Protein AF-A0A9N9KJT1-F1 (afdb_monomer_lite)

Secondary structure (DSSP, 8-state):
-PPPPPPHHHHHHHHHHHHHHHHHHHTT-----PPEEHHHHHHHHT-EEEETTEEEES-HHHHHHHHHH--TTS--S-TTT--HHHHHHHHHHHHHHHHHHHHSPPPSSS----TTHHHHHHHHHHHHHHHHHH--STT---TTHHHHHHHHHHHHHHTT-----TTHHHHHHHHHHHHHT--TTT-SSGGGTTGGGGTTTS-GGGGGGG-BTTBSTT-HHHHHHHHHH-SS--HHHHHHHHHHHHHSTTTTSS-EESS---HHHHHHHHHHHHHHTT--TTTT-HHHHHHHHHHHHHHHHHTTT---SSTTSPP-HHHHHHHHHHHHHTT-S----HHHHHHHB-SSSB-SSTT-SS--HHHHHHHHHHHHTSS--GGGHHHHHHHHHHHHHHHHHT---BTTB-PPP-SS---PPP----SS--TTTT-TTSGGGSS-TTSTT--

Structure (mmCIF, N/CA/C/O backbone):
data_AF-A0A9N9KJT1-F1
#
_entry.id   AF-A0A9N9KJT1-F1
#
loop_
_atom_site.group_PDB
_atom_site.id
_atom_site.type_symbol
_atom_site.label_atom_id
_atom_site.label_alt_id
_atom_site.label_comp_id
_atom_site.label_asym_id
_atom_site.label_entity_id
_atom_site.label_seq_id
_atom_site.pdbx_PDB_ins_code
_atom_site.Cartn_x
_atom_site.Cartn_y
_atom_site.Cartn_z
_atom_site.occupancy
_atom_site.B_iso_or_equiv
_atom_site.auth_seq_id
_atom_site.auth_comp_id
_atom_site.auth_asym_id
_atom_site.auth_atom_id
_atom_site.pdbx_PDB_model_num
ATOM 1 N N . MET A 1 1 ? 9.660 4.880 -34.810 1.00 43.84 1 MET A N 1
ATOM 2 C CA . MET A 1 1 ? 9.119 6.248 -34.962 1.00 43.84 1 MET A CA 1
ATOM 3 C C . MET A 1 1 ? 9.526 7.022 -33.722 1.00 43.84 1 MET A C 1
ATOM 5 O O . MET A 1 1 ? 9.233 6.546 -32.636 1.00 43.84 1 MET A O 1
ATOM 9 N N . THR A 1 2 ? 10.271 8.118 -33.857 1.00 59.47 2 THR A N 1
ATOM 10 C CA . THR A 1 2 ? 10.585 9.009 -32.728 1.00 59.47 2 THR A CA 1
ATOM 11 C C . THR A 1 2 ? 9.339 9.826 -32.402 1.00 59.47 2 THR A C 1
ATOM 13 O O . THR A 1 2 ? 8.756 10.416 -33.314 1.00 59.47 2 THR A O 1
ATOM 16 N N . LEU A 1 3 ? 8.900 9.817 -31.143 1.00 73.69 3 LEU A N 1
ATOM 17 C CA . LEU A 1 3 ? 7.808 10.682 -30.692 1.00 73.69 3 LEU A CA 1
ATOM 18 C C . LEU A 1 3 ? 8.214 12.158 -30.870 1.00 73.69 3 LEU A C 1
ATOM 20 O O . LEU A 1 3 ? 9.408 12.465 -30.815 1.00 73.69 3 LEU A O 1
ATOM 24 N N . PRO A 1 4 ? 7.261 13.070 -31.135 1.00 77.06 4 PRO A N 1
ATOM 25 C CA . PRO A 1 4 ? 7.557 14.498 -31.129 1.00 77.06 4 PRO A CA 1
ATOM 26 C C . PRO A 1 4 ? 8.065 14.923 -29.740 1.00 77.06 4 PRO A C 1
ATOM 28 O O . PRO A 1 4 ? 7.636 14.338 -28.744 1.00 77.06 4 PRO A O 1
ATOM 31 N N . PRO A 1 5 ? 8.958 15.928 -29.657 1.00 77.12 5 PRO A N 1
ATOM 32 C CA . PRO A 1 5 ? 9.447 16.409 -28.374 1.00 77.12 5 PRO A CA 1
ATOM 33 C C . PRO A 1 5 ? 8.291 16.974 -27.529 1.00 77.12 5 PRO A C 1
ATOM 35 O O . PRO A 1 5 ? 7.345 17.548 -28.088 1.00 77.12 5 PRO A O 1
ATOM 38 N N . PRO A 1 6 ? 8.355 16.827 -26.197 1.00 83.31 6 PRO A N 1
ATOM 39 C CA . PRO A 1 6 ? 7.329 17.337 -25.303 1.00 83.31 6 PRO A CA 1
ATOM 40 C C . PRO A 1 6 ? 7.253 18.879 -25.341 1.00 83.31 6 PRO A C 1
ATOM 42 O O . PRO A 1 6 ? 8.258 19.554 -25.579 1.00 83.31 6 PRO A O 1
ATOM 45 N N . PRO A 1 7 ? 6.062 19.469 -25.119 1.00 84.00 7 PRO A N 1
ATOM 46 C CA . PRO A 1 7 ? 5.899 20.912 -24.957 1.00 84.00 7 PRO A CA 1
ATOM 47 C C . PRO A 1 7 ? 6.788 21.478 -23.832 1.00 84.00 7 PRO A C 1
ATOM 49 O O . PRO A 1 7 ? 6.839 20.867 -22.766 1.00 84.00 7 PRO A O 1
ATOM 52 N N . PRO A 1 8 ? 7.382 22.681 -23.984 1.00 82.62 8 PRO A N 1
ATOM 53 C CA . PRO A 1 8 ? 8.309 23.244 -22.993 1.00 82.62 8 PRO A CA 1
ATOM 54 C C . PRO A 1 8 ? 7.762 23.335 -21.561 1.00 82.62 8 PRO A C 1
ATOM 56 O O . PRO A 1 8 ? 8.490 23.065 -20.614 1.00 82.62 8 PRO A O 1
ATOM 59 N N . ALA A 1 9 ? 6.477 23.669 -21.397 1.00 84.62 9 ALA A N 1
ATOM 60 C CA . ALA A 1 9 ? 5.842 23.734 -20.078 1.00 84.62 9 ALA A CA 1
ATOM 61 C C . ALA A 1 9 ? 5.799 22.361 -19.380 1.00 84.62 9 ALA A C 1
ATOM 63 O O . ALA A 1 9 ? 6.046 22.267 -18.184 1.00 84.62 9 ALA A O 1
ATOM 64 N N . LEU A 1 10 ? 5.554 21.286 -20.141 1.00 90.81 10 LEU A N 1
ATOM 65 C CA . LEU A 1 10 ? 5.580 19.924 -19.602 1.00 90.81 10 LEU A CA 1
ATOM 66 C C . LEU A 1 10 ? 7.012 19.462 -19.301 1.00 90.81 10 LEU A C 1
ATOM 68 O O . LEU A 1 10 ? 7.208 18.652 -18.401 1.00 90.81 10 LEU A O 1
ATOM 72 N N . THR A 1 11 ? 8.011 19.981 -20.021 1.00 91.94 11 THR A N 1
ATOM 73 C CA . THR A 1 11 ? 9.430 19.734 -19.725 1.00 91.94 11 THR A CA 1
ATOM 74 C C . THR A 1 11 ? 9.842 20.305 -18.376 1.00 91.94 11 THR A C 1
ATOM 76 O O . THR A 1 11 ? 10.465 19.591 -17.597 1.00 91.94 11 THR A O 1
ATOM 79 N N . GLU A 1 12 ? 9.462 21.544 -18.062 1.00 93.25 12 GLU A N 1
ATOM 80 C CA . GLU A 1 12 ? 9.781 22.158 -16.766 1.00 93.25 12 GLU A CA 1
ATOM 81 C C . GLU A 1 12 ? 9.139 21.390 -15.598 1.00 93.25 12 GLU A C 1
ATOM 83 O O . GLU A 1 12 ? 9.820 21.045 -14.631 1.00 93.25 12 GLU A O 1
ATOM 88 N N . GLU A 1 13 ? 7.855 21.037 -15.712 1.00 94.81 13 GLU A N 1
ATOM 89 C CA . GLU A 1 13 ? 7.152 20.241 -14.696 1.00 94.81 13 GLU A CA 1
ATOM 90 C C . GLU A 1 13 ? 7.781 18.850 -14.512 1.00 94.81 13 GLU A C 1
ATOM 92 O O . GLU A 1 13 ? 8.018 18.417 -13.380 1.00 94.81 13 GLU A O 1
ATOM 97 N N . ALA A 1 14 ? 8.104 18.159 -15.611 1.00 95.81 14 ALA A N 1
ATOM 98 C CA . ALA A 1 14 ? 8.751 16.850 -15.564 1.00 95.81 14 ALA A CA 1
ATOM 99 C C . ALA A 1 14 ? 10.150 16.924 -14.934 1.00 95.81 14 ALA A C 1
ATOM 101 O O . ALA A 1 14 ? 10.512 16.062 -14.130 1.00 95.81 14 ALA A O 1
ATOM 102 N N . GLN A 1 15 ? 10.922 17.966 -15.249 1.00 96.31 15 GLN A N 1
ATOM 103 C CA . GLN A 1 15 ? 12.243 18.186 -14.670 1.00 96.31 15 GLN A CA 1
ATOM 104 C C . GLN A 1 15 ? 12.164 18.424 -13.158 1.00 96.31 15 GLN A C 1
ATOM 106 O O . GLN A 1 15 ? 12.948 17.843 -12.407 1.00 96.31 15 GLN A O 1
ATOM 111 N N . LEU A 1 16 ? 11.209 19.236 -12.689 1.00 96.56 16 LEU A N 1
ATOM 112 C CA . LEU A 1 16 ? 10.996 19.476 -11.257 1.00 96.56 16 LEU A CA 1
ATOM 113 C C . LEU A 1 16 ? 10.598 18.198 -10.515 1.00 96.56 16 LEU A C 1
ATOM 115 O O . LEU A 1 16 ? 11.111 17.936 -9.425 1.00 96.56 16 LEU A O 1
ATOM 119 N N . LEU A 1 17 ? 9.728 17.383 -11.116 1.00 95.94 17 LEU A N 1
ATOM 120 C CA . LEU A 1 17 ? 9.306 16.105 -10.551 1.00 95.94 17 LEU A CA 1
ATOM 121 C C . LEU A 1 17 ? 10.496 15.143 -10.387 1.00 95.94 17 LEU A C 1
ATOM 123 O O . LEU A 1 17 ? 10.723 14.610 -9.298 1.00 95.94 17 LEU A O 1
ATOM 127 N N . VAL A 1 18 ? 11.301 14.983 -11.442 1.00 97.88 18 VAL A N 1
ATOM 128 C CA . VAL A 1 18 ? 12.500 14.129 -11.435 1.00 97.88 18 VAL A CA 1
ATOM 129 C C . VAL 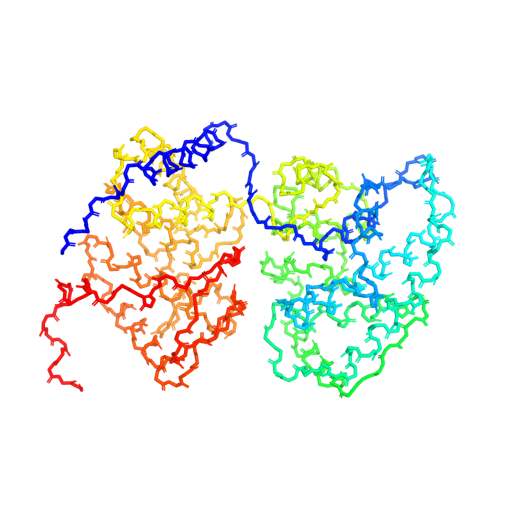A 1 18 ? 13.553 14.656 -10.456 1.00 97.88 18 VAL A C 1
ATOM 131 O O . VAL A 1 18 ? 14.144 13.874 -9.709 1.00 97.88 18 VAL A O 1
ATOM 134 N N . ALA A 1 19 ? 13.757 15.973 -10.387 1.00 97.81 19 ALA A N 1
ATOM 135 C CA . ALA A 1 19 ? 14.691 16.588 -9.449 1.00 97.81 19 ALA A CA 1
ATOM 136 C C . ALA A 1 19 ? 14.277 16.395 -7.984 1.00 97.81 19 ALA A C 1
ATOM 138 O O . ALA A 1 19 ? 15.128 16.087 -7.145 1.00 97.81 19 ALA A O 1
ATOM 139 N N . GLY A 1 20 ? 12.985 16.532 -7.674 1.00 96.38 20 GLY A N 1
ATOM 140 C CA . GLY A 1 20 ? 12.455 16.294 -6.332 1.00 96.38 20 GLY A CA 1
ATOM 141 C C . GLY A 1 20 ? 12.685 14.856 -5.870 1.00 96.38 20 GLY A C 1
ATOM 142 O O . GLY A 1 20 ? 13.166 14.634 -4.757 1.00 96.38 20 GLY A O 1
ATOM 143 N N . LEU A 1 21 ? 12.413 13.882 -6.741 1.00 95.94 21 LEU A N 1
ATOM 144 C CA . LEU A 1 21 ? 12.642 12.469 -6.446 1.00 95.94 21 LEU A CA 1
ATOM 145 C C . LEU A 1 21 ? 14.134 12.145 -6.289 1.00 95.94 21 LEU A C 1
ATOM 147 O O . LEU A 1 21 ? 14.538 11.562 -5.284 1.00 95.94 21 LEU A O 1
ATOM 151 N N . ALA A 1 22 ? 14.968 12.575 -7.240 1.00 97.81 22 ALA A N 1
ATOM 152 C CA . ALA A 1 22 ? 16.411 12.351 -7.193 1.00 97.81 22 ALA A CA 1
ATOM 153 C C . ALA A 1 22 ? 17.041 12.948 -5.924 1.00 97.81 22 ALA A C 1
ATOM 155 O O . ALA A 1 22 ? 17.903 12.324 -5.310 1.00 97.81 22 ALA A O 1
ATOM 156 N N . SER A 1 23 ? 16.578 14.125 -5.487 1.00 97.50 23 SER A N 1
ATOM 157 C CA . SER A 1 23 ? 17.031 14.747 -4.240 1.00 97.50 23 SER A CA 1
ATOM 158 C C . SER A 1 23 ? 16.689 13.899 -3.011 1.00 97.50 23 SER A C 1
ATOM 160 O O . SER A 1 23 ? 17.551 13.692 -2.154 1.00 97.50 23 SER A O 1
ATOM 162 N N . LYS A 1 24 ? 15.465 13.363 -2.921 1.00 95.81 24 LYS A N 1
ATOM 163 C CA . LYS A 1 24 ? 15.061 12.493 -1.804 1.00 95.81 24 LYS A CA 1
ATOM 164 C C . LYS A 1 24 ? 15.878 11.199 -1.769 1.00 95.81 24 LYS A C 1
ATOM 166 O O . LYS A 1 24 ? 16.350 10.820 -0.700 1.00 95.81 24 LYS A O 1
ATOM 171 N N . LEU A 1 25 ? 16.110 10.576 -2.929 1.00 96.12 25 LEU A N 1
ATOM 172 C CA . LEU A 1 25 ? 16.953 9.381 -3.053 1.00 96.12 25 LEU A CA 1
ATOM 173 C C . LEU A 1 25 ? 18.407 9.653 -2.653 1.00 96.12 25 LEU A C 1
ATOM 175 O O . LEU A 1 25 ? 18.979 8.895 -1.873 1.00 96.12 25 LEU A O 1
ATOM 179 N N . PHE A 1 26 ? 18.995 10.747 -3.143 1.00 95.12 26 PHE A N 1
ATOM 180 C CA . PHE A 1 26 ? 20.376 11.124 -2.834 1.00 95.12 26 PHE A CA 1
ATOM 181 C C . PHE A 1 26 ? 20.595 11.337 -1.331 1.00 95.12 26 PHE A C 1
ATOM 183 O O . PHE A 1 26 ? 21.614 10.923 -0.783 1.00 95.12 26 PHE A O 1
ATOM 190 N N . ASN A 1 27 ? 19.619 11.947 -0.655 1.00 95.25 27 ASN A N 1
ATOM 191 C CA . ASN A 1 27 ? 19.667 12.201 0.783 1.00 95.25 27 ASN A CA 1
ATOM 192 C C . ASN A 1 27 ? 19.163 11.021 1.636 1.00 95.25 27 ASN A C 1
ATOM 194 O O . ASN A 1 27 ? 19.080 11.162 2.853 1.00 95.25 27 ASN A O 1
ATOM 198 N N . ALA A 1 28 ? 18.816 9.884 1.018 1.00 92.31 28 ALA A N 1
ATOM 199 C CA . ALA A 1 28 ? 18.248 8.708 1.681 1.00 92.31 28 ALA A CA 1
ATOM 200 C C . ALA A 1 28 ? 17.031 9.029 2.575 1.00 92.31 28 ALA A C 1
ATOM 202 O O . ALA A 1 28 ? 16.854 8.438 3.638 1.00 92.31 28 ALA A O 1
ATOM 203 N N . ILE A 1 29 ? 16.193 9.978 2.147 1.00 91.50 29 ILE A N 1
ATOM 204 C CA . ILE A 1 29 ? 14.971 10.361 2.861 1.00 91.50 29 ILE A CA 1
ATOM 205 C C . ILE A 1 29 ? 13.872 9.362 2.473 1.00 91.50 29 ILE A C 1
ATOM 207 O O . ILE A 1 29 ? 13.537 9.305 1.285 1.00 91.50 29 ILE A O 1
ATOM 211 N N . PRO A 1 30 ? 13.282 8.598 3.416 1.00 91.12 30 PRO A N 1
ATOM 212 C CA . PRO A 1 30 ? 12.125 7.754 3.126 1.00 91.12 30 PRO A CA 1
ATOM 213 C C . PRO A 1 30 ? 10.987 8.594 2.551 1.00 91.12 30 PRO A C 1
ATOM 215 O O . PRO A 1 30 ? 10.672 9.662 3.080 1.00 91.12 30 PRO A O 1
ATOM 218 N N . HIS A 1 31 ? 10.380 8.145 1.458 1.00 93.25 31 HIS A N 1
ATOM 219 C CA . HIS A 1 31 ? 9.317 8.896 0.806 1.00 93.25 31 HIS A CA 1
ATOM 220 C C . HIS A 1 31 ? 8.346 8.000 0.052 1.00 93.25 31 HIS A C 1
ATOM 222 O O . HIS A 1 31 ? 8.672 6.891 -0.366 1.00 93.25 31 HIS A O 1
ATOM 228 N N . GLY A 1 32 ? 7.154 8.548 -0.137 1.00 91.44 32 GLY A N 1
ATOM 229 C CA . GLY A 1 32 ? 6.100 7.974 -0.943 1.00 91.44 32 GLY A CA 1
ATOM 230 C C . GLY A 1 32 ? 4.975 8.986 -1.137 1.00 91.44 32 GLY A C 1
ATOM 231 O O . GLY A 1 32 ? 4.816 9.910 -0.337 1.00 91.44 32 GLY A O 1
ATOM 232 N N . SER A 1 33 ? 4.216 8.827 -2.208 1.00 91.44 33 SER A N 1
ATOM 233 C CA . SER A 1 33 ? 3.060 9.637 -2.589 1.00 91.44 33 SER A CA 1
ATOM 234 C C . SER A 1 33 ? 1.782 8.805 -2.726 1.00 91.44 33 SER A C 1
ATOM 236 O O . SER A 1 33 ? 0.777 9.307 -3.229 1.00 91.44 33 SER A O 1
ATOM 238 N N . ILE A 1 34 ? 1.794 7.561 -2.223 1.00 90.56 34 ILE A N 1
ATOM 239 C CA . ILE A 1 34 ? 0.583 6.753 -2.029 1.00 90.56 34 ILE A CA 1
ATOM 240 C C . ILE A 1 34 ? -0.416 7.570 -1.207 1.00 90.56 34 ILE A C 1
ATOM 242 O O . ILE A 1 34 ? -0.063 8.141 -0.173 1.00 90.56 34 ILE A O 1
ATOM 246 N N . SER A 1 35 ? -1.653 7.670 -1.692 1.00 91.12 35 SER A N 1
ATOM 247 C CA . SER A 1 35 ? -2.703 8.461 -1.054 1.00 91.12 35 SER A CA 1
ATOM 248 C C . SER A 1 35 ? -3.012 7.964 0.354 1.00 91.12 35 SER A C 1
ATOM 250 O O . SER A 1 35 ? -2.780 6.801 0.685 1.00 91.12 35 SER A O 1
ATOM 252 N N . VAL A 1 36 ? -3.556 8.856 1.179 1.00 93.62 36 VAL A N 1
ATOM 253 C CA . VAL A 1 36 ? -4.027 8.495 2.517 1.00 93.62 36 VAL A CA 1
ATOM 254 C C . VAL A 1 36 ? -5.131 7.434 2.442 1.00 93.62 36 VAL A C 1
ATOM 256 O O . VAL A 1 36 ? -5.910 7.392 1.490 1.00 93.62 36 VAL A O 1
ATOM 259 N N . SER A 1 37 ? -5.172 6.581 3.457 1.00 93.56 37 SER A N 1
ATOM 260 C CA . SER A 1 37 ? -6.080 5.456 3.627 1.00 93.56 37 SER A CA 1
ATOM 261 C C . SER A 1 37 ? -6.828 5.640 4.942 1.00 93.56 37 SER A C 1
ATOM 263 O O . SER A 1 37 ? -6.221 5.706 6.017 1.00 93.56 37 SER A O 1
ATOM 265 N N . THR A 1 38 ? -8.157 5.741 4.875 1.00 96.06 38 THR A N 1
ATOM 266 C CA . THR A 1 38 ? -8.987 5.800 6.085 1.00 96.06 38 THR A CA 1
ATOM 267 C C . THR A 1 38 ? -8.833 4.528 6.908 1.00 96.06 38 THR A C 1
ATOM 269 O O . THR A 1 38 ? -8.735 4.610 8.130 1.00 96.06 38 THR A O 1
ATOM 272 N N . TYR A 1 39 ? -8.734 3.377 6.243 1.00 96.75 39 TYR A N 1
ATOM 273 C CA . TYR A 1 39 ? -8.499 2.092 6.877 1.00 96.75 39 TYR A CA 1
ATOM 274 C C . TYR A 1 39 ? -7.240 2.089 7.756 1.00 96.75 39 TYR A C 1
ATOM 276 O O . TYR A 1 39 ? -7.320 1.814 8.954 1.00 96.75 39 TYR A O 1
ATOM 284 N N . ASP A 1 40 ? -6.092 2.462 7.191 1.00 97.44 40 ASP A N 1
ATOM 285 C CA . ASP A 1 40 ? -4.818 2.497 7.915 1.00 97.44 40 ASP A CA 1
ATOM 286 C C . ASP A 1 40 ? -4.806 3.573 8.996 1.00 97.44 40 ASP A C 1
ATOM 288 O O . ASP A 1 40 ? -4.317 3.339 10.099 1.00 97.44 40 ASP A O 1
ATOM 292 N N . THR A 1 41 ? -5.402 4.733 8.709 1.00 98.38 41 THR A N 1
ATOM 293 C CA . THR A 1 41 ? -5.552 5.821 9.683 1.00 98.38 41 THR A CA 1
ATOM 294 C C . THR A 1 41 ? -6.382 5.379 10.892 1.00 98.38 41 THR A C 1
ATOM 296 O O . THR A 1 41 ? -6.072 5.745 12.026 1.00 98.38 41 THR A O 1
ATOM 299 N N . ALA A 1 42 ? -7.420 4.563 10.686 1.00 98.44 42 ALA A N 1
ATOM 300 C CA . ALA A 1 42 ? -8.214 4.016 11.777 1.00 98.44 42 ALA A CA 1
ATOM 301 C C . ALA A 1 42 ? -7.381 3.047 12.625 1.00 98.44 42 ALA A C 1
ATOM 303 O O . ALA A 1 42 ? -7.368 3.180 13.850 1.00 98.44 42 ALA A O 1
ATOM 304 N N . TRP A 1 43 ? -6.618 2.147 11.998 1.00 98.56 43 TRP A N 1
ATOM 305 C CA . TRP A 1 43 ? -5.708 1.236 12.699 1.00 98.56 43 TRP A CA 1
ATOM 306 C C . TRP A 1 43 ? -4.648 1.958 13.525 1.00 98.56 43 TRP A C 1
ATOM 308 O O . TRP A 1 43 ? -4.487 1.655 14.709 1.00 98.56 43 TRP A O 1
ATOM 318 N N . THR A 1 44 ? -3.973 2.957 12.958 1.00 98.25 44 THR A N 1
ATOM 319 C CA . THR A 1 44 ? -2.958 3.728 13.690 1.00 98.25 44 THR A CA 1
ATOM 320 C C . THR A 1 44 ? -3.564 4.581 14.802 1.00 98.25 44 THR A C 1
ATOM 322 O O . THR A 1 44 ? -2.938 4.747 15.850 1.00 98.25 44 THR A O 1
ATOM 325 N N . SER A 1 45 ? -4.808 5.050 14.645 1.00 97.00 45 SER A N 1
ATOM 326 C CA . SER A 1 45 ? -5.513 5.788 15.700 1.00 97.00 45 SER A CA 1
ATOM 327 C C . SER A 1 45 ? -5.794 4.950 16.949 1.00 97.00 45 SER A C 1
ATOM 329 O O . SER A 1 45 ? -5.952 5.515 18.026 1.00 97.00 45 SER A O 1
ATOM 331 N N . MET A 1 46 ? -5.864 3.620 16.828 1.00 96.81 46 MET A N 1
ATOM 332 C CA . MET A 1 46 ? -6.169 2.707 17.938 1.00 96.81 46 MET A CA 1
ATOM 333 C C . MET A 1 46 ? -4.947 2.365 18.801 1.00 96.81 46 MET A C 1
ATOM 335 O O . MET A 1 46 ? -5.084 1.668 19.809 1.00 96.81 46 MET A O 1
ATOM 339 N N . ILE A 1 47 ? -3.751 2.824 18.420 1.00 95.88 47 ILE A N 1
ATOM 340 C CA . ILE A 1 47 ? -2.520 2.512 19.141 1.00 95.88 47 ILE A CA 1
ATOM 341 C C . ILE A 1 47 ? -2.476 3.294 20.453 1.00 95.88 47 ILE A C 1
ATOM 343 O O . ILE A 1 47 ? -2.446 4.529 20.465 1.00 95.88 47 ILE A O 1
ATOM 347 N N . SER A 1 48 ? -2.377 2.562 21.563 1.00 91.81 48 SER A N 1
ATOM 348 C CA . SER A 1 48 ? -2.160 3.148 22.879 1.00 91.81 48 SER A CA 1
ATOM 349 C C . SER A 1 48 ? -0.897 2.605 23.543 1.00 91.81 48 SER A C 1
ATOM 351 O O . SER A 1 48 ? -0.801 1.413 23.834 1.00 91.81 48 SER A O 1
ATOM 353 N N . LYS A 1 49 ? 0.063 3.498 23.814 1.00 89.56 49 LYS A N 1
ATOM 354 C CA . LYS A 1 49 ? 1.326 3.166 24.479 1.00 89.56 49 LYS A CA 1
ATOM 355 C C . LYS A 1 49 ? 1.113 3.102 25.998 1.00 89.56 49 LYS A C 1
ATOM 357 O O . LYS A 1 49 ? 0.589 4.060 26.577 1.00 89.56 49 LYS A O 1
ATOM 362 N N . PRO A 1 50 ? 1.518 2.011 26.670 1.00 84.31 50 PRO A N 1
ATOM 363 C CA . PRO A 1 50 ? 1.488 1.941 28.124 1.00 84.31 50 PRO A CA 1
ATOM 364 C C . PRO A 1 50 ? 2.595 2.827 28.717 1.00 84.31 50 PRO A C 1
ATOM 366 O O . PRO A 1 50 ? 3.780 2.622 28.460 1.00 84.31 50 PRO A O 1
ATOM 369 N N . ILE A 1 51 ? 2.223 3.809 29.540 1.00 83.62 51 ILE A N 1
ATOM 370 C CA . ILE A 1 51 ? 3.148 4.738 30.203 1.00 83.62 51 ILE A CA 1
ATOM 371 C C . ILE A 1 51 ? 2.852 4.758 31.699 1.00 83.62 51 ILE A C 1
ATOM 373 O O . ILE A 1 51 ? 1.813 5.248 32.136 1.00 83.62 51 ILE A O 1
ATOM 377 N N . SER A 1 52 ? 3.793 4.259 32.507 1.00 77.81 52 SER A N 1
ATOM 378 C CA . SER A 1 52 ? 3.739 4.320 33.979 1.00 77.81 52 SER A CA 1
ATOM 379 C C . SER A 1 52 ? 2.421 3.807 34.591 1.00 77.81 52 SER A C 1
ATOM 381 O O . SER A 1 52 ? 1.932 4.365 35.570 1.00 77.81 52 SER A O 1
ATOM 383 N N . GLY A 1 53 ? 1.841 2.748 34.014 1.00 73.12 53 GLY A N 1
ATOM 384 C CA . GLY A 1 53 ? 0.570 2.158 34.460 1.00 73.12 53 GLY A CA 1
ATOM 385 C C . GLY A 1 53 ? -0.690 2.833 33.903 1.00 73.12 53 GLY A C 1
ATOM 386 O O . GLY A 1 53 ? -1.788 2.384 34.212 1.00 73.12 53 GLY A O 1
ATOM 387 N N . ASN A 1 54 ? -0.533 3.867 33.074 1.00 77.25 54 ASN A N 1
ATOM 388 C CA . ASN A 1 54 ? -1.595 4.485 32.289 1.00 77.25 54 ASN A CA 1
ATOM 389 C C . ASN A 1 54 ? -1.421 4.188 30.793 1.00 77.25 54 ASN A C 1
ATOM 391 O O . ASN A 1 54 ? -0.446 3.566 30.371 1.00 77.25 54 ASN A O 1
ATOM 395 N N . HIS A 1 55 ? -2.359 4.688 29.997 1.00 80.12 55 HIS A N 1
ATOM 396 C CA . HIS A 1 55 ? -2.391 4.582 28.547 1.00 80.12 55 HIS A CA 1
ATOM 397 C C . HIS A 1 55 ? -2.364 5.982 27.922 1.00 80.12 55 HIS A C 1
ATOM 399 O O . HIS A 1 55 ? -3.035 6.890 28.420 1.00 80.12 55 HIS A O 1
ATOM 405 N N . GLN A 1 56 ? -1.581 6.152 26.855 1.00 87.94 56 GLN A N 1
ATOM 406 C CA . GLN A 1 56 ? -1.537 7.363 26.028 1.00 87.94 56 GLN A CA 1
ATOM 407 C C . GLN A 1 56 ? -1.780 6.984 24.567 1.00 87.94 56 GLN A C 1
ATOM 409 O O . GLN A 1 56 ? -1.245 5.975 24.105 1.00 87.94 56 GLN A O 1
ATOM 414 N N . TRP A 1 57 ? -2.582 7.752 23.832 1.00 91.69 57 TRP A N 1
ATOM 415 C CA . TRP A 1 57 ? -2.723 7.549 22.389 1.00 91.69 57 TRP A CA 1
ATOM 416 C C . TRP A 1 57 ? -1.434 7.944 21.679 1.00 91.69 57 TRP A C 1
ATOM 418 O O . TRP A 1 57 ? -0.899 9.027 21.906 1.00 91.69 57 TRP A O 1
ATOM 428 N N . LEU A 1 58 ? -0.925 7.069 20.811 1.00 93.88 58 LEU A N 1
ATOM 429 C CA . LEU A 1 58 ? 0.316 7.354 20.090 1.00 93.88 58 LEU A CA 1
ATOM 430 C C . LEU A 1 58 ? 0.104 8.421 19.001 1.00 93.88 58 LEU A C 1
ATOM 432 O O . LEU A 1 58 ? 0.970 9.268 18.788 1.00 93.88 58 LEU A O 1
ATOM 436 N N . PHE A 1 59 ? -1.065 8.404 18.350 1.00 95.25 59 PHE A N 1
ATOM 437 C CA . PHE A 1 59 ? -1.438 9.337 17.282 1.00 95.25 59 PHE A CA 1
ATOM 438 C C . PHE A 1 59 ? -2.850 9.924 17.504 1.00 95.25 59 PHE A C 1
ATOM 440 O O . PHE A 1 59 ? -3.796 9.565 16.798 1.00 95.25 59 PHE A O 1
ATOM 447 N N . PRO A 1 60 ? -3.039 10.849 18.466 1.00 93.38 60 PRO A N 1
ATOM 448 C CA . PRO A 1 60 ? -4.353 11.447 18.753 1.00 93.38 60 PRO A CA 1
ATOM 449 C C . PRO A 1 60 ? -4.935 12.247 17.571 1.00 93.38 60 PRO A C 1
ATOM 451 O O . PRO A 1 60 ? -6.154 12.319 17.380 1.00 93.38 60 PRO A O 1
ATOM 454 N N . SER A 1 61 ? -4.072 12.814 16.720 1.00 95.00 61 SER A N 1
ATOM 455 C CA . SER A 1 61 ? -4.479 13.470 15.472 1.00 95.00 61 SER A CA 1
ATOM 456 C C . SER A 1 61 ? -5.117 12.492 14.483 1.00 95.00 61 SER A C 1
ATOM 458 O O . SER A 1 61 ? -6.074 12.869 13.815 1.00 95.00 61 SER A O 1
ATOM 460 N N . SER A 1 62 ? -4.686 11.226 14.442 1.00 97.12 62 SER A N 1
ATOM 461 C CA . SER A 1 62 ? -5.318 10.197 13.604 1.00 97.12 62 SER A CA 1
ATOM 462 C C . SER A 1 62 ? -6.759 9.937 14.018 1.00 97.12 62 SER A C 1
ATOM 464 O O . SER A 1 62 ? -7.642 9.898 13.166 1.00 97.12 62 SER A O 1
ATOM 466 N N . PHE A 1 63 ? -7.035 9.850 15.324 1.00 95.94 63 PHE A N 1
ATOM 467 C CA . PHE A 1 63 ? -8.411 9.712 15.807 1.00 95.94 63 PHE A CA 1
ATOM 468 C C . PHE A 1 63 ? -9.261 10.942 15.463 1.00 95.94 63 PHE A C 1
ATOM 470 O O . PHE A 1 63 ? -10.403 10.818 15.020 1.00 95.94 63 PHE A O 1
ATOM 477 N N . SER A 1 64 ? -8.676 12.137 15.585 1.00 95.06 64 SER A N 1
ATOM 478 C CA . SER A 1 64 ? -9.324 13.383 15.164 1.00 95.06 64 SER A CA 1
ATOM 479 C C . SER A 1 64 ? -9.674 13.375 13.670 1.00 95.06 64 SER A C 1
ATOM 481 O O . SER A 1 64 ? -10.778 13.784 13.309 1.00 95.06 64 SER A O 1
ATOM 483 N N . SER A 1 65 ? -8.789 12.864 12.809 1.00 95.69 65 SER A N 1
ATOM 484 C CA . SER A 1 65 ? -9.050 12.703 11.372 1.00 95.69 65 SER A CA 1
ATOM 485 C C . SER A 1 65 ? -10.180 11.711 11.091 1.00 95.69 65 SER A C 1
ATOM 487 O O . SER A 1 65 ? -11.033 11.988 10.247 1.00 95.69 65 SER A O 1
ATOM 489 N N . ILE A 1 66 ? -10.262 10.595 11.826 1.00 97.62 66 ILE A N 1
ATOM 490 C CA . ILE A 1 66 ? -11.386 9.648 11.710 1.00 97.62 66 ILE A CA 1
ATOM 491 C C . ILE A 1 66 ? -12.712 10.323 12.075 1.00 97.62 66 ILE A C 1
ATOM 493 O O . ILE A 1 66 ? -13.674 10.239 11.315 1.00 97.62 66 ILE A O 1
ATOM 497 N N . LEU A 1 67 ? -12.765 11.073 13.177 1.00 96.75 67 LEU A N 1
ATOM 498 C CA . LEU A 1 67 ? -13.970 11.812 13.570 1.00 96.75 67 LEU A CA 1
ATOM 499 C C . LEU A 1 67 ? -14.401 12.848 12.517 1.00 96.75 67 LEU A C 1
ATOM 501 O O . LEU A 1 67 ? -15.595 13.023 12.267 1.00 96.75 67 LEU A O 1
ATOM 505 N N . GLN A 1 68 ? -13.445 13.544 11.903 1.00 95.38 68 GLN A N 1
ATOM 506 C CA . GLN A 1 68 ? -13.716 14.597 10.918 1.00 95.38 68 GLN A CA 1
ATOM 507 C C . GLN A 1 68 ? -14.124 14.058 9.542 1.00 95.38 68 GLN A C 1
ATOM 509 O O . GLN A 1 68 ? -14.805 14.762 8.801 1.00 95.38 68 GLN A O 1
ATOM 514 N N . SER A 1 69 ? -13.725 12.831 9.205 1.00 94.88 69 SER A N 1
ATOM 515 C CA . SER A 1 69 ? -13.964 12.213 7.893 1.00 94.88 69 SER A CA 1
ATOM 516 C C . SER A 1 69 ? -15.251 11.389 7.807 1.00 94.88 69 SER A C 1
ATOM 518 O O . SER A 1 69 ? -15.563 10.878 6.733 1.00 94.88 69 SER A O 1
ATOM 520 N N . GLN A 1 70 ? -16.023 11.278 8.895 1.00 97.69 70 GLN A N 1
ATOM 521 C CA . GLN A 1 70 ? -17.323 10.610 8.844 1.00 97.69 70 GLN A CA 1
ATOM 522 C C . GLN A 1 70 ? -18.284 11.369 7.922 1.00 97.69 70 GLN A C 1
ATOM 524 O O . GLN A 1 70 ? -18.564 12.554 8.132 1.00 97.69 70 GLN A O 1
ATOM 529 N N . ASN A 1 71 ? -18.833 10.679 6.926 1.00 96.75 71 ASN A N 1
ATOM 530 C CA . ASN A 1 71 ? -19.828 11.249 6.028 1.00 96.75 71 ASN A CA 1
ATOM 531 C C . ASN A 1 71 ? -21.165 11.478 6.744 1.00 96.75 71 ASN A C 1
ATOM 533 O O . ASN A 1 71 ? -21.501 10.825 7.731 1.00 96.75 71 ASN A O 1
ATOM 537 N N . ALA A 1 72 ? -21.992 12.359 6.178 1.00 95.25 72 ALA A N 1
ATOM 538 C CA . ALA A 1 72 ? -23.327 12.653 6.703 1.00 95.25 72 ALA A CA 1
ATOM 539 C C . ALA A 1 72 ? -24.290 11.446 6.694 1.00 95.25 72 ALA A C 1
ATOM 541 O O . ALA A 1 72 ? -25.332 11.497 7.340 1.00 95.25 72 ALA A O 1
ATOM 542 N N . ASP A 1 73 ? -23.979 10.384 5.944 1.00 94.31 73 ASP A N 1
ATOM 543 C CA . ASP A 1 73 ? -24.747 9.137 5.930 1.00 94.31 73 ASP A CA 1
ATOM 544 C C . ASP A 1 73 ? -24.266 8.107 6.970 1.00 94.31 73 ASP A C 1
ATOM 546 O O . ASP A 1 73 ? -24.886 7.045 7.086 1.00 94.31 73 ASP A O 1
ATOM 550 N N . GLY A 1 74 ? -23.196 8.423 7.709 1.00 96.75 74 GLY A N 1
ATOM 551 C CA . GLY A 1 74 ? -22.623 7.631 8.796 1.00 96.75 74 GLY A CA 1
ATOM 552 C C . GLY A 1 74 ? -21.371 6.827 8.435 1.00 96.75 74 GLY A C 1
ATOM 553 O O . GLY A 1 74 ? -20.695 6.364 9.351 1.00 96.75 74 GLY A O 1
ATOM 554 N N . GLY A 1 75 ? -21.049 6.658 7.148 1.00 96.44 75 GLY A N 1
ATOM 555 C CA . GLY A 1 75 ? -19.924 5.829 6.693 1.00 96.44 75 GLY A CA 1
ATOM 556 C C . GLY A 1 75 ? -18.620 6.594 6.451 1.00 96.44 75 GLY A C 1
ATOM 557 O O . GLY A 1 75 ? -18.574 7.822 6.501 1.00 96.44 75 GLY A O 1
ATOM 558 N N . TRP A 1 76 ? -17.570 5.847 6.111 1.00 95.94 76 TRP A N 1
ATOM 559 C CA . TRP A 1 76 ? -16.261 6.341 5.670 1.00 95.94 76 TRP A CA 1
ATOM 560 C C . TRP A 1 76 ? -15.948 5.800 4.278 1.00 95.94 76 TRP A C 1
ATOM 562 O O . TRP A 1 76 ? -15.131 4.906 4.097 1.00 95.94 76 TRP A O 1
ATOM 572 N N . GLY A 1 77 ? -16.651 6.322 3.284 1.00 84.31 77 GLY A N 1
ATOM 573 C CA . GLY A 1 77 ? -16.495 5.903 1.898 1.00 84.31 77 GLY A CA 1
ATOM 574 C C . GLY A 1 77 ? -16.343 7.084 0.959 1.00 84.31 77 GLY A C 1
ATOM 575 O O . GLY A 1 77 ? -16.740 8.209 1.285 1.00 84.31 77 GLY A O 1
ATOM 576 N N . ASP A 1 78 ? -15.804 6.830 -0.228 1.00 77.62 78 ASP A N 1
ATOM 577 C CA . ASP A 1 78 ? -15.810 7.825 -1.296 1.00 77.62 78 ASP A CA 1
ATOM 578 C C . ASP A 1 78 ? -17.197 7.837 -1.954 1.00 77.62 78 ASP A C 1
ATOM 580 O O . ASP A 1 78 ? -17.560 6.966 -2.742 1.00 77.62 78 ASP A O 1
ATOM 584 N N . LEU A 1 79 ? -17.973 8.879 -1.648 1.00 66.81 79 LEU A N 1
ATOM 585 C CA . LEU A 1 79 ? -19.362 9.033 -2.091 1.00 66.81 79 LEU A CA 1
ATOM 586 C C . LEU A 1 79 ? -19.550 9.099 -3.619 1.00 66.81 79 LEU A C 1
ATOM 588 O O . LEU A 1 79 ? -20.687 9.030 -4.090 1.00 66.81 79 LEU A O 1
ATOM 592 N N . ILE A 1 80 ? -18.482 9.291 -4.399 1.00 58.19 80 ILE A N 1
ATOM 593 C CA . ILE A 1 80 ? -18.550 9.474 -5.857 1.00 58.19 80 ILE A CA 1
ATOM 594 C C . ILE A 1 80 ? -17.941 8.278 -6.586 1.00 58.19 80 ILE A C 1
ATOM 596 O O . ILE A 1 80 ? -18.441 7.867 -7.633 1.00 58.19 80 ILE A O 1
ATOM 600 N N . THR A 1 81 ? -16.844 7.746 -6.058 1.00 60.84 81 THR A N 1
ATOM 601 C CA . THR A 1 81 ? -16.002 6.771 -6.758 1.00 60.84 81 THR A CA 1
ATOM 602 C C . THR A 1 81 ? -15.484 5.655 -5.851 1.00 60.84 81 THR A C 1
ATOM 604 O O . THR A 1 81 ? -14.463 5.053 -6.178 1.00 60.84 81 THR A O 1
ATOM 607 N N . GLY A 1 82 ? -16.146 5.406 -4.718 1.00 63.00 82 GLY A N 1
ATOM 608 C CA . GLY A 1 82 ? -15.797 4.336 -3.787 1.00 63.00 82 GLY A CA 1
ATOM 609 C C . GLY A 1 82 ? -16.023 2.953 -4.385 1.00 63.00 82 GLY A C 1
ATOM 610 O O . GLY A 1 82 ? -17.057 2.685 -5.006 1.00 63.00 82 GLY A O 1
ATOM 611 N N . VAL A 1 83 ? -15.040 2.072 -4.207 1.00 81.44 83 VAL A N 1
ATOM 612 C CA . VAL A 1 83 ? -15.233 0.634 -4.388 1.00 81.44 83 VAL A CA 1
ATOM 613 C C . VAL A 1 83 ? -16.024 0.146 -3.175 1.00 81.44 83 VAL A C 1
ATOM 615 O O . VAL A 1 83 ? -15.682 0.466 -2.041 1.00 81.44 83 VAL A O 1
ATOM 618 N N . GLU A 1 84 ? -17.102 -0.610 -3.400 1.00 89.06 84 GLU A N 1
ATOM 619 C CA . GLU A 1 84 ? -18.056 -0.957 -2.333 1.00 89.06 84 GLU A CA 1
ATOM 620 C C . GLU A 1 84 ? -17.390 -1.624 -1.118 1.00 89.06 84 GLU A C 1
ATOM 622 O O . GLU A 1 84 ? -17.711 -1.292 0.023 1.00 89.06 84 GLU A O 1
ATOM 627 N N . VAL A 1 85 ? -16.439 -2.531 -1.355 1.00 90.38 85 VAL A N 1
ATOM 628 C CA . VAL A 1 85 ? -15.713 -3.231 -0.287 1.00 90.38 85 VAL A CA 1
ATOM 629 C C . VAL A 1 85 ? -14.751 -2.319 0.483 1.00 90.38 85 VAL A C 1
ATOM 631 O O . VAL A 1 85 ? -14.610 -2.496 1.692 1.00 90.38 85 VAL A O 1
ATOM 634 N N . ASP A 1 86 ? -14.169 -1.304 -0.160 1.00 90.50 86 ASP A N 1
ATOM 635 C CA . ASP A 1 86 ? -13.300 -0.323 0.504 1.00 90.50 86 ASP A CA 1
ATOM 636 C C . ASP A 1 86 ? -14.119 0.523 1.472 1.00 90.50 86 ASP A C 1
ATOM 638 O O . ASP A 1 86 ? -13.739 0.689 2.628 1.00 90.50 86 ASP A O 1
ATOM 642 N N . ASP A 1 87 ? -15.287 1.002 1.034 1.00 93.88 87 ASP A N 1
ATOM 643 C CA . ASP A 1 87 ? -16.194 1.771 1.887 1.00 93.88 87 ASP A CA 1
ATOM 644 C C . ASP A 1 87 ? -16.634 0.943 3.111 1.00 93.88 87 ASP A C 1
ATOM 646 O O . ASP A 1 87 ? -16.754 1.477 4.219 1.00 93.88 87 ASP A O 1
ATOM 650 N N . ILE A 1 88 ? -16.871 -0.366 2.931 1.00 96.12 88 ILE A N 1
ATOM 651 C CA . ILE A 1 88 ? -17.200 -1.296 4.022 1.00 96.12 88 ILE A CA 1
ATOM 652 C C . ILE A 1 88 ? -16.020 -1.426 4.990 1.00 96.12 88 ILE A C 1
ATOM 654 O O . ILE A 1 88 ? -16.210 -1.222 6.189 1.00 96.12 88 ILE A O 1
ATOM 658 N N . LEU A 1 89 ? -14.816 -1.729 4.497 1.00 96.44 89 LEU A N 1
ATOM 659 C CA . LEU A 1 89 ? -13.620 -1.919 5.326 1.00 96.44 89 LEU A CA 1
ATOM 660 C C . LEU A 1 89 ? -13.227 -0.641 6.074 1.00 96.44 89 LEU A C 1
ATOM 662 O O . LEU A 1 89 ? -12.992 -0.694 7.280 1.00 96.44 89 LEU A O 1
ATOM 666 N N . ASN A 1 90 ? -13.229 0.506 5.393 1.00 96.62 90 ASN A N 1
ATOM 667 C CA . ASN A 1 90 ? -12.985 1.816 5.994 1.00 96.62 90 ASN A CA 1
ATOM 668 C C . ASN A 1 90 ? -13.996 2.121 7.109 1.00 96.62 90 ASN A C 1
ATOM 670 O O . ASN A 1 90 ? -13.622 2.589 8.182 1.00 96.62 90 ASN A O 1
ATOM 674 N N . SER A 1 91 ? -15.283 1.836 6.884 1.00 98.31 91 SER A N 1
ATOM 675 C CA . SER A 1 91 ? -16.328 2.089 7.885 1.00 98.31 91 SER A CA 1
ATOM 676 C C . SER A 1 91 ? -16.250 1.119 9.065 1.00 98.31 91 SER A C 1
ATOM 678 O O . SER A 1 91 ? -16.502 1.517 10.201 1.00 98.31 91 SER A O 1
ATOM 680 N N . MET A 1 92 ? -15.882 -0.143 8.826 1.00 98.56 92 MET A N 1
ATOM 681 C CA . MET A 1 92 ? -15.667 -1.134 9.882 1.00 98.56 92 MET A CA 1
ATOM 682 C C . MET A 1 92 ? -14.482 -0.767 10.777 1.00 98.56 92 MET A C 1
ATOM 684 O O . MET A 1 92 ? -14.617 -0.805 12.001 1.00 98.56 92 MET A O 1
ATOM 688 N N . SER A 1 93 ? -13.340 -0.394 10.194 1.00 98.38 93 SER A N 1
ATOM 689 C CA . SER A 1 93 ? -12.148 -0.018 10.960 1.00 98.38 93 SER A CA 1
ATOM 690 C C . SER A 1 93 ? -12.348 1.304 11.704 1.00 98.38 93 SER A C 1
ATOM 692 O O . SER A 1 93 ? -11.993 1.401 12.880 1.00 98.38 93 SER A O 1
ATOM 694 N N . ALA A 1 94 ? -13.003 2.294 11.086 1.00 98.62 94 ALA A N 1
ATOM 695 C CA . ALA A 1 94 ? -13.362 3.548 11.744 1.00 98.62 94 ALA A CA 1
ATOM 696 C C . ALA A 1 94 ? -14.332 3.331 12.917 1.00 98.62 94 ALA A C 1
ATOM 698 O O . ALA A 1 94 ? -14.093 3.846 14.010 1.00 98.62 94 ALA A O 1
ATOM 699 N N . LEU A 1 95 ? -15.387 2.523 12.741 1.00 98.75 95 LEU A N 1
ATOM 700 C CA . LEU A 1 95 ? -16.297 2.159 13.833 1.00 98.75 95 LEU A CA 1
ATOM 701 C C . LEU A 1 95 ? -15.546 1.455 14.971 1.00 98.75 95 LEU A C 1
ATOM 703 O O . LEU A 1 95 ? -15.737 1.802 16.137 1.00 98.75 95 LEU A O 1
ATOM 707 N N . LEU A 1 96 ? -14.671 0.501 14.648 1.00 98.62 96 LEU A N 1
ATOM 708 C CA . LEU A 1 96 ? -13.849 -0.186 15.643 1.00 98.62 96 LEU A CA 1
ATOM 709 C C . LEU A 1 96 ? -12.969 0.802 16.423 1.00 98.62 96 LEU A C 1
ATOM 711 O O . LEU A 1 96 ? -12.886 0.701 17.649 1.00 98.62 96 LEU A O 1
ATOM 715 N N . ALA A 1 97 ? -12.376 1.789 15.746 1.00 98.00 97 ALA A N 1
ATOM 716 C CA . ALA A 1 97 ? -11.609 2.844 16.396 1.00 98.00 97 ALA A CA 1
ATOM 717 C C . ALA A 1 97 ? -12.474 3.650 17.376 1.00 98.00 97 ALA A C 1
ATOM 719 O O . ALA A 1 97 ? -12.103 3.776 18.545 1.00 98.00 97 ALA A O 1
ATOM 720 N N . LEU A 1 98 ? -13.659 4.120 16.960 1.00 97.69 98 LEU A N 1
ATOM 721 C CA . LEU A 1 98 ? -14.593 4.827 17.852 1.00 97.69 98 LEU A CA 1
ATOM 722 C C . LEU A 1 98 ? -14.935 3.996 19.099 1.00 97.69 98 LEU A C 1
ATOM 724 O O . LEU A 1 98 ? -14.962 4.529 20.209 1.00 97.69 98 LEU A O 1
ATOM 728 N N . LEU A 1 99 ? -15.163 2.691 18.933 1.00 97.19 99 LEU A N 1
ATOM 729 C CA . LEU A 1 99 ? -15.509 1.779 20.024 1.00 97.19 99 LEU A CA 1
ATOM 730 C C . LEU A 1 99 ? -14.347 1.541 20.994 1.00 97.19 99 LEU A C 1
ATOM 732 O O . LEU A 1 99 ? -14.552 1.605 22.210 1.00 97.19 99 LEU A O 1
ATOM 736 N N . LYS A 1 100 ? -13.124 1.328 20.490 1.00 94.69 100 LYS A N 1
ATOM 737 C CA . LYS A 1 100 ? -11.932 1.180 21.341 1.00 94.69 100 LYS A CA 1
ATOM 738 C C . LYS A 1 100 ? -11.662 2.450 22.144 1.00 94.69 100 LYS A C 1
ATOM 740 O O . LYS A 1 100 ? -11.488 2.366 23.358 1.00 94.69 100 LYS A O 1
ATOM 745 N N . HIS A 1 101 ? -11.728 3.615 21.503 1.00 93.00 101 HIS A N 1
ATOM 746 C CA . HIS A 1 101 ? -11.562 4.911 22.168 1.00 93.00 101 HIS A CA 1
ATOM 747 C C . HIS A 1 101 ? -12.636 5.163 23.228 1.00 93.00 101 HIS A C 1
ATOM 749 O O . HIS A 1 101 ? -12.331 5.598 24.339 1.00 93.00 101 HIS A O 1
ATOM 755 N N . ARG A 1 102 ? -13.890 4.798 22.938 1.00 91.88 102 ARG A N 1
ATOM 756 C CA . ARG A 1 102 ? -14.991 4.849 23.909 1.00 91.88 102 ARG A CA 1
ATOM 757 C C . ARG A 1 102 ? -14.749 3.963 25.133 1.00 91.88 102 ARG A C 1
ATOM 759 O O . ARG A 1 102 ? -15.147 4.336 26.233 1.00 91.88 102 ARG A O 1
ATOM 766 N N . HIS A 1 103 ? -14.103 2.811 24.959 1.00 87.56 103 HIS A N 1
ATOM 767 C CA . HIS A 1 103 ? -13.838 1.853 26.034 1.00 87.56 103 HIS A CA 1
ATOM 768 C C . HIS A 1 103 ? -12.571 2.168 26.859 1.00 87.56 103 HIS A C 1
ATOM 770 O O . HIS A 1 103 ? -12.514 1.829 28.037 1.00 87.56 103 HIS A O 1
ATOM 776 N N . GLN A 1 104 ? -11.553 2.816 26.283 1.00 77.62 104 GLN A N 1
ATOM 777 C CA . GLN A 1 104 ? -10.221 2.999 26.893 1.00 77.62 104 GLN A CA 1
ATOM 778 C C . GLN A 1 104 ? -10.075 4.200 27.863 1.00 77.62 104 GLN A C 1
ATOM 780 O O . GLN A 1 104 ? -8.968 4.681 28.087 1.00 77.62 104 GLN A O 1
ATOM 785 N N . THR A 1 105 ? -11.144 4.703 28.487 1.00 61.12 105 THR A N 1
ATOM 786 C CA . THR A 1 105 ? -11.068 5.909 29.344 1.00 61.12 105 THR A CA 1
ATOM 787 C C . THR A 1 105 ? -10.818 5.606 30.837 1.00 61.12 105 THR A C 1
ATOM 789 O O . THR A 1 105 ? -11.445 4.695 31.380 1.00 61.12 105 THR A O 1
ATOM 792 N N . PRO A 1 106 ? -9.960 6.385 31.546 1.00 56.03 106 PRO A N 1
ATOM 793 C CA . PRO A 1 106 ? -9.324 7.638 31.127 1.00 56.03 106 PRO A CA 1
ATOM 794 C C . PRO A 1 106 ? -7.880 7.478 30.615 1.00 56.03 106 PRO A C 1
ATOM 796 O O . PRO A 1 106 ? -7.028 6.875 31.266 1.00 56.03 106 PRO A O 1
ATOM 799 N N . VAL A 1 107 ? -7.616 8.109 29.472 1.00 62.22 107 VAL A N 1
ATOM 800 C CA . VAL A 1 107 ? -6.289 8.317 28.874 1.00 62.22 107 VAL A CA 1
ATOM 801 C C . VAL A 1 107 ? -5.634 9.520 29.561 1.00 62.22 107 VAL A C 1
ATOM 803 O O . VAL A 1 107 ? -6.324 10.438 30.015 1.00 62.22 107 VAL A O 1
ATOM 806 N N . VAL A 1 108 ? -4.309 9.510 29.696 1.00 58.78 108 VAL A N 1
ATOM 807 C CA . VAL A 1 108 ? -3.562 10.647 30.263 1.00 58.78 108 VAL A CA 1
ATOM 808 C C . VAL A 1 108 ? -3.505 11.790 29.244 1.00 58.78 108 VAL A C 1
ATOM 810 O O . VAL A 1 108 ? -3.214 11.545 28.083 1.00 58.78 108 VAL A O 1
ATOM 813 N N . ASP A 1 109 ? -3.730 13.021 29.719 1.00 56.50 109 ASP A N 1
ATOM 814 C CA . ASP A 1 109 ? -3.624 14.298 28.989 1.00 56.50 109 ASP A CA 1
ATOM 815 C C . ASP A 1 109 ? -4.622 14.544 27.837 1.00 56.50 109 ASP A C 1
ATOM 817 O O . ASP A 1 109 ? -4.371 14.206 26.692 1.00 56.50 109 ASP A O 1
ATOM 821 N N . GLY A 1 110 ? -5.708 15.285 28.116 1.00 56.19 110 GLY A N 1
ATOM 822 C CA . GLY A 1 110 ? -6.433 16.116 27.129 1.00 56.19 110 GLY A CA 1
ATOM 823 C C . GLY A 1 110 ? -7.255 15.410 26.038 1.00 56.19 110 GLY A C 1
ATOM 824 O O . GLY A 1 110 ? -8.155 16.033 25.469 1.00 56.19 110 GLY A O 1
ATOM 825 N N . ASP A 1 111 ? -7.001 14.130 25.797 1.00 66.88 111 ASP A N 1
ATOM 826 C CA . ASP A 1 111 ? -7.684 13.286 24.825 1.00 66.88 111 ASP A CA 1
ATOM 827 C C . ASP A 1 111 ? -9.096 12.954 25.323 1.00 66.88 111 ASP A C 1
ATOM 829 O O . ASP A 1 111 ? -9.340 12.030 26.101 1.00 66.88 111 ASP A O 1
ATOM 833 N N . THR A 1 112 ? -10.047 13.797 24.923 1.00 74.94 112 THR A N 1
ATOM 834 C CA . THR A 1 112 ? -11.451 13.698 25.322 1.00 74.94 112 THR A CA 1
ATOM 835 C C . THR A 1 112 ? -12.293 13.231 24.151 1.00 74.94 112 THR A C 1
ATOM 837 O O . THR A 1 112 ? -12.171 13.721 23.029 1.00 74.94 112 THR A O 1
ATOM 840 N N . LEU A 1 113 ? -13.178 12.275 24.423 1.00 86.88 113 LEU A N 1
ATOM 841 C CA . LEU A 1 113 ? -14.167 11.850 23.443 1.00 86.88 113 LEU A CA 1
ATOM 842 C C . LEU A 1 113 ? -15.107 13.018 23.130 1.00 86.88 113 LEU A C 1
ATOM 844 O O . LEU A 1 113 ? -15.530 13.725 24.055 1.00 86.88 113 LEU A O 1
ATOM 848 N N . PRO A 1 114 ? -15.473 13.221 21.855 1.00 90.19 114 PRO A N 1
ATOM 849 C CA . PRO A 1 114 ? -16.422 14.260 21.517 1.00 90.19 114 PRO A CA 1
ATOM 850 C C . PRO A 1 114 ? -17.806 13.912 22.101 1.00 90.19 114 PRO A C 1
ATOM 852 O O . PRO A 1 114 ? -18.170 12.734 22.170 1.00 90.19 114 PRO A O 1
ATOM 855 N N . PRO A 1 115 ? -18.617 14.910 22.502 1.00 91.00 115 PRO A N 1
ATOM 856 C CA . PRO A 1 115 ? -19.933 14.660 23.097 1.00 91.00 115 PRO A CA 1
ATOM 857 C C . PRO A 1 115 ? -20.909 13.898 22.190 1.00 91.00 115 PRO A C 1
ATOM 859 O O . PRO A 1 115 ? -21.894 13.350 22.678 1.00 91.00 115 PRO A O 1
ATOM 862 N N . ASP A 1 116 ? -20.663 13.887 20.879 1.00 95.25 116 ASP A N 1
ATOM 863 C CA . ASP A 1 116 ? -21.488 13.224 19.870 1.00 95.25 116 ASP A CA 1
ATOM 864 C C . ASP A 1 116 ? -21.017 11.798 19.522 1.00 95.25 116 ASP A C 1
ATOM 866 O O . ASP A 1 116 ? -21.576 11.187 18.613 1.00 95.25 116 ASP A O 1
ATOM 870 N N . ILE A 1 117 ? -20.039 11.233 20.246 1.00 95.44 117 ILE A N 1
ATOM 871 C CA . ILE A 1 117 ? -19.445 9.918 19.941 1.00 95.44 117 ILE A CA 1
ATOM 872 C C . ILE A 1 117 ? -20.484 8.792 19.815 1.00 95.44 117 ILE A C 1
ATOM 874 O O . ILE A 1 117 ? -20.404 7.979 18.897 1.00 95.44 117 ILE A O 1
ATOM 878 N N . ASP A 1 118 ? -21.500 8.769 20.682 1.00 96.25 118 ASP A N 1
ATOM 879 C CA . ASP A 1 118 ? -22.556 7.751 20.646 1.00 96.25 118 ASP A CA 1
ATOM 880 C C . ASP A 1 118 ? -23.450 7.890 19.397 1.00 96.25 118 ASP A C 1
ATOM 882 O O . ASP A 1 118 ? -23.882 6.883 18.828 1.00 96.25 118 ASP A O 1
ATOM 886 N N . PHE A 1 119 ? -23.696 9.121 18.930 1.00 97.75 119 PHE A N 1
ATOM 887 C CA . PHE A 1 119 ? -24.433 9.362 17.685 1.00 97.75 119 PHE A CA 1
ATOM 888 C C . PHE A 1 119 ? -23.623 8.894 16.477 1.00 97.75 119 PHE A C 1
ATOM 890 O O . PHE A 1 119 ? -24.147 8.163 15.642 1.00 97.75 119 PHE A O 1
ATOM 897 N N . ARG A 1 120 ? -22.325 9.214 16.438 1.00 98.25 120 ARG A N 1
ATOM 898 C CA . ARG A 1 120 ? -21.405 8.776 15.375 1.00 98.25 120 ARG A CA 1
ATOM 899 C C . ARG A 1 120 ? -21.342 7.260 15.251 1.00 98.25 120 ARG A C 1
ATOM 901 O O . ARG A 1 120 ? -21.407 6.737 14.142 1.00 98.25 120 ARG A O 1
ATOM 908 N N . ILE A 1 121 ? -21.252 6.562 16.385 1.00 98.56 121 ILE A N 1
ATOM 909 C CA . ILE A 1 121 ? -21.290 5.096 16.450 1.00 98.56 121 ILE A CA 1
ATOM 910 C C . ILE A 1 121 ? -22.629 4.572 15.918 1.00 98.56 121 ILE A C 1
ATOM 912 O O . ILE A 1 121 ? -22.647 3.659 15.097 1.00 98.56 121 ILE A O 1
ATOM 916 N N . THR A 1 122 ? -23.748 5.162 16.346 1.00 98.44 122 THR A N 1
ATOM 917 C CA . THR A 1 122 ? -25.093 4.745 15.913 1.00 98.44 122 THR A CA 1
ATOM 918 C C . THR A 1 122 ? -25.284 4.906 14.402 1.00 98.44 122 THR A C 1
ATOM 920 O O . THR A 1 122 ? -25.804 3.998 13.744 1.00 98.44 122 THR A O 1
ATOM 923 N N . ASP A 1 123 ? -24.828 6.023 13.836 1.00 98.38 123 ASP A N 1
ATOM 924 C CA . ASP A 1 123 ? -24.908 6.293 12.399 1.00 98.38 123 ASP A CA 1
ATOM 925 C C . ASP A 1 123 ? -24.009 5.342 11.598 1.00 98.38 123 ASP A C 1
ATOM 927 O O . ASP A 1 123 ? -24.447 4.789 10.588 1.00 98.38 123 ASP A O 1
ATOM 931 N N . ALA A 1 124 ? -22.793 5.072 12.082 1.00 98.62 124 ALA A N 1
ATOM 932 C CA . ALA A 1 124 ? -21.862 4.128 11.465 1.00 98.62 124 ALA A CA 1
ATOM 933 C C . ALA A 1 124 ? -22.416 2.696 11.424 1.00 98.62 124 ALA A C 1
ATOM 935 O O . ALA A 1 124 ? -22.378 2.037 10.383 1.00 98.62 124 ALA A O 1
ATOM 936 N N . VAL A 1 125 ? -22.995 2.225 12.533 1.00 98.69 125 VAL A N 1
ATOM 937 C CA . VAL A 1 125 ? -23.655 0.912 12.608 1.00 98.69 125 VAL A CA 1
ATOM 938 C C . VAL A 1 125 ? -24.830 0.854 11.634 1.00 98.69 125 VAL A C 1
ATOM 940 O O . VAL A 1 125 ? -24.923 -0.077 10.835 1.00 98.69 125 VAL A O 1
ATOM 943 N N . SER A 1 126 ? -25.684 1.881 11.631 1.00 98.25 126 SER A N 1
ATOM 944 C CA . SER A 1 126 ? -26.835 1.970 10.722 1.00 98.25 126 SER A CA 1
ATOM 945 C C . SER A 1 126 ? -26.414 2.003 9.250 1.00 98.25 126 SER A C 1
ATOM 947 O O . SER A 1 126 ? -27.114 1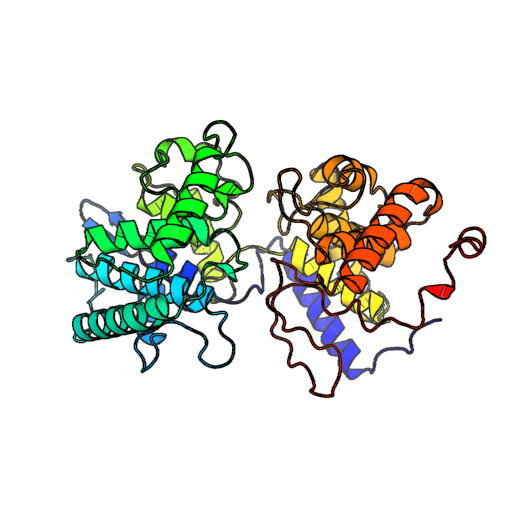.483 8.376 1.00 98.25 126 SER A O 1
ATOM 949 N N . TRP A 1 127 ? -25.277 2.626 8.939 1.00 97.81 127 TRP A N 1
ATOM 950 C CA . TRP A 1 127 ? -24.695 2.622 7.601 1.00 97.81 127 TRP A CA 1
ATOM 951 C C . TRP A 1 127 ? -24.203 1.228 7.204 1.00 97.81 127 TRP A C 1
ATOM 953 O O . TRP A 1 127 ? -24.600 0.732 6.145 1.00 97.81 127 TRP A O 1
ATOM 963 N N . LEU A 1 128 ? -23.425 0.568 8.069 1.00 98.25 128 LEU A N 1
ATOM 964 C CA . LEU A 1 128 ? -22.893 -0.778 7.829 1.00 98.25 128 LEU A CA 1
ATOM 965 C C . LEU A 1 128 ? -24.015 -1.798 7.633 1.00 98.25 128 LEU A C 1
ATOM 967 O O . LEU A 1 128 ? -23.974 -2.572 6.680 1.00 98.25 128 LEU A O 1
ATOM 971 N N . GLU A 1 129 ? -25.061 -1.757 8.460 1.00 97.94 129 GLU A N 1
ATOM 972 C CA . GLU A 1 129 ? -26.228 -2.629 8.303 1.00 97.94 129 GLU A CA 1
ATOM 973 C C . GLU A 1 129 ? -26.892 -2.473 6.932 1.00 97.94 129 GLU A C 1
ATOM 975 O O . GLU A 1 129 ? -27.284 -3.465 6.318 1.00 97.94 129 GLU A O 1
ATOM 980 N N . ARG A 1 130 ? -27.039 -1.239 6.433 1.00 96.75 130 ARG A N 1
ATOM 981 C CA . ARG A 1 130 ? -27.635 -0.990 5.112 1.00 96.75 130 ARG A CA 1
ATOM 982 C C . ARG A 1 130 ? -26.735 -1.481 3.988 1.00 96.75 130 ARG A C 1
ATOM 984 O O . ARG A 1 130 ? -27.242 -2.086 3.050 1.00 96.75 130 ARG A O 1
ATOM 991 N N . LYS A 1 131 ? -25.431 -1.221 4.081 1.00 95.56 131 LYS A N 1
ATOM 992 C CA . LYS A 1 131 ? -24.462 -1.564 3.035 1.00 95.56 131 LYS A CA 1
ATOM 993 C C . LYS A 1 131 ? -24.217 -3.060 2.934 1.00 95.56 131 LYS A C 1
ATOM 995 O O . LYS A 1 131 ? -24.340 -3.614 1.849 1.00 95.56 131 LYS A O 1
ATOM 1000 N N . LEU A 1 132 ? -24.003 -3.741 4.058 1.00 97.00 132 LEU A N 1
ATOM 1001 C CA . LEU A 1 132 ? -23.817 -5.194 4.078 1.00 97.00 132 LEU A CA 1
ATOM 1002 C C . LEU A 1 132 ? -25.039 -5.944 3.529 1.00 97.00 132 LEU A C 1
ATOM 1004 O O . LEU A 1 132 ? -24.887 -6.973 2.878 1.00 97.00 132 LEU A O 1
ATOM 1008 N N . ARG A 1 133 ? -26.261 -5.424 3.728 1.00 96.88 133 ARG A N 1
ATOM 1009 C CA . ARG A 1 133 ? -27.485 -6.020 3.157 1.00 96.88 133 ARG A CA 1
ATOM 1010 C C . ARG A 1 133 ? -27.504 -6.042 1.630 1.00 96.88 133 ARG A C 1
ATOM 1012 O O . ARG A 1 133 ? -28.178 -6.907 1.076 1.00 96.88 133 ARG A O 1
ATOM 1019 N N . THR A 1 134 ? -26.844 -5.090 0.974 1.00 94.69 134 THR A N 1
ATOM 1020 C CA . THR A 1 134 ? -26.816 -4.968 -0.492 1.00 94.69 134 THR A CA 1
ATOM 1021 C C . THR A 1 134 ? -25.503 -5.421 -1.114 1.00 94.69 134 THR A C 1
ATOM 1023 O O . THR A 1 134 ? -25.424 -5.453 -2.337 1.00 94.69 134 THR A O 1
ATOM 1026 N N . TRP A 1 135 ? -24.504 -5.755 -0.297 1.00 94.81 135 TRP A N 1
ATOM 1027 C CA . TRP A 1 135 ? -23.171 -6.113 -0.760 1.00 94.81 135 TRP A CA 1
ATOM 1028 C C . TRP A 1 135 ? -23.180 -7.422 -1.558 1.00 94.81 135 TRP A C 1
ATOM 1030 O O . TRP A 1 135 ? -23.606 -8.473 -1.064 1.00 94.81 135 TRP A O 1
ATOM 1040 N N . ASP A 1 136 ? -22.679 -7.349 -2.791 1.00 92.31 136 ASP A N 1
ATOM 1041 C CA . ASP A 1 136 ? -22.455 -8.501 -3.662 1.00 92.31 136 ASP A CA 1
ATOM 1042 C C . ASP A 1 136 ? -21.067 -9.110 -3.397 1.00 92.31 136 ASP A C 1
ATOM 1044 O O . ASP A 1 136 ? -20.071 -8.803 -4.061 1.00 92.31 136 ASP A O 1
ATOM 1048 N N . VAL A 1 137 ? -21.014 -9.989 -2.394 1.00 92.88 137 VAL A N 1
ATOM 1049 C CA . VAL A 1 137 ? -19.792 -10.702 -1.989 1.00 92.88 137 VAL A CA 1
ATOM 1050 C C . VAL A 1 137 ? -19.234 -11.559 -3.131 1.00 92.88 137 VAL A C 1
ATOM 1052 O O . VAL A 1 137 ? -18.021 -11.628 -3.299 1.00 92.88 137 VAL A O 1
ATOM 1055 N N . GLU A 1 138 ? -20.097 -12.189 -3.933 1.00 89.06 138 GLU A N 1
ATOM 1056 C CA . GLU A 1 138 ? -19.691 -13.119 -4.999 1.00 89.06 138 GLU A CA 1
ATOM 1057 C C . GLU A 1 138 ? -18.927 -12.409 -6.120 1.00 89.06 138 GLU A C 1
ATOM 1059 O O . GLU A 1 138 ? -17.962 -12.947 -6.662 1.00 89.06 138 GLU A O 1
ATOM 1064 N N . SER A 1 139 ? -19.317 -11.174 -6.440 1.00 85.31 139 SER A N 1
ATOM 1065 C CA . SER A 1 139 ? -18.649 -10.372 -7.468 1.00 85.31 139 SER A CA 1
ATOM 1066 C C . SER A 1 139 ? -17.426 -9.585 -6.975 1.00 85.31 139 SER A C 1
ATOM 1068 O O . SER A 1 139 ? -16.755 -8.938 -7.787 1.00 85.31 139 SER A O 1
ATOM 1070 N N . THR A 1 140 ? -17.140 -9.610 -5.669 1.00 85.31 140 THR A N 1
ATOM 1071 C CA . THR A 1 140 ? -16.094 -8.783 -5.058 1.00 85.31 140 THR A CA 1
ATOM 1072 C C . THR A 1 140 ? -14.698 -9.316 -5.396 1.00 85.31 140 THR A C 1
ATOM 1074 O O . THR A 1 140 ? -14.325 -10.428 -5.035 1.00 85.31 140 THR A O 1
ATOM 1077 N N . GLU A 1 141 ? -13.891 -8.479 -6.049 1.00 75.94 141 GLU A N 1
ATOM 1078 C CA . GLU A 1 141 ? -12.464 -8.710 -6.289 1.00 75.94 141 GLU A CA 1
ATOM 1079 C C . GLU A 1 141 ? -11.667 -7.631 -5.542 1.00 75.94 141 GLU A C 1
ATOM 1081 O O . GLU A 1 141 ? -11.549 -6.503 -6.013 1.00 75.94 141 GLU A O 1
ATOM 1086 N N . HIS A 1 142 ? -11.133 -7.963 -4.367 1.00 78.31 142 HIS A N 1
ATOM 1087 C CA . HIS A 1 142 ? -10.285 -7.061 -3.585 1.00 78.31 142 HIS A CA 1
ATOM 1088 C C . HIS A 1 142 ? -9.222 -7.851 -2.826 1.00 78.31 142 HIS A C 1
ATOM 1090 O O . HIS A 1 142 ? -9.396 -9.032 -2.527 1.00 78.31 142 HIS A O 1
ATOM 1096 N N . VAL A 1 143 ? -8.092 -7.218 -2.522 1.00 73.50 143 VAL A N 1
ATOM 1097 C CA . VAL A 1 143 ? -7.014 -7.871 -1.779 1.00 73.50 143 VAL A CA 1
ATOM 1098 C C . VAL A 1 143 ? -7.497 -8.198 -0.363 1.00 73.50 143 VAL A C 1
ATOM 1100 O O . VAL A 1 143 ? -7.840 -7.309 0.411 1.00 73.50 143 VAL A O 1
ATOM 1103 N N . CYS A 1 144 ? -7.522 -9.492 -0.035 1.00 83.88 144 CYS A N 1
ATOM 1104 C CA . CYS A 1 144 ? -7.711 -10.026 1.317 1.00 83.88 144 CYS A CA 1
ATOM 1105 C C . CYS A 1 144 ? -9.038 -9.677 2.011 1.00 83.88 144 CYS A C 1
ATOM 1107 O O . CYS A 1 144 ? -9.142 -9.865 3.227 1.00 83.88 144 CYS A O 1
ATOM 1109 N N . PHE A 1 145 ? -10.064 -9.220 1.286 1.00 89.12 145 PHE A N 1
ATOM 1110 C CA . PHE A 1 145 ? -11.358 -8.888 1.893 1.00 89.12 145 PHE A CA 1
ATOM 1111 C C . PHE A 1 145 ? -11.991 -10.100 2.596 1.00 89.12 145 PHE A C 1
ATOM 1113 O O . PHE A 1 145 ? -12.628 -9.949 3.638 1.00 89.12 145 PHE A O 1
ATOM 1120 N N . GLU A 1 146 ? -11.742 -11.303 2.071 1.00 90.50 146 GLU A N 1
ATOM 1121 C CA . GLU A 1 146 ? -12.197 -12.584 2.606 1.00 90.50 146 GLU A CA 1
ATOM 1122 C C . GLU A 1 146 ? -11.579 -12.931 3.972 1.00 90.50 146 GLU A C 1
ATOM 1124 O O . GLU A 1 146 ? -12.055 -13.824 4.664 1.00 90.50 146 GLU A O 1
ATOM 1129 N N . MET A 1 147 ? -10.532 -12.219 4.398 1.00 91.19 147 MET A N 1
ATOM 1130 C CA . MET A 1 147 ? -9.960 -12.333 5.746 1.00 91.19 147 MET A CA 1
ATOM 1131 C C . MET A 1 147 ? -10.235 -11.079 6.580 1.00 91.19 147 MET A C 1
ATOM 1133 O O . MET A 1 147 ? -10.596 -11.177 7.751 1.00 91.19 147 MET A O 1
ATOM 1137 N N . LEU A 1 148 ? -10.129 -9.897 5.967 1.00 94.31 148 LEU A N 1
ATOM 1138 C CA . LEU A 1 148 ? -10.284 -8.616 6.650 1.00 94.31 148 LEU A CA 1
ATOM 1139 C C . LEU A 1 148 ? -11.713 -8.368 7.138 1.00 94.31 148 LEU A C 1
ATOM 1141 O O . LEU A 1 148 ? -11.890 -7.943 8.280 1.00 94.31 148 LEU A O 1
ATOM 1145 N N . VAL A 1 149 ? -12.735 -8.642 6.319 1.00 96.69 149 VAL A N 1
ATOM 1146 C CA . VAL A 1 149 ? -14.132 -8.412 6.721 1.00 96.69 149 VAL A CA 1
ATOM 1147 C C . VAL A 1 149 ? -14.543 -9.352 7.865 1.00 96.69 149 VAL A C 1
ATOM 1149 O O . VAL A 1 149 ? -15.030 -8.843 8.877 1.00 96.69 149 VAL A O 1
ATOM 1152 N N . PRO A 1 150 ? -14.312 -10.683 7.800 1.00 96.31 150 PRO A N 1
ATOM 1153 C CA . PRO A 1 150 ? -14.594 -11.575 8.929 1.00 96.31 150 PRO A CA 1
ATOM 1154 C C . PRO A 1 150 ? -13.889 -11.174 10.227 1.00 96.31 150 PRO A C 1
ATOM 1156 O O . PRO A 1 150 ? -14.519 -11.184 11.286 1.00 96.31 150 PRO A O 1
ATOM 1159 N N . MET A 1 151 ? -12.624 -10.747 10.150 1.00 96.12 151 MET A N 1
ATOM 1160 C CA . MET A 1 151 ? -11.883 -10.270 11.318 1.00 96.12 151 MET A CA 1
ATOM 1161 C C . MET A 1 151 ? -12.536 -9.032 11.947 1.00 96.12 151 MET A C 1
ATOM 1163 O O . MET A 1 151 ? -12.762 -9.007 13.158 1.00 96.12 151 MET A O 1
ATOM 1167 N N . HIS A 1 152 ? -12.935 -8.035 11.152 1.00 98.19 152 HIS A N 1
ATOM 1168 C CA . HIS A 1 152 ? -13.639 -6.868 11.693 1.00 98.19 152 HIS A CA 1
ATOM 1169 C C . HIS A 1 152 ? -14.986 -7.248 12.308 1.00 98.19 152 HIS A C 1
ATOM 1171 O O . HIS A 1 152 ? -15.334 -6.740 13.371 1.00 98.19 152 HIS A O 1
ATOM 1177 N N . LEU A 1 153 ? -15.738 -8.162 11.686 1.00 98.06 153 LEU A N 1
ATOM 1178 C CA . LEU A 1 153 ? -16.999 -8.659 12.242 1.00 98.06 153 LEU A CA 1
ATOM 1179 C C . LEU A 1 153 ? -16.795 -9.336 13.605 1.00 98.06 153 LEU A C 1
ATOM 1181 O O . LEU A 1 153 ? -17.619 -9.154 14.502 1.00 98.06 153 LEU A O 1
ATOM 1185 N N . GLN A 1 154 ? -15.699 -10.079 13.781 1.00 96.94 154 GLN A N 1
ATOM 1186 C CA . GLN A 1 154 ? -15.326 -10.654 15.072 1.00 96.94 154 GLN A CA 1
ATOM 1187 C C . GLN A 1 154 ? -14.993 -9.566 16.100 1.00 96.94 154 GLN A C 1
ATOM 1189 O O . GLN A 1 154 ? -15.555 -9.588 17.194 1.00 96.94 154 GLN A O 1
ATOM 1194 N N . LEU A 1 155 ? -14.144 -8.594 15.757 1.00 97.88 155 LEU A N 1
ATOM 1195 C CA . LEU A 1 155 ? -13.758 -7.525 16.685 1.00 97.88 155 LEU A CA 1
ATOM 1196 C C . LEU A 1 155 ? -14.944 -6.633 17.075 1.00 97.88 155 LEU A C 1
ATOM 1198 O O . LEU A 1 155 ? -15.080 -6.256 18.233 1.00 97.88 155 LEU A O 1
ATOM 1202 N N . LEU A 1 156 ? -15.844 -6.319 16.141 1.00 98.50 156 LEU A N 1
ATOM 1203 C CA . LEU A 1 156 ? -17.057 -5.546 16.426 1.00 98.50 156 LEU A CA 1
ATOM 1204 C C . LEU A 1 156 ? -18.033 -6.318 17.332 1.00 98.50 156 LEU A C 1
ATOM 1206 O O . LEU A 1 156 ? -18.685 -5.710 18.189 1.00 98.50 156 LEU A O 1
ATOM 1210 N N . ARG A 1 157 ? -18.079 -7.655 17.221 1.00 97.94 157 ARG A N 1
ATOM 1211 C CA . ARG A 1 157 ? -18.869 -8.513 18.118 1.00 97.94 157 ARG A CA 1
ATOM 1212 C C . ARG A 1 157 ? -18.398 -8.419 19.568 1.00 97.94 157 ARG A C 1
ATOM 1214 O O . ARG A 1 157 ? -19.239 -8.461 20.463 1.00 97.94 157 ARG A O 1
ATOM 1221 N N . GLU A 1 158 ? -17.103 -8.230 19.822 1.00 96.69 158 GLU A N 1
ATOM 1222 C CA . GLU A 1 158 ? -16.573 -8.028 21.184 1.00 96.69 158 GLU A CA 1
ATOM 1223 C C . GLU A 1 158 ? -17.161 -6.779 21.865 1.00 96.69 158 GLU A C 1
ATOM 1225 O O . GLU A 1 158 ? -17.283 -6.736 23.088 1.00 96.69 158 GLU A O 1
ATOM 1230 N N . PHE A 1 159 ? -17.611 -5.797 21.077 1.00 97.31 159 PHE A N 1
ATOM 1231 C CA . PHE A 1 159 ? -18.315 -4.599 21.545 1.00 97.31 159 PHE A CA 1
ATOM 1232 C C . PHE A 1 159 ? -19.847 -4.720 21.488 1.00 97.31 159 PHE A C 1
ATOM 1234 O O . PHE A 1 159 ? -20.552 -3.741 21.735 1.00 97.31 159 PHE A O 1
ATOM 1241 N N . GLY A 1 160 ? -20.378 -5.908 21.184 1.00 97.50 160 GLY A N 1
ATOM 1242 C CA . GLY A 1 160 ? -21.814 -6.188 21.134 1.00 97.50 160 GLY A CA 1
ATOM 1243 C C . GLY A 1 160 ? -22.496 -5.863 19.803 1.00 97.50 160 GLY A C 1
ATOM 1244 O O . GLY A 1 160 ? -23.726 -5.848 19.758 1.00 97.50 160 GLY A O 1
ATOM 1245 N N . PHE A 1 161 ? -21.738 -5.615 18.729 1.00 97.75 161 PHE A N 1
ATOM 1246 C CA . PHE A 1 161 ? -22.289 -5.366 17.395 1.00 97.75 161 PHE A CA 1
ATOM 1247 C C . PHE A 1 161 ? -22.142 -6.599 16.504 1.00 97.75 161 PHE A C 1
ATOM 1249 O O . PHE A 1 161 ? -21.043 -6.964 16.094 1.00 97.75 161 PHE A O 1
ATOM 1256 N N . GLU A 1 162 ? -23.266 -7.233 16.179 1.00 96.88 162 GLU A N 1
ATOM 1257 C CA . GLU A 1 162 ? -23.319 -8.374 15.268 1.00 96.88 162 GLU A CA 1
ATOM 1258 C C . GLU A 1 162 ? -24.047 -8.003 13.979 1.00 96.88 162 GLU A C 1
ATOM 1260 O O . GLU A 1 162 ? -25.170 -7.503 14.008 1.00 96.88 162 GLU A O 1
ATOM 1265 N N . PHE A 1 163 ? -23.430 -8.308 12.837 1.00 96.75 163 PHE A N 1
ATOM 12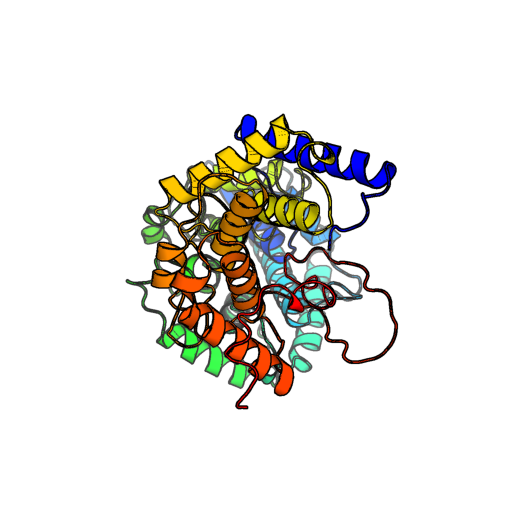66 C CA . PHE A 1 163 ? -24.012 -8.056 11.523 1.00 96.75 163 PHE A CA 1
ATOM 1267 C C . PHE A 1 163 ? -24.360 -9.377 10.840 1.00 96.75 163 PHE A C 1
ATOM 1269 O O . PHE A 1 163 ? -23.533 -10.282 10.749 1.00 96.75 163 PHE A O 1
ATOM 1276 N N . GLN A 1 164 ? -25.590 -9.472 10.340 1.00 93.25 164 GLN A N 1
ATOM 1277 C CA . GLN A 1 164 ? -26.084 -10.595 9.545 1.00 93.25 164 GLN A CA 1
ATOM 1278 C C . GLN A 1 164 ? -26.592 -10.059 8.210 1.00 93.25 164 GLN A C 1
ATOM 1280 O O . GLN A 1 164 ? -27.360 -9.094 8.175 1.00 93.25 164 GLN A O 1
ATOM 1285 N N . PHE A 1 165 ? -26.170 -10.671 7.108 1.00 96.88 165 PHE A N 1
ATOM 1286 C CA . PHE A 1 165 ? -26.499 -10.209 5.761 1.00 96.88 165 PHE A CA 1
ATOM 1287 C C . PHE A 1 165 ? -26.501 -11.367 4.753 1.00 96.88 165 PHE A C 1
ATOM 1289 O O . PHE A 1 165 ? -25.910 -12.411 5.032 1.00 96.88 165 PHE A O 1
ATOM 1296 N N . PRO A 1 166 ? -27.161 -11.215 3.586 1.00 97.31 166 PRO A N 1
ATOM 1297 C CA . PRO A 1 166 ? -27.344 -12.314 2.635 1.00 97.31 166 PRO A CA 1
ATOM 1298 C C . PRO A 1 166 ? -26.042 -12.989 2.185 1.00 97.31 166 PRO A C 1
ATOM 1300 O O . PRO A 1 166 ? -26.003 -14.210 2.085 1.00 97.31 166 PRO A O 1
ATOM 1303 N N . GLY A 1 167 ? -24.979 -12.209 1.963 1.00 96.00 167 GLY A N 1
ATOM 1304 C CA . GLY A 1 167 ? -23.671 -12.718 1.542 1.00 96.00 167 GLY A CA 1
ATOM 1305 C C . GLY A 1 167 ? -22.804 -13.316 2.658 1.00 96.00 167 GLY A C 1
ATOM 1306 O O . GLY A 1 167 ? -21.733 -13.839 2.364 1.00 96.00 167 GLY A O 1
ATOM 1307 N N . PHE A 1 168 ? -23.234 -13.266 3.926 1.00 96.44 168 PHE A N 1
ATOM 1308 C CA . PHE A 1 168 ? -22.421 -13.713 5.065 1.00 96.44 168 PHE A CA 1
ATOM 1309 C C . PHE A 1 168 ? -21.998 -15.194 4.975 1.00 96.44 168 PHE A C 1
ATOM 1311 O O . PHE A 1 168 ? -20.817 -15.461 5.185 1.00 96.44 168 PHE A O 1
ATOM 1318 N N . PRO A 1 169 ? -22.877 -16.164 4.631 1.00 96.75 169 PRO A N 1
ATOM 1319 C CA . PRO A 1 169 ? -22.464 -17.566 4.527 1.00 96.75 169 PRO A CA 1
ATOM 1320 C C . PRO A 1 169 ? -21.362 -17.783 3.486 1.00 96.75 169 PRO A C 1
ATOM 1322 O O . PRO A 1 169 ? -20.372 -18.442 3.778 1.00 96.75 169 PRO A O 1
ATOM 1325 N N . PHE A 1 170 ? -21.497 -17.160 2.312 1.00 96.25 170 PHE A N 1
ATOM 1326 C CA . PHE A 1 170 ? -20.505 -17.263 1.243 1.00 96.25 170 PHE A CA 1
ATOM 1327 C C . PHE A 1 170 ? -19.174 -16.602 1.627 1.00 96.25 170 PHE A C 1
ATOM 1329 O O . PHE A 1 170 ? -18.112 -17.168 1.388 1.00 96.25 170 PHE A O 1
ATOM 1336 N N . LEU A 1 171 ? -19.213 -15.444 2.299 1.00 96.44 171 LEU A N 1
ATOM 1337 C CA . LEU A 1 171 ? -18.006 -14.809 2.835 1.00 96.44 171 LEU A CA 1
ATOM 1338 C C . LEU A 1 171 ? -17.248 -15.743 3.792 1.00 96.44 171 LEU A C 1
ATOM 1340 O O . LEU A 1 171 ? -16.024 -15.814 3.729 1.00 96.44 171 LEU A O 1
ATOM 1344 N N . MET A 1 172 ? -17.963 -16.450 4.671 1.00 95.44 172 MET A N 1
ATOM 1345 C CA . MET A 1 172 ? -17.338 -17.380 5.613 1.00 95.44 172 MET A CA 1
ATOM 1346 C C . MET A 1 172 ? -16.781 -18.630 4.921 1.00 95.44 172 MET A C 1
ATOM 1348 O O . MET A 1 172 ? -15.732 -19.113 5.329 1.00 95.44 172 MET A O 1
ATOM 1352 N N . GLU A 1 173 ? -17.409 -19.116 3.845 1.00 94.62 173 GLU A N 1
ATOM 1353 C CA . GLU A 1 173 ? -16.836 -20.190 3.018 1.00 94.62 173 GLU A CA 1
ATOM 1354 C C . GLU A 1 173 ? -15.495 -19.766 2.396 1.00 94.62 173 GLU A C 1
ATOM 1356 O O . GLU A 1 173 ? -14.511 -20.500 2.503 1.00 94.62 173 GLU A O 1
ATOM 1361 N N . LEU A 1 174 ? -15.424 -18.555 1.824 1.00 91.50 174 LEU A N 1
ATOM 1362 C CA . LEU A 1 174 ? -14.172 -17.991 1.299 1.00 91.50 174 LEU A CA 1
ATOM 1363 C C . LEU A 1 174 ? -13.114 -17.830 2.398 1.00 91.50 174 LEU A C 1
ATOM 1365 O O . LEU A 1 174 ? -11.935 -18.119 2.180 1.00 91.50 174 LEU A O 1
ATOM 1369 N N . HIS A 1 175 ? -13.531 -17.372 3.580 1.00 91.50 175 HIS A N 1
ATOM 1370 C CA . HIS A 1 175 ? -12.658 -17.217 4.737 1.00 91.50 175 HIS A CA 1
ATOM 1371 C C . HIS A 1 175 ? -12.042 -18.552 5.162 1.00 91.50 175 HIS A C 1
ATOM 1373 O O . HIS A 1 175 ? -10.819 -18.664 5.265 1.00 91.50 175 HIS A O 1
ATOM 1379 N N . ASP A 1 176 ? -12.873 -19.576 5.353 1.00 90.06 176 ASP A N 1
ATOM 1380 C CA . ASP A 1 176 ? -12.447 -20.903 5.791 1.00 90.06 176 ASP A CA 1
ATOM 1381 C C . ASP A 1 176 ? -11.532 -21.565 4.750 1.00 90.06 176 ASP A C 1
ATOM 1383 O O . ASP A 1 176 ? -10.520 -22.180 5.103 1.00 90.06 176 ASP A O 1
ATOM 1387 N N . GLU A 1 177 ? -11.817 -21.397 3.455 1.00 87.56 177 GLU A N 1
ATOM 1388 C CA . GLU A 1 177 ? -10.929 -21.846 2.378 1.00 87.56 177 GLU A CA 1
ATOM 1389 C C . GLU A 1 177 ? -9.569 -21.135 2.439 1.00 87.56 177 GLU A C 1
ATOM 1391 O O . GLU A 1 177 ? -8.518 -21.768 2.294 1.00 87.56 177 GLU A O 1
ATOM 1396 N N . LYS A 1 178 ? -9.547 -19.824 2.696 1.00 82.62 178 LYS A N 1
ATOM 1397 C CA . LYS A 1 178 ? -8.297 -19.061 2.760 1.00 82.62 178 LYS A CA 1
ATOM 1398 C C . LYS A 1 178 ? -7.461 -19.414 3.987 1.00 82.62 178 LYS A C 1
ATOM 1400 O O . LYS A 1 178 ? -6.256 -19.635 3.857 1.00 82.62 178 LYS A O 1
ATOM 1405 N N . VAL A 1 179 ? -8.094 -19.498 5.156 1.00 80.19 179 VAL A N 1
ATOM 1406 C CA . VAL A 1 179 ? -7.439 -19.791 6.439 1.00 80.19 179 VAL A CA 1
ATOM 1407 C C . VAL A 1 179 ? -7.003 -21.253 6.523 1.00 80.19 179 VAL A C 1
ATOM 1409 O O . VAL A 1 179 ? -5.923 -21.531 7.030 1.00 80.19 179 VAL A O 1
ATOM 1412 N N . SER A 1 180 ? -7.760 -22.207 5.975 1.00 79.88 180 SER A N 1
ATOM 1413 C CA . SER A 1 180 ? -7.329 -23.618 5.946 1.00 79.88 180 SER A CA 1
ATOM 1414 C C . SER A 1 180 ? -6.070 -23.850 5.102 1.00 79.88 180 SER A C 1
ATOM 1416 O O . SER A 1 180 ? -5.301 -24.772 5.375 1.00 79.88 180 SER A O 1
ATOM 1418 N N . ASN A 1 181 ? -5.826 -22.988 4.113 1.00 72.19 181 ASN A N 1
ATOM 1419 C CA . ASN A 1 181 ? -4.607 -22.981 3.306 1.00 72.19 181 ASN A CA 1
ATOM 1420 C C . ASN A 1 181 ? -3.463 -22.159 3.930 1.00 72.19 181 ASN A C 1
ATOM 1422 O O . ASN A 1 181 ? -2.360 -22.123 3.376 1.00 72.19 181 ASN A O 1
ATOM 1426 N N . PHE A 1 182 ? -3.702 -21.496 5.065 1.00 72.81 182 PHE A N 1
ATOM 1427 C CA . PHE A 1 182 ? -2.690 -20.727 5.771 1.00 72.81 182 PHE A CA 1
ATOM 1428 C C . PHE A 1 182 ? -1.786 -21.651 6.596 1.00 72.81 182 PHE A C 1
ATOM 1430 O O . PHE A 1 182 ? -2.209 -22.317 7.538 1.00 72.81 182 PHE A O 1
ATOM 1437 N N . ASP A 1 183 ? -0.504 -21.668 6.241 1.00 69.25 183 ASP A N 1
ATOM 1438 C CA . ASP A 1 183 ? 0.541 -22.365 6.985 1.00 69.25 183 ASP A CA 1
ATOM 1439 C C . ASP A 1 183 ? 1.326 -21.328 7.795 1.00 69.25 183 ASP A C 1
ATOM 1441 O O . ASP A 1 183 ? 2.165 -20.605 7.249 1.00 69.25 183 ASP A O 1
ATOM 1445 N N . SER A 1 184 ? 1.056 -21.255 9.101 1.00 64.62 184 SER A N 1
ATOM 1446 C CA . SER A 1 184 ? 1.692 -20.302 10.020 1.00 64.62 184 SER A CA 1
ATOM 1447 C C . SER A 1 184 ? 3.220 -20.428 10.051 1.00 64.62 184 SER A C 1
ATOM 1449 O O . SER A 1 184 ? 3.919 -19.440 10.265 1.00 64.62 184 SER A O 1
ATOM 1451 N N . HIS A 1 185 ? 3.778 -21.605 9.744 1.00 59.38 185 HIS A N 1
ATOM 1452 C CA . HIS A 1 185 ? 5.227 -21.811 9.666 1.00 59.38 185 HIS A CA 1
ATOM 1453 C C . HIS A 1 185 ? 5.840 -21.313 8.346 1.00 59.38 185 HIS A C 1
ATOM 1455 O O . HIS A 1 185 ? 7.053 -21.079 8.273 1.00 59.38 185 HIS A O 1
ATOM 1461 N N . LYS A 1 186 ? 5.015 -21.128 7.306 1.00 57.25 186 LYS A N 1
ATOM 1462 C CA . LYS A 1 186 ? 5.385 -20.551 6.000 1.00 57.25 186 LYS A CA 1
ATOM 1463 C C . LYS A 1 186 ? 4.884 -19.124 5.796 1.00 57.25 186 LYS A C 1
ATOM 1465 O O . LYS A 1 186 ? 5.143 -18.564 4.732 1.00 57.25 186 LYS A O 1
ATOM 1470 N N . ALA A 1 187 ? 4.216 -18.530 6.783 1.00 55.53 187 ALA A N 1
ATOM 1471 C CA . ALA A 1 187 ? 3.745 -17.146 6.788 1.00 55.53 187 ALA A CA 1
ATOM 1472 C C . ALA A 1 187 ? 4.917 -16.147 6.844 1.00 55.53 187 ALA A C 1
ATOM 1474 O O . ALA A 1 187 ? 5.084 -15.410 7.808 1.00 55.53 187 ALA A O 1
ATOM 1475 N N . LYS A 1 188 ? 5.797 -16.184 5.842 1.00 55.12 188 LYS A N 1
ATOM 1476 C CA . LYS A 1 188 ? 7.004 -15.357 5.772 1.00 55.12 188 LYS A CA 1
ATOM 1477 C C . LYS A 1 188 ? 6.916 -14.233 4.758 1.00 55.12 188 LYS A C 1
ATOM 1479 O O . LYS A 1 188 ? 7.740 -13.331 4.838 1.00 55.12 188 LYS A O 1
ATOM 1484 N N . ASP A 1 189 ? 5.923 -14.262 3.873 1.00 65.00 189 ASP A N 1
ATOM 1485 C CA . ASP A 1 189 ? 5.889 -13.331 2.756 1.00 65.00 189 ASP A CA 1
ATOM 1486 C C . ASP A 1 189 ? 4.564 -12.545 2.721 1.00 65.00 189 ASP A C 1
ATOM 1488 O O . ASP A 1 189 ? 4.360 -11.654 3.535 1.00 65.00 189 ASP A O 1
ATOM 1492 N N . THR A 1 190 ? 3.638 -12.849 1.813 1.00 61.25 190 THR A N 1
ATOM 1493 C CA . THR A 1 190 ? 2.507 -11.957 1.472 1.00 61.25 190 THR A CA 1
ATOM 1494 C C . THR A 1 190 ? 1.407 -11.825 2.529 1.00 61.25 190 THR A C 1
ATOM 1496 O O . THR A 1 190 ? 0.660 -10.850 2.514 1.00 61.25 190 THR A O 1
ATOM 1499 N N . PHE A 1 191 ? 1.305 -12.768 3.468 1.00 71.12 191 PHE A N 1
ATOM 1500 C CA . PHE A 1 191 ? 0.317 -12.718 4.556 1.00 71.12 191 PHE A CA 1
ATOM 1501 C C . PHE A 1 191 ? 0.668 -11.721 5.668 1.00 71.12 191 PHE A C 1
ATOM 1503 O O . PHE A 1 191 ? -0.149 -11.494 6.553 1.00 71.12 191 PHE A O 1
ATOM 1510 N N . LEU A 1 192 ? 1.851 -11.103 5.606 1.00 72.38 192 LEU A N 1
ATOM 1511 C CA . LEU A 1 192 ? 2.253 -10.051 6.538 1.00 72.38 192 LEU A CA 1
ATOM 1512 C C . LEU A 1 192 ? 1.667 -8.677 6.183 1.00 72.38 192 LEU A C 1
ATOM 1514 O O . LEU A 1 192 ? 1.739 -7.777 7.011 1.00 72.38 192 LEU A O 1
ATOM 1518 N N . TYR A 1 193 ? 1.105 -8.503 4.979 1.00 77.75 193 TYR A N 1
ATOM 1519 C CA . TYR A 1 193 ? 0.512 -7.231 4.550 1.00 77.75 193 TYR A CA 1
ATOM 1520 C C . TYR A 1 193 ? -0.856 -6.928 5.179 1.00 77.75 193 TYR A C 1
ATOM 1522 O O . TYR A 1 193 ? -1.098 -5.758 5.465 1.00 77.75 193 TYR A O 1
ATOM 1530 N N . PRO A 1 194 ? -1.743 -7.924 5.387 1.00 86.69 194 PRO A N 1
ATOM 1531 C CA . PRO A 1 194 ? -2.944 -7.773 6.202 1.00 86.69 194 PRO A CA 1
ATOM 1532 C C . PRO A 1 194 ? -2.783 -8.528 7.532 1.00 86.69 194 PRO A C 1
ATOM 1534 O O . PRO A 1 194 ? -3.599 -9.391 7.861 1.00 86.69 194 PRO A O 1
ATOM 1537 N N . LEU A 1 195 ? -1.700 -8.290 8.278 1.00 90.31 195 LEU A N 1
ATOM 1538 C CA . LEU A 1 195 ? -1.410 -9.009 9.523 1.00 90.31 195 LEU A CA 1
ATOM 1539 C C . LEU A 1 195 ? -2.564 -8.916 10.532 1.00 90.31 195 LEU A C 1
ATOM 1541 O O . LEU A 1 195 ? -2.852 -9.873 11.251 1.00 90.31 195 LEU A O 1
ATOM 1545 N N . GLU A 1 196 ? -3.266 -7.787 10.551 1.00 94.44 196 GLU A N 1
ATOM 1546 C CA . GLU A 1 196 ? -4.452 -7.576 11.368 1.00 94.44 196 GLU A CA 1
ATOM 1547 C C . GLU A 1 196 ? -5.570 -8.588 11.079 1.00 94.44 196 GLU A C 1
ATOM 1549 O O . GLU A 1 196 ? -6.355 -8.887 11.970 1.00 94.44 196 GLU A O 1
ATOM 1554 N N . ALA A 1 197 ? -5.622 -9.195 9.889 1.00 91.75 197 ALA A N 1
ATOM 1555 C CA . ALA A 1 197 ? -6.590 -10.243 9.562 1.00 91.75 197 ALA A CA 1
ATOM 1556 C C . ALA A 1 197 ? -6.428 -11.511 10.420 1.00 91.75 197 ALA A C 1
ATOM 1558 O O . ALA A 1 197 ? -7.339 -12.332 10.481 1.00 91.75 197 ALA A O 1
ATOM 1559 N N . PHE A 1 198 ? -5.274 -11.673 11.072 1.00 90.12 198 PHE A N 1
ATOM 1560 C CA . PHE A 1 198 ? -4.913 -12.846 11.866 1.00 90.12 198 PHE A CA 1
ATOM 1561 C C . PHE A 1 198 ? -5.008 -12.615 13.381 1.00 90.12 198 PHE A C 1
ATOM 1563 O O . PHE A 1 198 ? -4.495 -13.417 14.168 1.00 90.12 198 PHE A O 1
ATOM 1570 N N . ILE A 1 199 ? -5.669 -11.539 13.816 1.00 91.69 199 ILE A N 1
ATOM 1571 C CA . ILE A 1 199 ? -5.957 -11.305 15.236 1.00 91.69 199 ILE A CA 1
ATOM 1572 C C . ILE A 1 199 ? -6.782 -12.472 15.793 1.00 91.69 199 ILE A C 1
ATOM 1574 O O . ILE A 1 199 ? -7.809 -12.854 15.238 1.00 91.69 199 ILE A O 1
ATOM 1578 N N . GLY A 1 200 ? -6.312 -13.057 16.897 1.00 86.56 200 GLY A N 1
ATOM 1579 C CA . GLY A 1 200 ? -6.916 -14.247 17.506 1.00 86.56 200 GLY A CA 1
ATOM 1580 C C . GLY A 1 200 ? -6.529 -15.575 16.842 1.00 86.56 200 GLY A C 1
ATOM 1581 O O . GLY A 1 200 ? -6.943 -16.626 17.329 1.00 86.56 200 GLY A O 1
ATOM 1582 N N . VAL A 1 201 ? -5.723 -15.543 15.774 1.00 86.50 201 VAL A N 1
ATOM 1583 C CA . VAL A 1 201 ? -5.200 -16.728 15.072 1.00 86.50 201 VAL A CA 1
ATOM 1584 C C . VAL A 1 201 ? -3.692 -16.877 15.277 1.00 86.50 201 VAL A C 1
ATOM 1586 O O . VAL A 1 201 ? -3.217 -17.979 15.548 1.00 86.50 201 VAL A O 1
ATOM 1589 N N . LEU A 1 202 ? -2.939 -15.781 15.153 1.00 87.62 202 LEU A N 1
ATOM 1590 C CA . LEU A 1 202 ? -1.491 -15.749 15.366 1.00 87.62 202 LEU A CA 1
ATOM 1591 C C . LEU A 1 202 ? -1.130 -15.227 16.757 1.00 87.62 202 LEU A C 1
ATOM 1593 O O . LEU A 1 202 ? -1.814 -14.362 17.304 1.00 87.62 202 LEU A O 1
ATOM 1597 N N . ASP A 1 203 ? -0.011 -15.722 17.288 1.00 90.19 203 ASP A N 1
ATOM 1598 C CA . ASP A 1 203 ? 0.665 -15.103 18.426 1.00 90.19 203 ASP A CA 1
ATOM 1599 C C . ASP A 1 203 ? 1.556 -13.964 17.919 1.00 90.19 203 ASP A C 1
ATOM 1601 O O . ASP A 1 203 ? 2.562 -14.188 17.241 1.00 90.19 203 ASP A O 1
ATOM 1605 N N . PHE A 1 204 ? 1.162 -12.731 18.231 1.00 92.69 204 PHE A N 1
ATOM 1606 C CA . PHE A 1 204 ? 1.869 -11.540 17.778 1.00 92.69 204 PHE A CA 1
ATOM 1607 C C . PHE A 1 204 ? 3.249 -11.388 18.436 1.00 92.69 204 PHE A C 1
ATOM 1609 O O . PHE A 1 204 ? 4.124 -10.764 17.838 1.00 92.69 204 PHE A O 1
ATOM 1616 N N . ASP A 1 205 ? 3.504 -12.021 19.588 1.00 92.25 205 ASP A N 1
ATOM 1617 C CA . ASP A 1 205 ? 4.817 -11.983 20.246 1.00 92.25 205 ASP A CA 1
ATOM 1618 C C . ASP A 1 205 ? 5.897 -12.747 19.461 1.00 92.25 205 ASP A C 1
ATOM 1620 O O . ASP A 1 205 ? 7.085 -12.417 19.529 1.00 92.25 205 ASP A O 1
ATOM 1624 N N . GLU A 1 206 ? 5.504 -13.733 18.650 1.00 90.06 206 GLU A N 1
ATOM 1625 C CA . GLU A 1 206 ? 6.430 -14.514 17.822 1.00 90.06 206 GLU A CA 1
ATOM 1626 C C . GLU A 1 206 ? 6.830 -13.793 16.519 1.00 90.06 206 GLU A C 1
ATOM 1628 O O . GLU A 1 206 ? 7.762 -14.210 15.821 1.00 90.06 206 GLU A O 1
ATOM 1633 N N . LEU A 1 207 ? 6.163 -12.684 16.187 1.00 89.88 207 LEU A N 1
ATOM 1634 C CA . LEU A 1 207 ? 6.307 -12.006 14.896 1.00 89.88 207 LEU A CA 1
ATOM 1635 C C . LEU A 1 207 ? 7.458 -11.005 14.841 1.00 89.88 207 LEU A C 1
ATOM 1637 O O . LEU A 1 207 ? 7.847 -10.590 13.749 1.00 89.88 207 LEU A O 1
ATOM 1641 N N . LYS A 1 208 ? 8.070 -10.659 15.978 1.00 90.38 208 LYS A N 1
ATOM 1642 C CA . LYS A 1 208 ? 9.166 -9.678 16.047 1.00 90.38 208 LYS A CA 1
ATOM 1643 C C . LYS A 1 208 ? 10.286 -9.938 15.035 1.00 90.38 208 LYS A C 1
ATOM 1645 O O . LYS A 1 208 ? 10.798 -9.022 14.402 1.00 90.38 208 LYS A O 1
ATOM 1650 N N . MET A 1 209 ? 10.649 -11.206 14.833 1.00 87.38 209 MET A N 1
ATOM 1651 C CA . MET A 1 209 ? 11.727 -11.604 13.912 1.00 87.38 209 MET A CA 1
ATOM 1652 C C . MET A 1 209 ? 11.372 -11.420 12.424 1.00 87.38 209 MET A C 1
ATOM 1654 O O . MET A 1 209 ? 12.230 -11.562 11.541 1.00 87.38 209 MET A O 1
ATOM 1658 N N . GLN A 1 210 ? 10.107 -11.137 12.121 1.00 87.19 210 GLN A N 1
ATOM 1659 C CA . GLN A 1 210 ? 9.607 -10.907 10.772 1.00 87.19 210 GLN A CA 1
ATOM 1660 C C . GLN A 1 210 ? 9.566 -9.421 10.393 1.00 87.19 210 GLN A C 1
ATOM 1662 O O . GLN A 1 210 ? 9.435 -9.133 9.205 1.00 87.19 210 GLN A O 1
ATOM 1667 N N . LEU A 1 211 ? 9.782 -8.497 11.343 1.00 88.25 211 LEU A N 1
ATOM 1668 C CA . LEU A 1 211 ? 9.934 -7.071 11.050 1.00 88.25 211 LEU A CA 1
ATOM 1669 C C . LEU A 1 211 ? 11.034 -6.837 10.009 1.00 88.25 211 LEU A C 1
ATOM 1671 O O . LEU A 1 211 ? 12.104 -7.463 10.024 1.00 88.25 211 LEU A O 1
ATOM 1675 N N . ARG A 1 212 ? 10.758 -5.929 9.076 1.00 87.81 212 ARG A N 1
ATOM 1676 C CA . ARG A 1 212 ? 11.711 -5.441 8.078 1.00 87.81 212 ARG A CA 1
ATOM 1677 C C . ARG A 1 212 ? 11.643 -3.924 8.076 1.00 87.81 212 ARG A C 1
ATOM 1679 O O . ARG A 1 212 ? 10.591 -3.356 7.788 1.00 87.81 212 ARG A O 1
ATOM 1686 N N . ASN A 1 213 ? 12.764 -3.281 8.402 1.00 89.38 213 ASN A N 1
ATOM 1687 C CA . ASN A 1 213 ? 12.859 -1.823 8.514 1.00 89.38 213 ASN A CA 1
ATOM 1688 C C . ASN A 1 213 ? 11.752 -1.248 9.426 1.00 89.38 213 ASN A C 1
ATOM 1690 O O . ASN A 1 213 ? 11.036 -0.329 9.030 1.00 89.38 213 ASN A O 1
ATOM 1694 N N . GLY A 1 214 ? 11.546 -1.866 10.591 1.00 92.69 214 GLY A N 1
ATOM 1695 C CA . GLY A 1 214 ? 10.507 -1.488 11.549 1.00 92.69 214 GLY A CA 1
ATOM 1696 C C . GLY A 1 214 ? 9.065 -1.749 11.122 1.00 92.69 214 GLY A C 1
ATOM 1697 O O . GLY A 1 214 ? 8.157 -1.307 11.803 1.00 92.69 214 GLY A O 1
ATOM 1698 N N . SER A 1 215 ? 8.795 -2.464 10.030 1.00 93.69 215 SER A N 1
ATOM 1699 C CA . SER A 1 215 ? 7.415 -2.670 9.567 1.00 93.69 215 SER A CA 1
ATOM 1700 C C . SER A 1 215 ? 7.111 -4.104 9.162 1.00 93.69 215 SER A C 1
ATOM 1702 O O . SER A 1 215 ? 8.013 -4.893 8.859 1.00 93.69 215 SER A O 1
ATOM 1704 N N . PHE A 1 216 ? 5.818 -4.416 9.099 1.00 90.81 216 PHE A N 1
ATOM 1705 C CA . PHE A 1 216 ? 5.299 -5.590 8.404 1.00 90.81 216 PHE A CA 1
ATOM 1706 C C . PHE A 1 216 ? 4.870 -5.180 6.999 1.00 90.81 216 PHE A C 1
ATOM 1708 O O . PHE A 1 216 ? 3.907 -4.438 6.830 1.00 90.81 216 PHE A O 1
ATOM 1715 N N . MET A 1 217 ? 5.638 -5.613 5.992 1.00 86.94 217 MET A N 1
ATOM 1716 C CA . MET A 1 217 ? 5.401 -5.306 4.572 1.00 86.94 217 MET A CA 1
ATOM 1717 C C . MET A 1 217 ? 5.134 -3.824 4.269 1.00 86.94 217 MET A C 1
ATOM 1719 O O . MET A 1 217 ? 4.361 -3.509 3.366 1.00 86.94 217 MET A O 1
ATOM 1723 N N . SER A 1 218 ? 5.766 -2.911 5.014 1.00 92.19 218 SER A N 1
ATOM 1724 C CA . SER A 1 218 ? 5.577 -1.469 4.835 1.00 92.19 218 SER A CA 1
ATOM 1725 C C . SER A 1 218 ? 4.106 -1.027 4.928 1.00 92.19 218 SER A C 1
ATOM 1727 O O . SER A 1 218 ? 3.746 -0.017 4.329 1.00 92.19 218 SER A O 1
ATOM 1729 N N . SER A 1 219 ? 3.276 -1.775 5.671 1.00 94.69 219 SER A N 1
ATOM 1730 C CA . SER A 1 219 ? 1.860 -1.502 5.949 1.00 94.69 219 SER A CA 1
ATOM 1731 C C . SER A 1 219 ? 1.703 -0.833 7.322 1.00 94.69 219 SER A C 1
ATOM 1733 O O . SER A 1 219 ? 2.062 -1.437 8.349 1.00 94.69 219 SER A O 1
ATOM 1735 N N . PRO A 1 220 ? 1.173 0.405 7.386 1.00 97.31 220 PRO A N 1
ATOM 1736 C CA . PRO A 1 220 ? 0.853 1.043 8.656 1.00 97.31 220 PRO A CA 1
ATOM 1737 C C . PRO A 1 220 ? -0.205 0.283 9.458 1.00 97.31 220 PRO A C 1
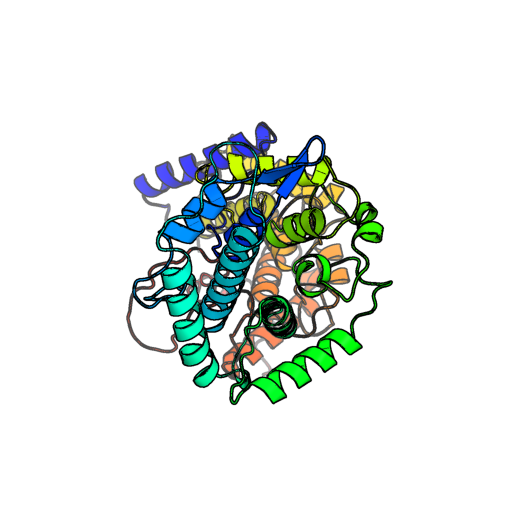ATOM 1739 O O . PRO A 1 220 ? 0.003 0.105 10.657 1.00 97.31 220 PRO A O 1
ATOM 1742 N N . ALA A 1 221 ? -1.277 -0.225 8.835 1.00 97.69 221 ALA A N 1
ATOM 1743 C CA . ALA A 1 221 ? -2.308 -1.001 9.531 1.00 97.69 221 ALA A CA 1
ATOM 1744 C C . ALA A 1 221 ? -1.751 -2.267 10.201 1.00 97.69 221 ALA A C 1
ATOM 1746 O O . ALA A 1 221 ? -1.972 -2.488 11.393 1.00 97.69 221 ALA A O 1
ATOM 1747 N N . SER A 1 222 ? -0.961 -3.062 9.478 1.00 96.06 222 SER A N 1
ATOM 1748 C CA . SER A 1 222 ? -0.366 -4.284 10.032 1.00 96.06 222 SER A CA 1
ATOM 1749 C C . SER A 1 222 ? 0.641 -3.997 11.137 1.00 96.06 222 SER A C 1
ATOM 1751 O O . SER A 1 222 ? 0.672 -4.690 12.155 1.00 96.06 222 SER A O 1
ATOM 1753 N N . THR A 1 223 ? 1.439 -2.939 10.979 1.00 97.88 223 THR A N 1
ATOM 1754 C CA . THR A 1 223 ? 2.403 -2.534 12.009 1.00 97.88 223 THR A CA 1
ATOM 1755 C C . THR A 1 223 ? 1.696 -1.965 13.247 1.00 97.88 223 THR A C 1
ATOM 1757 O O . THR A 1 223 ? 2.111 -2.234 14.374 1.00 97.88 223 THR A O 1
ATOM 1760 N N . ALA A 1 224 ? 0.579 -1.254 13.064 1.00 98.31 224 ALA A N 1
ATOM 1761 C CA . ALA A 1 224 ? -0.289 -0.807 14.149 1.00 98.31 224 ALA A CA 1
ATOM 1762 C C . ALA A 1 224 ? -0.913 -1.988 14.900 1.00 98.31 224 ALA A C 1
ATOM 1764 O O . ALA A 1 224 ? -0.862 -2.023 16.127 1.00 98.31 224 ALA A O 1
ATOM 1765 N N . ALA A 1 225 ? -1.451 -2.979 14.184 1.00 97.75 225 ALA A N 1
ATOM 1766 C CA . ALA A 1 225 ? -1.991 -4.187 14.797 1.00 97.75 225 ALA A CA 1
ATOM 1767 C C . ALA A 1 225 ? -0.927 -4.927 15.618 1.00 97.75 225 ALA A C 1
ATOM 1769 O O . ALA A 1 225 ? -1.211 -5.336 16.741 1.00 97.75 225 ALA A O 1
ATOM 1770 N N . TYR A 1 226 ? 0.314 -5.012 15.128 1.00 97.31 226 TYR A N 1
ATOM 1771 C CA . TYR A 1 226 ? 1.415 -5.565 15.915 1.00 97.31 226 TYR A CA 1
ATOM 1772 C C . TYR A 1 226 ? 1.650 -4.815 17.227 1.00 97.31 226 TYR A C 1
ATOM 1774 O O . TYR A 1 226 ? 1.673 -5.447 18.278 1.00 97.31 226 TYR A O 1
ATOM 1782 N N . LEU A 1 227 ? 1.719 -3.483 17.205 1.00 97.19 227 LEU A N 1
ATOM 1783 C CA . LEU A 1 227 ? 1.865 -2.698 18.438 1.00 97.19 227 LEU A CA 1
ATOM 1784 C C . LEU A 1 227 ? 0.662 -2.804 19.387 1.00 97.19 227 LEU A C 1
ATOM 1786 O O . LEU A 1 227 ? 0.826 -2.639 20.593 1.00 97.19 227 LEU A O 1
ATOM 1790 N N . ILE A 1 228 ? -0.543 -3.046 18.862 1.00 96.31 228 ILE A N 1
ATOM 1791 C CA . ILE A 1 228 ? -1.766 -3.180 19.666 1.00 96.31 228 ILE A CA 1
ATOM 1792 C C . ILE A 1 228 ? -1.842 -4.549 20.356 1.00 96.31 228 ILE A C 1
ATOM 1794 O O . ILE A 1 228 ? -2.325 -4.619 21.486 1.00 96.31 228 ILE A O 1
ATOM 1798 N N . TYR A 1 229 ? -1.420 -5.624 19.682 1.00 95.56 229 TYR A N 1
ATOM 1799 C CA . TYR A 1 229 ? -1.650 -7.002 20.136 1.00 95.56 229 TYR A CA 1
ATOM 1800 C C . TYR A 1 229 ? -0.399 -7.736 20.639 1.00 95.56 229 TYR A C 1
ATOM 1802 O O . TYR A 1 229 ? -0.554 -8.752 21.316 1.00 95.56 229 TYR A O 1
ATOM 1810 N N . ALA A 1 230 ? 0.816 -7.246 20.373 1.00 94.94 230 ALA A N 1
ATOM 1811 C CA . ALA A 1 230 ? 2.025 -7.765 21.014 1.00 94.94 230 ALA A CA 1
ATOM 1812 C C . ALA A 1 230 ? 2.068 -7.371 22.502 1.00 94.94 230 ALA A C 1
ATOM 1814 O O . ALA A 1 230 ? 1.693 -6.262 22.890 1.00 94.94 230 ALA A O 1
ATOM 1815 N N . SER A 1 231 ? 2.555 -8.269 23.357 1.00 93.19 231 SER A N 1
ATOM 1816 C CA . SER A 1 231 ? 2.668 -8.040 24.801 1.00 93.19 231 SER A CA 1
ATOM 1817 C C . SER A 1 231 ? 3.849 -7.142 25.174 1.00 93.19 231 SER A C 1
ATOM 1819 O O . SER A 1 231 ? 3.849 -6.520 26.242 1.00 93.19 231 SER A O 1
ATOM 1821 N N . VAL A 1 232 ? 4.852 -7.048 24.297 1.00 93.31 232 VAL A N 1
ATOM 1822 C CA . VAL A 1 232 ? 6.040 -6.211 24.475 1.00 93.31 232 VAL A CA 1
ATOM 1823 C C . VAL A 1 232 ? 6.054 -5.105 23.430 1.00 93.31 232 VAL A C 1
ATOM 1825 O O . VAL A 1 232 ? 6.044 -5.368 22.231 1.00 93.31 232 VAL A O 1
ATOM 1828 N N . TRP A 1 233 ? 6.147 -3.860 23.900 1.00 95.00 233 TRP A N 1
ATOM 1829 C CA . TRP A 1 233 ? 6.255 -2.697 23.027 1.00 95.00 233 TRP A CA 1
ATOM 1830 C C . TRP A 1 233 ? 7.524 -2.750 22.169 1.00 95.00 233 TRP A C 1
ATOM 1832 O O . TRP A 1 233 ? 8.618 -3.020 22.678 1.00 95.00 233 TRP A O 1
ATOM 1842 N N . ASP A 1 234 ? 7.384 -2.456 20.878 1.00 96.50 234 ASP A N 1
ATOM 1843 C CA . ASP A 1 234 ? 8.486 -2.487 19.924 1.00 96.50 234 ASP A CA 1
ATOM 1844 C C . ASP A 1 234 ? 8.815 -1.080 19.413 1.00 96.50 234 ASP A C 1
ATOM 1846 O O . ASP A 1 234 ? 8.066 -0.477 18.645 1.00 96.50 234 ASP A O 1
ATOM 1850 N N . GLU A 1 235 ? 9.955 -0.551 19.856 1.00 96.88 235 GLU A N 1
ATOM 1851 C CA . GLU A 1 235 ? 10.398 0.799 19.497 1.00 96.88 235 GLU A CA 1
ATOM 1852 C C . GLU A 1 235 ? 10.742 0.926 17.998 1.00 96.88 235 GLU A C 1
ATOM 1854 O O . GLU A 1 235 ? 10.605 2.014 17.446 1.00 96.88 235 GLU A O 1
ATOM 1859 N N . GLU A 1 236 ? 11.127 -0.161 17.310 1.00 97.31 236 GLU A N 1
ATOM 1860 C CA . GLU A 1 236 ? 11.408 -0.123 15.863 1.00 97.31 236 GLU A CA 1
ATOM 1861 C C . GLU A 1 236 ? 10.107 0.050 15.063 1.00 97.31 236 GLU A C 1
ATOM 1863 O O . GLU A 1 236 ? 10.053 0.818 14.100 1.00 97.31 236 GLU A O 1
ATOM 1868 N N . ALA A 1 237 ? 9.035 -0.616 15.504 1.00 98.00 237 ALA A N 1
ATOM 1869 C CA . ALA A 1 237 ? 7.705 -0.479 14.917 1.00 98.00 237 ALA A CA 1
ATOM 1870 C C . ALA A 1 237 ? 7.080 0.897 15.174 1.00 98.00 237 ALA A C 1
ATOM 1872 O O . ALA A 1 237 ? 6.468 1.486 14.277 1.00 98.00 237 ALA A O 1
ATOM 1873 N N . GLU A 1 238 ? 7.273 1.451 16.373 1.00 97.88 238 GLU A N 1
ATOM 1874 C CA . GLU A 1 238 ? 6.889 2.835 16.656 1.00 97.88 238 GLU A CA 1
ATOM 1875 C C . GLU A 1 238 ? 7.672 3.825 15.781 1.00 97.88 238 GLU A C 1
ATOM 1877 O O . GLU A 1 238 ? 7.067 4.715 15.178 1.00 97.88 238 GLU A O 1
ATOM 1882 N N . GLU A 1 239 ? 8.996 3.679 15.675 1.00 98.00 239 GLU A N 1
ATOM 1883 C CA . GLU A 1 239 ? 9.844 4.564 14.868 1.00 98.00 239 GLU A CA 1
ATOM 1884 C C . GLU A 1 239 ? 9.438 4.551 13.389 1.00 98.00 239 GLU A C 1
ATOM 1886 O O . GLU A 1 239 ? 9.376 5.610 12.747 1.00 98.00 239 GLU A O 1
ATOM 1891 N N . TYR A 1 240 ? 9.087 3.379 12.857 1.00 97.81 240 TYR A N 1
ATOM 1892 C CA . TYR A 1 240 ? 8.507 3.259 11.525 1.00 97.81 240 TYR A CA 1
ATOM 1893 C C . TYR A 1 240 ? 7.229 4.097 11.392 1.00 97.81 240 TYR A C 1
ATOM 1895 O O . TYR A 1 240 ? 7.171 4.979 10.534 1.00 97.81 240 TYR A O 1
ATOM 1903 N N . LEU A 1 241 ? 6.229 3.905 12.259 1.00 98.44 241 LEU A N 1
ATOM 1904 C CA . LEU A 1 241 ? 4.966 4.647 12.169 1.00 98.44 241 LEU A CA 1
ATOM 1905 C C . LEU A 1 241 ? 5.158 6.156 12.372 1.00 98.44 241 LEU A C 1
ATOM 1907 O O . LEU A 1 241 ? 4.519 6.949 11.685 1.00 98.44 241 LEU A O 1
ATOM 1911 N N . GLN A 1 242 ? 6.081 6.577 13.239 1.00 97.88 242 GLN A N 1
ATOM 1912 C CA . GLN A 1 242 ? 6.467 7.986 13.386 1.00 97.88 242 GLN A CA 1
ATOM 1913 C C . GLN A 1 242 ? 7.095 8.548 12.104 1.00 97.88 242 GLN A C 1
ATOM 1915 O O . GLN A 1 242 ? 6.904 9.720 11.766 1.00 97.88 242 GLN A O 1
ATOM 1920 N N . THR A 1 243 ? 7.841 7.724 11.369 1.00 96.88 243 THR A N 1
ATOM 1921 C CA . THR A 1 243 ? 8.403 8.087 10.065 1.00 96.88 243 THR A CA 1
ATOM 1922 C C . THR A 1 243 ? 7.305 8.229 9.017 1.00 96.88 243 THR A C 1
ATOM 1924 O O . THR A 1 243 ? 7.317 9.224 8.287 1.00 96.88 243 THR A O 1
ATOM 1927 N N . VAL A 1 244 ? 6.338 7.304 8.974 1.00 97.75 244 VAL A N 1
ATOM 1928 C CA . VAL A 1 244 ? 5.168 7.398 8.084 1.00 97.75 244 VAL A CA 1
ATOM 1929 C C . VAL A 1 244 ? 4.338 8.638 8.414 1.00 97.75 244 VAL A C 1
ATOM 1931 O O . VAL A 1 244 ? 4.005 9.398 7.512 1.00 97.75 244 VAL A O 1
ATOM 1934 N N . TYR A 1 245 ? 4.077 8.899 9.696 1.00 97.38 245 TYR A N 1
ATOM 1935 C CA . TYR A 1 245 ? 3.331 10.072 10.152 1.00 97.38 245 TYR A CA 1
ATOM 1936 C C . TYR A 1 245 ? 3.942 11.372 9.618 1.00 97.38 245 TYR A C 1
ATOM 1938 O O . TYR A 1 245 ? 3.232 12.238 9.119 1.00 97.38 245 TYR A O 1
ATOM 1946 N N . LYS A 1 246 ? 5.272 11.506 9.696 1.00 95.62 246 LYS A N 1
ATOM 1947 C CA . LYS A 1 246 ? 5.989 12.727 9.297 1.00 95.62 246 LYS A CA 1
ATOM 1948 C C . LYS A 1 246 ? 6.162 12.867 7.785 1.00 95.62 246 LYS A C 1
ATOM 1950 O O . LYS A 1 246 ? 6.107 13.988 7.289 1.00 95.62 246 LYS A O 1
ATOM 1955 N N . ASN A 1 247 ? 6.425 11.766 7.078 1.00 94.00 247 ASN A N 1
ATOM 1956 C CA . ASN A 1 247 ? 6.909 11.798 5.689 1.00 94.00 247 ASN A CA 1
ATOM 1957 C C . ASN A 1 247 ? 5.944 11.182 4.664 1.00 94.00 247 ASN A C 1
ATOM 1959 O O . ASN A 1 247 ? 6.179 11.310 3.462 1.00 94.00 247 ASN A O 1
ATOM 1963 N N . GLY A 1 248 ? 4.899 10.488 5.117 1.00 93.38 248 GLY A N 1
ATOM 1964 C CA . GLY A 1 248 ? 3.835 9.956 4.272 1.00 93.38 248 GLY A CA 1
ATOM 1965 C C . GLY A 1 248 ? 2.916 11.054 3.740 1.00 93.38 248 GLY A C 1
ATOM 1966 O O . GLY A 1 248 ? 3.033 12.225 4.101 1.00 93.38 248 GLY A O 1
ATOM 1967 N N . SER A 1 249 ? 1.956 10.675 2.900 1.00 91.69 249 SER A N 1
ATOM 1968 C CA . SER A 1 249 ? 1.032 11.615 2.248 1.00 91.69 249 SER A CA 1
ATOM 1969 C C . SER A 1 249 ? 0.167 12.439 3.211 1.00 91.69 249 SER A C 1
ATOM 1971 O O . SER A 1 249 ? -0.241 13.542 2.846 1.00 91.69 249 SER A O 1
ATOM 1973 N N . GLY A 1 250 ? -0.048 11.970 4.445 1.00 90.56 250 GLY A N 1
ATOM 1974 C CA . GLY A 1 250 ? -0.697 12.751 5.500 1.00 90.56 250 GLY A CA 1
ATOM 1975 C C . GLY A 1 250 ? 0.156 13.892 6.064 1.00 90.56 250 GLY A C 1
ATOM 1976 O O . GLY A 1 250 ? -0.386 14.797 6.680 1.00 90.56 250 GLY A O 1
ATOM 1977 N N . ASN A 1 251 ? 1.477 13.921 5.845 1.00 91.06 251 ASN A N 1
ATOM 1978 C CA . ASN A 1 251 ? 2.359 15.046 6.205 1.00 91.06 251 ASN A CA 1
ATOM 1979 C C . ASN A 1 251 ? 2.179 15.569 7.651 1.00 91.06 251 ASN A C 1
ATOM 1981 O O . ASN A 1 251 ? 2.193 16.776 7.903 1.00 91.06 251 ASN A O 1
ATOM 1985 N N . GLY A 1 252 ? 1.980 14.666 8.611 1.00 92.62 252 GLY A N 1
ATOM 1986 C CA . GLY A 1 252 ? 1.822 14.987 10.028 1.00 92.62 252 GLY A CA 1
ATOM 1987 C C . GLY A 1 252 ? 0.452 15.535 10.435 1.00 92.62 252 GLY A C 1
ATOM 1988 O O . GLY A 1 252 ? 0.339 16.069 11.540 1.00 92.62 252 GLY A O 1
ATOM 1989 N N . THR A 1 253 ? -0.580 15.423 9.590 1.00 92.19 253 THR A N 1
ATOM 1990 C CA . THR A 1 253 ? -1.955 15.856 9.915 1.00 92.19 253 THR A CA 1
ATOM 1991 C C . THR A 1 253 ? -2.739 14.841 10.744 1.00 92.19 253 THR A C 1
ATOM 1993 O O . THR A 1 253 ? -3.752 15.209 11.331 1.00 92.19 253 THR A O 1
ATOM 1996 N N . GLY A 1 254 ? -2.289 13.585 10.812 1.00 92.56 254 GLY A N 1
ATOM 1997 C CA . GLY A 1 254 ? -3.044 12.481 11.416 1.00 92.56 254 GLY A CA 1
ATOM 1998 C C . GLY A 1 254 ? -3.330 11.338 10.449 1.00 92.56 254 GLY A C 1
ATOM 1999 O O . GLY A 1 254 ? -3.579 10.224 10.892 1.00 92.56 254 GLY A O 1
ATOM 2000 N N . GLU A 1 255 ? -3.273 11.575 9.144 1.00 96.06 255 GLU A N 1
ATOM 2001 C CA . GLU A 1 255 ? -3.632 10.569 8.142 1.00 96.06 255 GLU A CA 1
ATOM 2002 C C . GLU A 1 255 ? -2.426 9.717 7.722 1.00 96.06 255 GLU A C 1
ATOM 2004 O O . GLU A 1 255 ? -1.293 10.198 7.657 1.00 96.06 255 GLU A O 1
ATOM 2009 N N . PHE A 1 256 ? -2.669 8.443 7.420 1.00 97.25 256 PHE A N 1
ATOM 2010 C CA . PHE A 1 256 ? -1.652 7.478 7.002 1.00 97.25 256 PHE A CA 1
ATOM 2011 C C . PHE A 1 256 ? -1.984 6.907 5.618 1.00 97.25 256 PHE A C 1
ATOM 2013 O O . PHE A 1 256 ? -3.159 6.690 5.333 1.00 97.25 256 PHE A O 1
ATOM 2020 N N . PRO A 1 257 ? -0.990 6.658 4.745 1.00 95.31 257 PRO A N 1
ATOM 2021 C CA . PRO A 1 257 ? -1.184 5.883 3.518 1.00 95.31 257 PRO A CA 1
ATOM 2022 C C . PRO A 1 257 ? -1.371 4.388 3.812 1.00 95.31 257 PRO A C 1
ATOM 2024 O O . PRO A 1 257 ? -1.111 3.941 4.924 1.00 95.31 257 PRO A O 1
ATOM 2027 N N . SER A 1 258 ? -1.750 3.609 2.796 1.00 91.81 258 SER A N 1
ATOM 2028 C CA . SER A 1 258 ? -1.842 2.138 2.888 1.00 91.81 258 SER A CA 1
ATOM 2029 C C . SER A 1 258 ? -0.510 1.400 2.750 1.00 91.81 258 SER A C 1
ATOM 2031 O O . SER A 1 258 ? -0.414 0.205 3.035 1.00 91.81 258 SER A O 1
ATOM 2033 N N . ALA A 1 259 ? 0.532 2.094 2.291 1.00 92.56 259 ALA A N 1
ATOM 2034 C CA . ALA A 1 259 ? 1.898 1.600 2.320 1.00 92.56 259 ALA A CA 1
ATOM 2035 C C . ALA A 1 259 ? 2.897 2.761 2.341 1.00 92.56 259 ALA A C 1
ATOM 2037 O O . ALA A 1 259 ? 2.657 3.819 1.751 1.00 92.56 259 ALA A O 1
ATOM 2038 N N . PHE A 1 260 ? 4.026 2.568 3.019 1.00 94.75 260 PHE A N 1
ATOM 2039 C CA . PHE A 1 260 ? 5.141 3.513 3.023 1.00 94.75 260 PHE A CA 1
ATOM 2040 C C . PHE A 1 260 ? 6.443 2.844 3.492 1.00 94.75 260 PHE A C 1
ATOM 2042 O O . PHE A 1 260 ? 6.400 2.098 4.472 1.00 94.75 260 PHE A O 1
ATOM 2049 N N . PRO A 1 261 ? 7.613 3.173 2.916 1.00 95.38 261 PRO A N 1
ATOM 2050 C CA . PRO A 1 261 ? 7.807 4.049 1.758 1.00 95.38 261 PRO A CA 1
ATOM 2051 C C . PRO A 1 261 ? 7.509 3.323 0.432 1.00 95.38 261 PRO A C 1
ATOM 2053 O O . PRO A 1 261 ? 7.14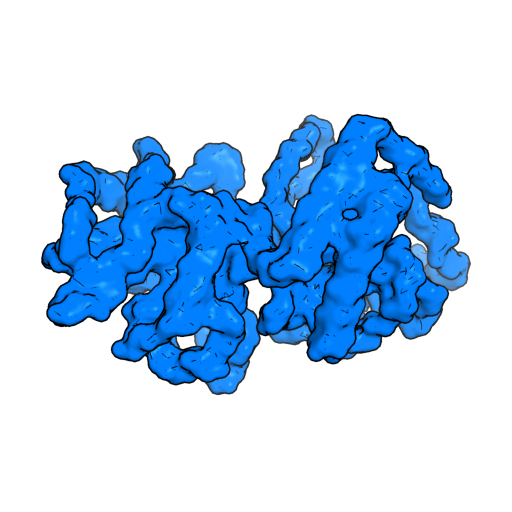4 2.149 0.425 1.00 95.38 261 PRO A O 1
ATOM 2056 N N . SER A 1 262 ? 7.601 4.038 -0.689 1.00 95.12 262 SER A N 1
ATOM 2057 C CA . SER A 1 262 ? 7.290 3.523 -2.037 1.00 95.12 262 SER A CA 1
ATOM 2058 C C . SER A 1 262 ? 8.268 4.034 -3.095 1.00 95.12 262 SER A C 1
ATOM 2060 O O . SER A 1 262 ? 7.921 4.238 -4.259 1.00 95.12 262 SER A O 1
ATOM 2062 N N . GLU A 1 263 ? 9.516 4.272 -2.694 1.00 94.81 263 GLU A N 1
ATOM 2063 C CA . GLU A 1 263 ? 10.507 4.972 -3.502 1.00 94.81 263 GLU A CA 1
ATOM 2064 C C . GLU A 1 263 ? 10.937 4.201 -4.756 1.00 94.81 263 GLU A C 1
ATOM 2066 O O . GLU A 1 263 ? 11.137 4.825 -5.797 1.00 94.81 263 GLU A O 1
ATOM 2071 N N . LEU A 1 264 ? 11.057 2.866 -4.710 1.00 95.75 264 LEU A N 1
ATOM 2072 C CA . LEU A 1 264 ? 11.424 2.069 -5.893 1.00 95.75 264 LEU A CA 1
ATOM 2073 C C . LEU A 1 264 ? 10.291 2.042 -6.915 1.00 95.75 264 LEU A C 1
ATOM 2075 O O . LEU A 1 264 ? 10.537 2.217 -8.117 1.00 95.75 264 LEU A O 1
ATOM 2079 N N . PHE A 1 265 ? 9.065 1.868 -6.423 1.00 95.31 265 PHE A N 1
ATOM 2080 C CA . PHE A 1 265 ? 7.855 1.951 -7.225 1.00 95.31 265 PHE A CA 1
ATOM 2081 C C . PHE A 1 265 ? 7.756 3.325 -7.902 1.00 95.31 265 PHE A C 1
ATOM 2083 O O . PHE A 1 265 ? 7.760 3.428 -9.126 1.00 95.31 265 PHE A O 1
ATOM 2090 N N . GLU A 1 266 ? 7.791 4.420 -7.146 1.00 95.38 266 GLU A N 1
ATOM 2091 C CA . GLU A 1 266 ? 7.648 5.755 -7.738 1.00 95.38 266 GLU A CA 1
ATOM 2092 C C . GLU A 1 266 ? 8.782 6.094 -8.697 1.00 95.38 266 GLU A C 1
ATOM 2094 O O . GLU A 1 266 ? 8.531 6.631 -9.776 1.00 95.38 266 GLU A O 1
ATOM 2099 N N . SER A 1 267 ? 10.015 5.721 -8.355 1.00 96.44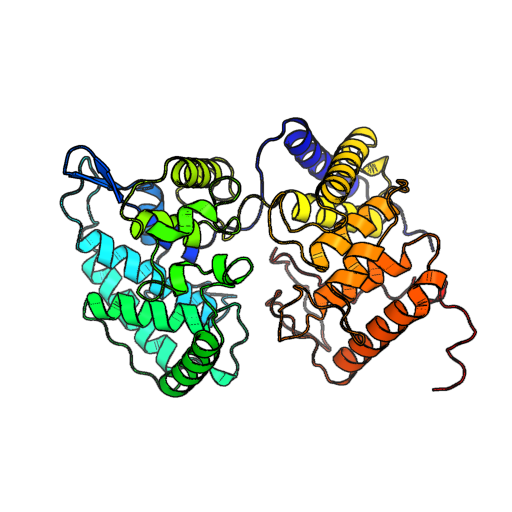 267 SER A N 1
ATOM 2100 C CA . SER A 1 267 ? 11.184 5.982 -9.194 1.00 96.44 267 SER A CA 1
ATOM 2101 C C . SER A 1 267 ? 11.104 5.302 -10.545 1.00 96.44 267 SER A C 1
ATOM 2103 O O . SER A 1 267 ? 11.323 5.938 -11.579 1.00 96.44 267 SER A O 1
ATOM 2105 N N . SER A 1 268 ? 10.786 4.010 -10.557 1.00 96.94 268 SER A N 1
ATOM 2106 C CA . SER A 1 268 ? 10.746 3.258 -11.803 1.00 96.94 268 SER A CA 1
ATOM 2107 C C . SER A 1 268 ? 9.486 3.558 -12.621 1.00 96.94 268 SER A C 1
ATOM 2109 O O . SER A 1 268 ? 9.577 3.682 -13.843 1.00 96.94 268 SER A O 1
ATOM 2111 N N . TRP A 1 269 ? 8.322 3.787 -12.004 1.00 96.31 269 TRP A N 1
ATOM 2112 C CA . TRP A 1 269 ? 7.098 4.120 -12.744 1.00 96.31 269 TRP A CA 1
ATOM 2113 C C . TRP A 1 269 ? 7.147 5.517 -13.340 1.00 96.31 269 TRP A C 1
ATOM 2115 O O . TRP A 1 269 ? 6.856 5.679 -14.526 1.00 96.31 269 TRP A O 1
ATOM 2125 N N . MET A 1 270 ? 7.528 6.519 -12.550 1.00 96.75 270 MET A N 1
ATOM 2126 C CA . MET A 1 270 ? 7.600 7.902 -13.010 1.00 96.75 270 MET A CA 1
ATOM 2127 C C . MET A 1 270 ? 8.587 8.034 -14.167 1.00 96.75 270 MET A C 1
ATOM 2129 O O . MET A 1 270 ? 8.230 8.531 -15.237 1.00 96.75 270 MET A O 1
ATOM 2133 N N . LEU A 1 271 ? 9.819 7.552 -13.974 1.00 97.56 271 LEU A N 1
ATOM 2134 C CA . LEU A 1 271 ? 10.878 7.758 -14.951 1.00 97.56 271 LEU A CA 1
ATOM 2135 C C . LEU A 1 271 ? 10.632 6.958 -16.234 1.00 97.56 271 LEU A C 1
ATOM 2137 O O . LEU A 1 271 ? 10.767 7.517 -17.322 1.00 97.56 271 LEU A O 1
ATOM 2141 N N . SER A 1 272 ? 10.204 5.691 -16.144 1.00 96.69 272 SER A N 1
ATOM 2142 C CA . SER A 1 272 ? 9.841 4.928 -17.348 1.00 96.69 272 SER A CA 1
ATOM 2143 C C . SER A 1 272 ? 8.674 5.566 -18.101 1.00 96.69 272 SER A C 1
ATOM 2145 O O . SER A 1 272 ? 8.738 5.668 -19.324 1.00 96.69 272 SER A O 1
ATOM 2147 N N . THR A 1 273 ? 7.655 6.075 -17.402 1.00 95.88 273 THR A N 1
ATOM 2148 C CA . THR A 1 273 ? 6.505 6.740 -18.035 1.00 95.88 273 THR A CA 1
ATOM 2149 C C . THR A 1 273 ? 6.926 7.993 -18.800 1.00 95.88 273 THR A C 1
ATOM 2151 O O . THR A 1 273 ? 6.526 8.169 -19.954 1.00 95.88 273 THR A O 1
ATOM 2154 N N . LEU A 1 274 ? 7.760 8.849 -18.202 1.00 96.25 274 LEU A N 1
ATOM 2155 C CA . LEU A 1 274 ? 8.268 10.058 -18.858 1.00 96.25 274 LEU A CA 1
ATOM 2156 C C . LEU A 1 274 ? 9.123 9.707 -20.084 1.00 96.25 274 LEU A C 1
ATOM 2158 O O . LEU A 1 274 ? 8.871 10.212 -21.177 1.00 96.25 274 LEU A O 1
ATOM 2162 N N . LEU A 1 275 ? 10.066 8.772 -19.950 1.00 95.38 275 LEU A N 1
ATOM 2163 C CA . LEU A 1 275 ? 10.922 8.342 -21.062 1.00 95.38 275 LEU A CA 1
ATOM 2164 C C . LEU A 1 275 ? 10.107 7.720 -22.210 1.00 95.38 275 LEU A C 1
ATOM 2166 O O . LEU A 1 275 ? 10.317 8.045 -23.379 1.00 95.38 275 LEU A O 1
ATOM 2170 N N . GLN A 1 276 ? 9.120 6.875 -21.898 1.00 93.31 276 GLN A N 1
ATOM 2171 C CA . GLN A 1 276 ? 8.221 6.288 -22.899 1.00 93.31 276 GLN A CA 1
ATOM 2172 C C . GLN A 1 276 ? 7.301 7.323 -23.560 1.00 93.31 276 GLN A C 1
ATOM 2174 O O . GLN A 1 276 ? 6.834 7.095 -24.676 1.00 93.31 276 GLN A O 1
ATOM 2179 N N . SER A 1 277 ? 7.069 8.462 -22.907 1.00 92.50 277 SER A N 1
ATOM 2180 C CA . SER A 1 277 ? 6.285 9.578 -23.447 1.00 92.50 277 SER A CA 1
ATOM 2181 C C . SER A 1 277 ? 7.097 10.504 -24.363 1.00 92.50 277 SER A C 1
ATOM 2183 O O . SER A 1 277 ? 6.545 11.463 -24.897 1.00 92.50 277 SER A O 1
ATOM 2185 N N . GLY A 1 278 ? 8.382 10.209 -24.592 1.00 91.69 278 GLY A N 1
ATOM 2186 C CA . GLY A 1 278 ? 9.240 10.931 -25.534 1.00 91.69 278 GLY A CA 1
ATOM 2187 C C . GLY A 1 278 ? 10.181 11.958 -24.900 1.00 91.69 278 GLY A C 1
ATOM 2188 O O . GLY A 1 278 ? 10.897 12.629 -25.640 1.00 91.69 278 GLY A O 1
ATOM 2189 N N . PHE A 1 279 ? 10.214 12.071 -23.569 1.00 95.06 279 PHE A N 1
ATOM 2190 C CA . PHE A 1 279 ? 11.208 12.893 -22.875 1.00 95.06 279 PHE A CA 1
ATOM 2191 C C . PHE A 1 279 ? 12.590 12.236 -22.959 1.00 95.06 279 PHE A C 1
ATOM 2193 O O . PHE A 1 279 ? 12.726 11.020 -22.813 1.00 95.06 279 PHE A O 1
ATOM 2200 N N . THR A 1 280 ? 13.630 13.037 -23.172 1.00 94.88 280 THR A N 1
ATOM 2201 C CA . THR A 1 280 ? 15.025 12.588 -23.115 1.00 94.88 280 THR A CA 1
ATOM 2202 C C . THR A 1 280 ? 15.601 12.758 -21.708 1.00 94.88 280 THR A C 1
ATOM 2204 O O . THR A 1 280 ? 15.080 13.514 -20.892 1.00 94.88 280 THR A O 1
ATOM 2207 N N . THR A 1 281 ? 16.729 12.110 -21.411 1.00 95.69 281 THR A N 1
ATOM 2208 C CA . THR A 1 281 ? 17.440 12.334 -20.138 1.00 95.69 281 THR A CA 1
ATOM 2209 C C . THR A 1 281 ? 17.897 13.785 -19.965 1.00 95.69 281 THR A C 1
ATOM 2211 O O . THR A 1 281 ? 17.979 14.266 -18.840 1.00 95.69 281 THR A O 1
ATOM 2214 N N . ALA A 1 282 ? 18.150 14.502 -21.066 1.00 94.38 282 ALA A N 1
ATOM 2215 C CA . ALA A 1 282 ? 18.472 15.925 -21.033 1.00 94.38 282 ALA A CA 1
ATOM 2216 C C . ALA A 1 282 ? 17.260 16.776 -20.617 1.00 94.38 282 ALA A C 1
ATOM 2218 O O . ALA A 1 282 ? 17.417 17.666 -19.785 1.00 94.38 282 ALA A O 1
ATOM 2219 N N . ASP A 1 283 ? 16.065 16.461 -21.131 1.00 95.00 283 ASP A N 1
ATOM 2220 C CA . ASP A 1 283 ? 14.813 17.142 -20.760 1.00 95.00 283 ASP A CA 1
ATOM 2221 C C . ASP A 1 283 ? 14.489 16.970 -19.268 1.00 95.00 283 ASP A C 1
ATOM 2223 O O . ASP A 1 283 ? 13.963 17.874 -18.629 1.00 95.00 283 ASP A O 1
ATOM 2227 N N . LEU A 1 284 ? 14.827 15.806 -18.707 1.00 96.69 284 LEU A N 1
ATOM 2228 C CA . LEU A 1 284 ? 14.505 15.420 -17.330 1.00 96.69 284 LEU A CA 1
ATOM 2229 C C . LEU A 1 284 ? 15.594 15.782 -16.303 1.00 96.69 284 LEU A C 1
ATOM 2231 O O . LEU A 1 284 ? 15.417 15.536 -15.113 1.00 96.69 284 LEU A O 1
ATOM 2235 N N . GLY A 1 285 ? 16.718 16.350 -16.746 1.00 96.19 285 GLY A N 1
ATOM 2236 C CA . GLY A 1 285 ? 17.912 16.544 -15.921 1.00 96.19 285 GLY A CA 1
ATOM 2237 C C . GLY A 1 285 ? 18.828 15.315 -15.929 1.00 96.19 285 GLY A C 1
ATOM 2238 O O . GLY A 1 285 ? 18.556 14.293 -15.294 1.00 96.19 285 GLY A O 1
ATOM 2239 N N . GLY A 1 286 ? 19.947 15.413 -16.654 1.00 95.69 286 GLY A N 1
ATOM 2240 C CA . GLY A 1 286 ? 20.871 14.291 -16.865 1.00 95.69 286 GLY A CA 1
ATOM 2241 C C . GLY A 1 286 ? 21.467 13.731 -15.568 1.00 95.69 286 GLY A C 1
ATOM 2242 O O . GLY A 1 286 ? 21.511 12.515 -15.379 1.00 95.69 286 GLY A O 1
ATOM 2243 N N . ASP A 1 287 ? 21.853 14.603 -14.638 1.00 97.06 287 ASP A N 1
ATOM 2244 C CA . ASP A 1 287 ? 22.404 14.186 -13.345 1.00 97.06 287 ASP A CA 1
ATOM 2245 C C . ASP A 1 287 ? 21.324 13.527 -12.472 1.00 97.06 287 ASP A C 1
ATOM 2247 O O . ASP A 1 287 ? 21.553 12.490 -11.855 1.00 97.06 287 ASP A O 1
ATOM 2251 N N . GLN A 1 288 ? 20.109 14.079 -12.469 1.00 98.12 288 GLN A N 1
ATOM 2252 C CA . GLN A 1 288 ? 18.984 13.579 -11.676 1.00 98.12 288 GLN A CA 1
ATOM 2253 C C . GLN A 1 288 ? 18.520 12.202 -12.169 1.00 98.12 288 GLN A C 1
ATOM 2255 O O . GLN A 1 288 ? 18.318 11.287 -11.370 1.00 98.12 288 GLN A O 1
ATOM 2260 N N . THR A 1 289 ? 18.414 12.020 -13.487 1.00 97.88 289 THR A N 1
ATOM 2261 C CA . THR A 1 289 ? 18.120 10.707 -14.085 1.00 97.88 289 THR A CA 1
ATOM 2262 C C . THR A 1 289 ? 19.236 9.692 -13.827 1.00 97.88 289 THR A C 1
ATOM 2264 O O . THR A 1 289 ? 18.948 8.511 -13.626 1.00 97.88 289 THR A O 1
ATOM 2267 N N . THR A 1 290 ? 20.494 10.140 -13.752 1.00 97.06 290 THR A N 1
ATOM 2268 C CA . THR A 1 290 ? 21.632 9.292 -13.365 1.00 97.06 290 THR A CA 1
ATOM 2269 C C . THR A 1 290 ? 21.507 8.814 -11.921 1.00 97.06 290 THR A C 1
ATOM 2271 O O . THR A 1 290 ? 21.621 7.611 -11.694 1.00 97.06 290 THR A O 1
ATOM 2274 N N . VAL A 1 291 ? 21.184 9.703 -10.974 1.00 97.88 291 VAL A N 1
ATOM 2275 C CA . VAL A 1 291 ? 20.957 9.349 -9.558 1.00 97.88 291 VAL A CA 1
ATOM 2276 C C . VAL A 1 291 ? 19.863 8.288 -9.416 1.00 97.88 291 VAL A C 1
ATOM 2278 O O . VAL A 1 291 ? 20.061 7.284 -8.733 1.00 97.88 291 VAL A O 1
ATOM 2281 N N . ILE A 1 292 ? 18.723 8.468 -10.093 1.00 97.94 292 ILE A N 1
ATOM 2282 C CA . ILE A 1 292 ? 17.626 7.487 -10.059 1.00 97.94 292 ILE A CA 1
ATOM 2283 C C . ILE A 1 292 ? 18.074 6.152 -10.674 1.00 97.94 292 ILE A C 1
ATOM 2285 O O . ILE A 1 292 ? 17.823 5.090 -10.105 1.00 97.94 292 ILE A O 1
ATOM 2289 N N . GLY A 1 293 ? 18.767 6.190 -11.816 1.00 97.44 293 GLY A N 1
ATOM 2290 C CA . GLY A 1 293 ? 19.282 4.991 -12.476 1.00 97.44 293 GLY A CA 1
ATOM 2291 C C . GLY A 1 293 ? 20.269 4.204 -11.608 1.00 97.44 293 GLY A C 1
ATOM 2292 O O . GLY A 1 293 ? 20.152 2.988 -11.501 1.00 97.44 293 GLY A O 1
ATOM 2293 N N . GLU A 1 294 ? 21.205 4.884 -10.946 1.00 97.00 294 GLU A N 1
ATOM 2294 C CA . GLU A 1 294 ? 22.152 4.262 -10.010 1.00 97.00 294 GLU A CA 1
ATOM 2295 C C . GLU A 1 294 ? 21.445 3.630 -8.813 1.00 97.00 294 GLU A C 1
ATOM 2297 O O . GLU A 1 294 ? 21.805 2.530 -8.390 1.00 97.00 294 GLU A O 1
ATOM 2302 N N . TYR A 1 295 ? 20.413 4.294 -8.290 1.00 97.12 295 TYR A N 1
ATOM 2303 C CA . TYR A 1 295 ? 19.615 3.764 -7.194 1.00 97.12 295 TYR A CA 1
ATOM 2304 C C . TYR A 1 295 ? 18.891 2.465 -7.585 1.00 97.12 295 TYR A C 1
ATOM 2306 O O . TYR A 1 295 ? 19.012 1.465 -6.877 1.00 97.12 295 TYR A O 1
ATOM 2314 N N . LEU A 1 296 ? 18.207 2.444 -8.736 1.00 97.19 296 LEU A N 1
ATOM 2315 C CA . LEU A 1 296 ? 17.504 1.255 -9.242 1.00 97.19 296 LEU A CA 1
ATOM 2316 C C . LEU A 1 296 ? 18.465 0.094 -9.540 1.00 97.19 296 LEU A C 1
ATOM 2318 O O . LEU A 1 296 ? 18.191 -1.053 -9.183 1.00 97.19 296 LEU A O 1
ATOM 2322 N N . GLU A 1 297 ? 19.609 0.384 -10.162 1.00 96.62 297 GLU A N 1
ATOM 2323 C CA . GLU A 1 297 ? 20.642 -0.610 -10.466 1.00 96.62 297 GLU A CA 1
ATOM 2324 C C . GLU A 1 297 ? 21.229 -1.222 -9.188 1.00 96.62 297 GLU A C 1
ATOM 2326 O O . GLU A 1 297 ? 21.366 -2.446 -9.078 1.00 96.62 297 GLU A O 1
ATOM 2331 N N . LYS A 1 298 ? 21.517 -0.382 -8.188 1.00 95.38 298 LYS A N 1
ATOM 2332 C CA . LYS A 1 298 ? 21.975 -0.830 -6.873 1.00 95.38 298 LYS A CA 1
ATOM 2333 C C . LYS A 1 298 ? 20.925 -1.704 -6.194 1.00 95.38 298 LYS A C 1
ATOM 2335 O O . LYS A 1 298 ? 21.288 -2.772 -5.710 1.00 95.38 298 LYS A O 1
ATOM 2340 N N . ALA A 1 299 ? 19.659 -1.286 -6.190 1.00 95.44 299 ALA A N 1
ATOM 2341 C CA . ALA A 1 299 ? 18.560 -2.018 -5.562 1.00 95.44 299 ALA A CA 1
ATOM 2342 C C . ALA A 1 299 ? 18.378 -3.418 -6.159 1.00 95.44 299 ALA A C 1
ATOM 2344 O O . ALA A 1 299 ? 18.296 -4.402 -5.422 1.00 95.44 299 ALA A O 1
ATOM 2345 N N . LEU A 1 300 ? 18.386 -3.526 -7.489 1.00 95.81 300 LEU A N 1
ATOM 2346 C CA . LEU A 1 300 ? 18.328 -4.806 -8.190 1.00 95.81 300 LEU A CA 1
ATOM 2347 C C . LEU A 1 300 ? 19.550 -5.678 -7.879 1.00 95.81 300 LEU A C 1
ATOM 2349 O O . LEU A 1 300 ? 19.407 -6.864 -7.589 1.00 95.81 300 LEU A O 1
ATOM 2353 N N . THR A 1 301 ? 20.751 -5.100 -7.899 1.00 93.94 301 THR A N 1
ATOM 2354 C CA . THR A 1 301 ? 21.995 -5.844 -7.647 1.00 93.94 301 THR A CA 1
ATOM 2355 C C . THR A 1 301 ? 22.069 -6.360 -6.208 1.00 93.94 301 THR A C 1
ATOM 2357 O O . THR A 1 301 ? 22.402 -7.525 -5.992 1.00 93.94 301 THR A O 1
ATOM 2360 N N . SER A 1 302 ? 21.710 -5.538 -5.216 1.00 93.44 302 SER A N 1
ATOM 2361 C CA . SER A 1 302 ? 21.704 -5.943 -3.804 1.00 93.44 302 SER A CA 1
ATOM 2362 C C . SER A 1 302 ? 20.594 -6.937 -3.468 1.00 93.44 302 SER A C 1
ATOM 2364 O O . SER A 1 302 ? 20.732 -7.692 -2.511 1.00 93.44 302 SER A O 1
ATOM 2366 N N . SER A 1 303 ? 19.520 -6.962 -4.261 1.00 92.62 303 SER A N 1
ATOM 2367 C CA . SER A 1 303 ? 18.342 -7.815 -4.048 1.00 92.62 303 SER A CA 1
ATOM 2368 C C . SER A 1 303 ? 18.317 -9.031 -4.982 1.00 92.62 303 SER A C 1
ATOM 2370 O O . SER A 1 303 ? 17.261 -9.585 -5.277 1.00 92.62 303 SER A O 1
ATOM 2372 N N . ASN A 1 304 ? 19.489 -9.463 -5.468 1.00 93.25 304 ASN A N 1
ATOM 2373 C CA . ASN A 1 304 ? 19.651 -10.656 -6.309 1.00 93.25 304 ASN A CA 1
ATOM 2374 C C . ASN A 1 304 ? 18.754 -10.648 -7.568 1.00 93.25 304 ASN A C 1
ATOM 2376 O O . ASN A 1 304 ? 18.239 -11.683 -7.985 1.00 93.25 304 ASN A O 1
ATOM 2380 N N . GLY A 1 305 ? 18.591 -9.478 -8.184 1.00 94.50 305 GLY A N 1
ATOM 2381 C CA . GLY A 1 305 ? 17.944 -9.284 -9.481 1.00 94.50 305 GLY A CA 1
ATOM 2382 C C . GLY A 1 305 ? 16.423 -9.133 -9.464 1.00 94.50 305 GLY A C 1
ATOM 2383 O O . GLY A 1 305 ? 15.820 -9.101 -10.534 1.00 94.50 305 GLY A O 1
ATOM 2384 N N . THR A 1 306 ? 15.799 -9.035 -8.291 1.00 95.19 306 THR A N 1
ATOM 2385 C CA . THR A 1 306 ? 14.355 -8.781 -8.144 1.00 95.19 306 THR A CA 1
ATOM 2386 C C . THR A 1 306 ? 14.109 -7.763 -7.040 1.00 95.19 306 THR A C 1
ATOM 2388 O O . THR A 1 306 ? 14.795 -7.801 -6.023 1.00 95.19 306 THR A O 1
ATOM 2391 N N . VAL A 1 307 ? 13.132 -6.877 -7.214 1.00 95.19 307 VAL A N 1
ATOM 2392 C CA . VAL A 1 307 ? 12.786 -5.823 -6.245 1.00 95.19 307 VAL A CA 1
ATOM 2393 C C . VAL A 1 307 ? 11.278 -5.760 -6.011 1.00 95.19 307 VAL A C 1
ATOM 2395 O O . VAL A 1 307 ? 10.502 -6.195 -6.860 1.00 95.19 307 VAL A O 1
ATOM 2398 N N . GLY A 1 308 ? 10.882 -5.239 -4.849 1.00 92.19 308 GLY A N 1
ATOM 2399 C CA . GLY A 1 308 ? 9.508 -4.822 -4.563 1.00 92.19 308 GLY A CA 1
ATOM 2400 C C . GLY A 1 308 ? 9.344 -3.306 -4.716 1.00 92.19 308 GLY A C 1
ATOM 2401 O O . GLY A 1 308 ? 10.226 -2.626 -5.247 1.00 92.19 308 GLY A O 1
ATOM 2402 N N . PHE A 1 309 ? 8.238 -2.764 -4.206 1.00 91.44 309 PHE A N 1
ATOM 2403 C CA . PHE A 1 309 ? 7.927 -1.326 -4.270 1.00 91.44 309 PHE A CA 1
ATOM 2404 C C . PHE A 1 309 ? 8.828 -0.429 -3.402 1.00 91.44 309 PHE A C 1
ATOM 2406 O O . PHE A 1 309 ? 8.906 0.779 -3.633 1.00 91.44 309 PHE A O 1
ATOM 2413 N N . THR A 1 310 ? 9.543 -1.019 -2.443 1.00 91.88 310 THR A N 1
ATOM 2414 C CA . THR A 1 310 ? 10.569 -0.383 -1.604 1.00 91.88 310 THR A CA 1
ATOM 2415 C C . THR A 1 310 ? 11.669 -1.392 -1.256 1.00 91.88 310 THR A C 1
ATOM 2417 O O . THR A 1 310 ? 11.489 -2.609 -1.400 1.00 91.88 310 THR A O 1
ATOM 2420 N N . LEU A 1 311 ? 12.844 -0.916 -0.841 1.00 88.19 311 LEU A N 1
ATOM 2421 C CA . LEU A 1 311 ? 13.947 -1.783 -0.425 1.00 88.19 311 LEU A CA 1
ATOM 2422 C C . LEU A 1 311 ? 13.562 -2.666 0.771 1.00 88.19 311 LEU A C 1
ATOM 2424 O O . LEU A 1 311 ? 13.149 -2.189 1.824 1.00 88.19 311 LEU A O 1
ATOM 2428 N N . GLY A 1 312 ? 13.777 -3.976 0.630 1.00 82.12 312 GLY A N 1
ATOM 2429 C CA . GLY A 1 312 ? 13.465 -4.960 1.672 1.00 82.12 312 GLY A CA 1
ATOM 2430 C C . GLY A 1 312 ? 12.013 -5.446 1.673 1.00 82.12 312 GLY A C 1
ATOM 2431 O O . GLY A 1 312 ? 11.718 -6.406 2.385 1.00 82.12 312 GLY A O 1
ATOM 2432 N N . ALA A 1 313 ? 11.135 -4.855 0.853 1.00 85.12 313 ALA A N 1
ATOM 2433 C CA . ALA A 1 313 ? 9.836 -5.444 0.556 1.00 85.12 313 ALA A CA 1
ATOM 2434 C C . ALA A 1 313 ? 9.998 -6.750 -0.235 1.00 85.12 313 ALA A C 1
ATOM 2436 O O . ALA A 1 313 ? 11.011 -6.983 -0.904 1.00 85.12 313 ALA A O 1
ATOM 2437 N N . ILE A 1 314 ? 8.974 -7.599 -0.168 1.00 86.56 314 ILE A N 1
ATOM 2438 C CA . ILE A 1 314 ? 8.934 -8.842 -0.937 1.00 86.56 314 ILE A CA 1
ATOM 2439 C C . ILE A 1 314 ? 8.964 -8.492 -2.426 1.00 86.56 314 ILE A C 1
ATOM 2441 O O . ILE A 1 314 ? 8.138 -7.690 -2.869 1.00 86.56 314 ILE A O 1
ATOM 2445 N N . PRO A 1 315 ? 9.891 -9.078 -3.202 1.00 91.38 315 PRO A N 1
ATOM 2446 C CA . PRO A 1 315 ? 9.967 -8.799 -4.621 1.00 91.38 315 PRO A CA 1
ATOM 2447 C C . PRO A 1 315 ? 8.737 -9.274 -5.385 1.00 91.38 315 PRO A C 1
ATOM 2449 O O . PRO A 1 315 ? 8.211 -10.359 -5.127 1.00 91.38 315 PRO A O 1
ATOM 2452 N N . ASP A 1 316 ? 8.360 -8.499 -6.394 1.00 92.44 316 ASP A N 1
ATOM 2453 C CA . ASP A 1 316 ? 7.285 -8.832 -7.319 1.00 92.44 316 ASP A CA 1
ATOM 2454 C C . ASP A 1 316 ? 7.704 -8.595 -8.772 1.00 92.44 316 ASP A C 1
ATOM 2456 O O . ASP A 1 316 ? 8.666 -7.875 -9.076 1.00 92.44 316 ASP A O 1
ATOM 2460 N N . ALA A 1 317 ? 6.987 -9.244 -9.687 1.00 94.81 317 ALA A N 1
ATOM 2461 C CA . ALA A 1 317 ? 7.267 -9.155 -11.112 1.00 94.81 317 ALA A CA 1
ATOM 2462 C C . ALA A 1 317 ? 7.072 -7.738 -11.664 1.00 94.81 317 ALA A C 1
ATOM 2464 O O . ALA A 1 317 ? 7.782 -7.358 -12.595 1.00 94.81 317 ALA A O 1
ATOM 2465 N N . ASP A 1 318 ? 6.147 -6.956 -11.105 1.00 93.06 318 ASP A N 1
ATOM 2466 C CA . ASP A 1 318 ? 5.761 -5.658 -11.649 1.00 93.06 318 ASP A CA 1
ATOM 2467 C C . ASP A 1 318 ? 6.846 -4.604 -11.386 1.00 93.06 318 ASP A C 1
ATOM 2469 O O . ASP A 1 318 ? 7.396 -4.002 -12.317 1.00 93.06 318 ASP A O 1
ATOM 2473 N N . ASN A 1 319 ? 7.260 -4.479 -10.123 1.00 94.94 319 ASN A N 1
ATOM 2474 C CA . ASN A 1 319 ? 8.348 -3.604 -9.687 1.00 94.94 319 ASN A CA 1
ATOM 2475 C C . ASN A 1 319 ? 9.677 -4.007 -10.307 1.00 94.94 319 ASN A C 1
ATOM 2477 O O . ASN A 1 319 ? 10.425 -3.154 -10.797 1.00 94.94 319 ASN A O 1
ATOM 2481 N N . THR A 1 320 ? 9.945 -5.310 -10.380 1.00 97.25 320 THR A N 1
ATOM 2482 C CA . THR A 1 320 ? 11.151 -5.805 -11.044 1.00 97.25 320 THR A CA 1
ATOM 2483 C C . THR A 1 320 ? 11.157 -5.444 -12.533 1.00 97.25 320 THR A C 1
ATOM 2485 O O . THR A 1 320 ? 12.158 -4.925 -13.036 1.00 97.25 320 THR A O 1
ATOM 2488 N N . ALA A 1 321 ? 10.045 -5.650 -13.245 1.00 97.06 321 ALA A N 1
ATOM 2489 C CA . ALA A 1 321 ? 9.944 -5.335 -14.667 1.00 97.06 321 ALA A CA 1
ATOM 2490 C C . ALA A 1 321 ? 10.113 -3.838 -14.938 1.00 97.06 321 ALA A C 1
ATOM 2492 O O . ALA A 1 321 ? 10.862 -3.456 -15.841 1.00 97.06 321 ALA A O 1
ATOM 2493 N N . LYS A 1 322 ? 9.467 -2.975 -14.149 1.00 97.19 322 LYS A N 1
ATOM 2494 C CA . LYS A 1 322 ? 9.582 -1.517 -14.287 1.00 97.19 322 LYS A CA 1
ATOM 2495 C C . LYS A 1 322 ? 10.980 -1.005 -13.978 1.00 97.19 322 LYS A C 1
ATOM 2497 O O . LYS A 1 322 ? 11.464 -0.129 -14.702 1.00 97.19 322 LYS A O 1
ATOM 2502 N N . ALA A 1 323 ? 11.662 -1.563 -12.981 1.00 97.38 323 ALA A N 1
ATOM 2503 C CA . ALA A 1 323 ? 13.053 -1.224 -12.705 1.00 97.38 323 ALA A CA 1
ATOM 2504 C C . ALA A 1 323 ? 13.963 -1.594 -13.894 1.00 97.38 323 ALA A C 1
ATOM 2506 O O . ALA A 1 323 ? 14.701 -0.740 -14.390 1.00 97.38 323 ALA A O 1
ATOM 2507 N N . ILE A 1 324 ? 13.840 -2.815 -14.433 1.00 97.19 324 ILE A N 1
ATOM 2508 C CA . ILE A 1 324 ? 14.607 -3.280 -15.608 1.00 97.19 324 ILE A CA 1
ATOM 2509 C C . ILE A 1 324 ? 14.316 -2.428 -16.850 1.00 97.19 324 ILE A C 1
ATOM 2511 O O . ILE A 1 324 ? 15.237 -2.029 -17.573 1.00 97.19 324 ILE A O 1
ATOM 2515 N N . LEU A 1 325 ? 13.039 -2.136 -17.105 1.00 96.94 325 LEU A N 1
ATOM 2516 C CA . LEU A 1 325 ? 12.608 -1.279 -18.206 1.00 96.94 325 LEU A CA 1
ATOM 2517 C C . LEU A 1 325 ? 13.239 0.110 -18.093 1.00 96.94 325 LEU A C 1
ATOM 2519 O O . LEU A 1 325 ? 13.793 0.607 -19.070 1.00 96.94 325 LEU A O 1
ATOM 2523 N N . THR A 1 326 ? 13.191 0.718 -16.906 1.00 97.56 326 THR A N 1
ATOM 2524 C CA . THR A 1 326 ? 13.759 2.050 -16.661 1.00 97.56 326 THR A CA 1
ATOM 2525 C C . THR A 1 326 ? 15.256 2.073 -16.956 1.00 97.56 326 THR A C 1
ATOM 2527 O O . THR A 1 326 ? 15.721 2.938 -17.696 1.00 97.56 326 THR A O 1
ATOM 2530 N N . LEU A 1 327 ? 16.012 1.086 -16.466 1.00 97.00 327 LEU A N 1
ATOM 2531 C CA . LEU A 1 327 ? 17.453 0.977 -16.728 1.00 97.00 327 LEU A CA 1
ATOM 2532 C C . LEU A 1 327 ? 17.759 0.782 -18.219 1.00 97.00 327 LEU A C 1
ATOM 2534 O O . LEU A 1 327 ? 18.694 1.393 -18.745 1.00 97.00 327 LEU A O 1
ATOM 2538 N N . SER A 1 328 ? 16.928 0.006 -18.919 1.00 95.00 328 SER A N 1
ATOM 2539 C CA . SER A 1 328 ? 17.041 -0.190 -20.368 1.00 95.00 328 SER A CA 1
ATOM 2540 C C . SER A 1 328 ? 16.774 1.103 -21.147 1.00 95.00 328 SER A C 1
ATOM 2542 O O . SER A 1 328 ? 17.523 1.422 -22.068 1.00 95.00 328 SER A O 1
ATOM 2544 N N . LEU A 1 329 ? 15.765 1.890 -20.754 1.00 95.19 329 LEU A N 1
ATOM 2545 C CA . LEU A 1 329 ? 15.453 3.193 -21.361 1.00 95.19 329 LEU A CA 1
ATOM 2546 C C . LEU A 1 329 ? 16.543 4.244 -21.097 1.00 95.19 329 LEU A C 1
ATOM 2548 O O . LEU A 1 329 ? 16.800 5.090 -21.952 1.00 95.19 329 LEU A O 1
ATOM 2552 N N . LEU A 1 330 ? 17.226 4.160 -19.952 1.00 95.06 330 LEU A N 1
ATOM 2553 C CA . LEU A 1 330 ? 18.395 4.983 -19.627 1.00 95.06 330 LEU A CA 1
ATOM 2554 C C . LEU A 1 330 ? 19.685 4.522 -20.332 1.00 95.06 330 LEU A C 1
ATOM 2556 O O . LEU A 1 330 ? 20.720 5.165 -20.178 1.00 95.06 330 LEU A O 1
ATOM 2560 N N . ASN A 1 331 ? 19.644 3.433 -21.110 1.00 91.00 331 ASN A N 1
ATOM 2561 C CA . ASN A 1 331 ? 20.808 2.802 -21.743 1.00 91.00 331 ASN A CA 1
ATOM 2562 C C . ASN A 1 331 ? 21.916 2.386 -20.752 1.00 91.00 331 ASN A C 1
ATOM 2564 O O . ASN A 1 331 ? 23.090 2.343 -21.125 1.00 91.00 331 ASN A O 1
ATOM 2568 N N . ARG A 1 332 ? 21.559 2.063 -19.502 1.00 87.75 332 ARG A N 1
ATOM 2569 C CA . ARG A 1 332 ? 22.500 1.531 -18.500 1.00 87.75 332 ARG A CA 1
ATOM 2570 C C . ARG A 1 332 ? 22.770 0.050 -18.751 1.00 87.75 332 ARG A C 1
ATOM 2572 O O . ARG A 1 332 ? 21.953 -0.614 -19.371 1.00 87.75 332 ARG A O 1
ATOM 2579 N N . GLU A 1 333 ? 23.898 -0.479 -18.275 1.00 75.62 333 GLU A N 1
ATOM 2580 C CA . GLU A 1 333 ? 24.338 -1.854 -18.585 1.00 75.62 333 GLU A CA 1
ATOM 2581 C C . GLU A 1 333 ? 23.516 -2.966 -17.906 1.00 75.62 333 GLU A C 1
ATOM 2583 O O . GLU A 1 333 ? 23.658 -4.141 -18.254 1.00 75.62 333 GLU A O 1
ATOM 2588 N N . TYR A 1 334 ? 22.621 -2.617 -16.982 1.00 76.62 334 TYR A N 1
ATOM 2589 C CA . TYR A 1 334 ? 21.756 -3.580 -16.312 1.00 76.62 334 TYR A CA 1
ATOM 2590 C C . TYR A 1 334 ? 20.646 -4.092 -17.247 1.00 76.62 334 TYR A C 1
ATOM 2592 O O . TYR A 1 334 ? 19.672 -3.393 -17.532 1.00 76.62 334 TYR A O 1
ATOM 2600 N N . HIS A 1 335 ? 20.781 -5.337 -17.709 1.00 68.94 335 HIS A N 1
ATOM 2601 C CA . HIS A 1 335 ? 19.862 -5.948 -18.678 1.00 68.94 335 HIS A CA 1
ATOM 2602 C C . HIS A 1 335 ? 19.562 -7.429 -18.405 1.00 68.94 335 HIS A C 1
ATOM 2604 O O . HIS A 1 335 ? 19.180 -8.143 -19.333 1.00 68.94 335 HIS A O 1
ATOM 2610 N N . ASP A 1 336 ? 19.778 -7.927 -17.185 1.00 87.44 336 ASP A N 1
ATOM 2611 C CA . ASP A 1 336 ? 19.559 -9.344 -16.881 1.00 87.44 336 ASP A CA 1
ATOM 2612 C C . ASP A 1 336 ? 18.174 -9.596 -16.252 1.00 87.44 336 ASP A C 1
ATOM 2614 O O . ASP A 1 336 ? 18.015 -9.435 -15.043 1.00 87.44 336 ASP A O 1
ATOM 2618 N N . PRO A 1 337 ? 17.160 -10.027 -17.030 1.00 94.12 337 PRO A N 1
ATOM 2619 C CA . PRO A 1 337 ? 15.858 -10.411 -16.494 1.00 94.12 337 PRO A CA 1
ATOM 2620 C C . PRO A 1 337 ? 15.843 -11.832 -15.913 1.00 94.12 337 PRO A C 1
ATOM 2622 O O . PRO A 1 337 ? 14.776 -12.292 -15.513 1.00 94.12 337 PRO A O 1
ATOM 2625 N N . SER A 1 338 ? 16.963 -12.573 -15.905 1.00 94.00 338 SER A N 1
ATOM 2626 C CA . SER A 1 338 ? 16.954 -14.016 -15.616 1.00 94.00 338 SER A CA 1
ATOM 2627 C C . SER A 1 338 ? 16.301 -14.330 -14.275 1.00 94.00 338 SER A C 1
ATOM 2629 O O . SER A 1 338 ? 15.505 -15.259 -14.193 1.00 94.00 338 SER A O 1
ATOM 2631 N N . ARG A 1 339 ? 16.580 -13.526 -13.243 1.00 95.62 339 ARG A N 1
ATOM 2632 C CA . ARG A 1 339 ? 16.004 -13.697 -11.904 1.00 95.62 339 ARG A CA 1
ATOM 2633 C C . ARG A 1 339 ? 14.499 -13.450 -11.882 1.00 95.62 339 ARG A C 1
ATOM 2635 O O . ARG A 1 339 ? 13.773 -14.295 -11.370 1.00 95.62 339 ARG A O 1
ATOM 2642 N N . MET A 1 340 ? 14.031 -12.378 -12.520 1.00 96.19 340 MET A N 1
ATOM 2643 C CA . MET A 1 340 ? 12.601 -12.115 -12.714 1.00 96.19 340 MET A CA 1
ATOM 2644 C C . MET A 1 340 ? 11.908 -13.289 -13.423 1.00 96.19 340 MET A C 1
ATOM 2646 O O . MET A 1 340 ? 10.876 -13.772 -12.969 1.00 96.19 340 MET A O 1
ATOM 2650 N N . ILE A 1 341 ? 12.504 -13.805 -14.502 1.00 95.88 341 ILE A N 1
ATOM 2651 C CA . ILE A 1 341 ? 11.948 -14.940 -15.248 1.00 95.88 341 ILE A CA 1
ATOM 2652 C C . ILE A 1 341 ? 11.880 -16.184 -14.367 1.00 95.88 341 ILE A C 1
ATOM 2654 O O . ILE A 1 341 ? 10.822 -16.795 -14.269 1.00 95.88 341 ILE A O 1
ATOM 2658 N N . THR A 1 342 ? 12.974 -16.556 -13.701 1.00 95.44 342 THR A N 1
ATOM 2659 C CA . THR A 1 342 ? 12.997 -17.770 -12.874 1.00 95.44 342 THR A CA 1
ATOM 2660 C C . THR A 1 342 ? 12.069 -17.699 -11.668 1.00 95.44 342 THR A C 1
ATOM 2662 O O . THR A 1 342 ? 11.605 -18.742 -11.221 1.00 95.44 342 THR A O 1
ATOM 2665 N N . SER A 1 343 ? 11.822 -16.502 -11.132 1.00 93.94 343 SER A N 1
ATOM 2666 C CA . SER A 1 343 ? 11.001 -16.321 -9.932 1.00 93.94 343 SER A CA 1
ATOM 2667 C C . SER A 1 343 ? 9.506 -16.248 -10.232 1.00 93.94 343 SER A C 1
ATOM 2669 O O . SER A 1 343 ? 8.712 -16.672 -9.399 1.00 93.94 343 SER A O 1
ATOM 2671 N N . PHE A 1 344 ? 9.120 -15.702 -11.389 1.00 95.12 344 PHE A N 1
ATOM 2672 C CA . PHE A 1 344 ? 7.732 -15.298 -11.636 1.00 95.12 344 PHE A CA 1
ATOM 2673 C C . PHE A 1 344 ? 7.088 -15.944 -12.868 1.00 95.12 344 PHE A C 1
ATOM 2675 O O . PHE A 1 344 ? 5.870 -15.871 -13.018 1.00 95.12 344 PHE A O 1
ATOM 2682 N N . PHE A 1 345 ? 7.856 -16.569 -13.768 1.00 95.31 345 PHE A N 1
ATOM 2683 C CA . PHE A 1 345 ? 7.295 -17.229 -14.948 1.00 95.31 345 PHE A CA 1
ATOM 2684 C C . PHE A 1 345 ? 6.839 -18.655 -14.626 1.00 95.31 345 PHE A C 1
ATOM 2686 O O . PHE A 1 345 ? 7.657 -19.514 -14.297 1.00 95.31 345 PHE A O 1
ATOM 2693 N N . ASN A 1 346 ? 5.551 -18.944 -14.812 1.00 92.50 346 ASN A N 1
ATOM 2694 C CA . ASN A 1 346 ? 4.989 -20.277 -14.555 1.00 92.50 346 ASN A CA 1
ATOM 2695 C C . ASN A 1 346 ? 4.923 -21.184 -15.803 1.00 92.50 346 ASN A C 1
ATOM 2697 O O . ASN A 1 346 ? 4.351 -22.272 -15.754 1.00 92.50 346 ASN A O 1
ATOM 2701 N N . GLY A 1 347 ? 5.469 -20.729 -16.936 1.00 92.56 347 GLY A N 1
ATOM 2702 C CA . GLY A 1 347 ? 5.400 -21.414 -18.232 1.00 92.56 347 GLY A CA 1
ATOM 2703 C C . GLY A 1 347 ? 4.349 -20.846 -19.192 1.00 92.56 347 GLY A C 1
ATOM 2704 O O . GLY A 1 347 ? 4.503 -20.986 -20.405 1.00 92.56 347 GLY A O 1
ATOM 2705 N N . SER A 1 348 ? 3.321 -20.167 -18.676 1.00 91.31 348 SER A N 1
ATOM 2706 C CA . SER A 1 348 ? 2.233 -19.579 -19.476 1.00 91.31 348 SER A CA 1
ATOM 2707 C C . SER A 1 348 ? 2.138 -18.062 -19.326 1.00 91.31 348 SER A C 1
ATOM 2709 O O . SER A 1 348 ? 1.941 -17.361 -20.309 1.00 91.31 348 SER A O 1
ATOM 2711 N N . TYR A 1 349 ? 2.302 -17.542 -18.114 1.00 91.75 349 TYR A N 1
ATOM 2712 C CA . TYR A 1 349 ? 2.262 -16.111 -17.814 1.00 91.75 349 TYR A CA 1
ATOM 2713 C C . TYR A 1 349 ? 3.199 -15.785 -16.645 1.00 91.75 349 TYR A C 1
ATOM 2715 O O . TYR A 1 349 ? 3.877 -16.670 -16.108 1.00 91.75 349 TYR A O 1
ATOM 2723 N N . PHE A 1 350 ? 3.262 -14.507 -16.274 1.00 93.00 350 PHE A N 1
ATOM 2724 C CA . PHE A 1 350 ? 4.038 -14.042 -15.130 1.00 93.00 350 PHE A CA 1
ATOM 2725 C C . PHE A 1 350 ? 3.116 -13.781 -13.939 1.00 93.00 350 PHE A C 1
ATOM 2727 O O . PHE A 1 350 ? 2.172 -12.999 -14.039 1.00 93.00 350 PHE A O 1
ATOM 2734 N N . GLN A 1 351 ? 3.378 -14.454 -12.824 1.00 91.19 351 GLN A N 1
ATOM 2735 C CA . GLN A 1 351 ? 2.706 -14.194 -11.551 1.00 91.19 351 GLN A CA 1
ATOM 2736 C C . GLN A 1 351 ? 3.291 -12.922 -10.925 1.00 91.19 351 GLN A C 1
ATOM 2738 O O . GLN A 1 351 ? 4.499 -12.708 -11.019 1.00 91.19 351 GLN A O 1
ATOM 2743 N N . THR A 1 352 ? 2.481 -12.087 -10.268 1.00 89.19 352 THR A N 1
ATOM 2744 C CA . THR A 1 352 ? 3.000 -10.913 -9.544 1.00 89.19 352 THR A CA 1
ATOM 2745 C C . THR A 1 352 ? 3.900 -11.373 -8.400 1.00 89.19 352 THR A C 1
ATOM 2747 O O . THR A 1 352 ? 5.037 -10.922 -8.294 1.00 89.19 352 THR A O 1
ATOM 2750 N N . TYR A 1 353 ? 3.427 -12.338 -7.607 1.00 86.62 353 TYR A N 1
ATOM 2751 C CA . TYR A 1 353 ? 4.196 -13.012 -6.557 1.00 86.62 353 TYR A CA 1
ATOM 2752 C C . TYR A 1 353 ? 4.250 -14.527 -6.820 1.00 86.62 353 TYR A C 1
ATOM 2754 O O . TYR A 1 353 ? 3.276 -15.075 -7.336 1.00 86.62 353 TYR A O 1
ATOM 2762 N N . PRO A 1 354 ? 5.311 -15.258 -6.421 1.00 77.12 354 PRO A N 1
ATOM 2763 C CA . PRO A 1 354 ? 5.476 -16.672 -6.792 1.00 77.12 354 PRO A CA 1
ATOM 2764 C C . PRO A 1 354 ? 4.353 -17.600 -6.285 1.00 77.12 354 PRO A C 1
ATOM 2766 O O . PRO A 1 354 ? 4.053 -18.616 -6.907 1.00 77.12 354 PRO A O 1
ATOM 2769 N N . SER A 1 355 ? 3.704 -17.237 -5.174 1.00 71.81 355 SER A N 1
ATOM 2770 C CA . SER A 1 355 ? 2.622 -18.011 -4.537 1.00 71.81 355 SER A CA 1
ATOM 2771 C C . SER A 1 355 ? 1.216 -17.490 -4.867 1.00 71.81 355 SER A C 1
ATOM 2773 O O . SER A 1 355 ? 0.239 -17.858 -4.217 1.00 71.81 355 SER A O 1
ATOM 2775 N N . GLU A 1 356 ? 1.097 -16.585 -5.834 1.00 73.38 356 GLU A N 1
ATOM 2776 C CA . GLU A 1 356 ? -0.174 -15.971 -6.200 1.00 73.38 356 GLU A CA 1
ATOM 2777 C C . GLU A 1 356 ? -1.060 -16.925 -7.015 1.00 73.38 356 GLU A C 1
ATOM 2779 O O . GLU A 1 356 ? -0.610 -17.519 -7.996 1.00 73.38 356 GLU A O 1
ATOM 2784 N N . GLN A 1 357 ? -2.336 -17.035 -6.623 1.00 68.38 357 GLN A N 1
ATOM 2785 C CA . GLN A 1 357 ? -3.317 -17.906 -7.285 1.00 68.38 357 GLN A CA 1
ATOM 2786 C C . GLN A 1 357 ? -3.942 -17.259 -8.531 1.00 68.38 357 GLN A C 1
ATOM 2788 O O . GLN A 1 357 ? -4.051 -17.899 -9.574 1.00 68.38 357 GLN A O 1
ATOM 2793 N N . ASN A 1 358 ? -4.326 -15.981 -8.436 1.00 74.56 358 ASN A N 1
ATOM 2794 C CA . ASN A 1 358 ? -5.002 -15.268 -9.520 1.00 74.56 358 ASN A CA 1
ATOM 2795 C C . ASN A 1 358 ? -3.988 -14.548 -10.416 1.00 74.56 358 ASN A C 1
ATOM 2797 O O . ASN A 1 358 ? -3.166 -13.798 -9.890 1.00 74.56 358 ASN A O 1
ATOM 2801 N N . PRO A 1 359 ? -4.049 -14.723 -11.747 1.00 82.88 359 PRO A N 1
ATOM 2802 C CA . PRO A 1 359 ? -3.130 -14.056 -12.656 1.00 82.88 359 PRO A CA 1
ATOM 2803 C C . PRO A 1 359 ? -3.332 -12.537 -12.646 1.00 82.88 359 PRO A C 1
ATOM 2805 O O . PRO A 1 359 ? -4.457 -12.051 -12.538 1.00 82.88 359 PRO A O 1
ATOM 2808 N N . SER A 1 360 ? -2.242 -11.797 -12.844 1.00 84.75 360 SER A N 1
ATOM 2809 C CA . SER A 1 360 ? -2.276 -10.351 -13.062 1.00 84.75 360 SER A CA 1
ATOM 2810 C C . SER A 1 360 ? -2.028 -10.022 -14.535 1.00 84.75 360 SER A C 1
ATOM 2812 O O . SER A 1 360 ? -0.989 -10.356 -15.120 1.00 84.75 360 SER A O 1
ATOM 2814 N N . PHE A 1 361 ? -3.003 -9.340 -15.138 1.00 88.94 361 PHE A N 1
ATOM 2815 C CA . PHE A 1 361 ? -2.895 -8.811 -16.494 1.00 88.94 361 PHE A CA 1
ATOM 2816 C C . PHE A 1 361 ? -1.853 -7.687 -16.549 1.00 88.94 361 PHE A C 1
ATOM 2818 O O . PHE A 1 361 ? -1.032 -7.641 -17.470 1.00 88.94 361 PHE A O 1
ATOM 2825 N N . SER A 1 362 ? -1.858 -6.808 -15.543 1.00 89.38 362 SER A N 1
ATOM 2826 C CA . SER A 1 362 ? -0.960 -5.657 -15.423 1.00 89.38 362 SER A CA 1
ATOM 2827 C C . SER A 1 362 ? 0.509 -6.074 -15.299 1.00 89.38 362 SER A C 1
ATOM 2829 O O . SER A 1 362 ? 1.338 -5.619 -16.095 1.00 89.38 362 SER A O 1
ATOM 2831 N N . ALA A 1 363 ? 0.821 -7.006 -14.395 1.00 91.44 363 ALA A N 1
ATOM 2832 C CA . ALA A 1 363 ? 2.181 -7.493 -14.185 1.00 91.44 363 ALA A CA 1
ATOM 2833 C C . ALA A 1 363 ? 2.732 -8.172 -15.446 1.00 91.44 363 ALA A C 1
ATOM 2835 O O . ALA A 1 363 ? 3.846 -7.873 -15.884 1.00 91.44 363 ALA A O 1
ATOM 2836 N N . THR A 1 364 ? 1.930 -9.017 -16.109 1.00 94.25 364 THR A N 1
ATOM 2837 C CA . THR A 1 364 ? 2.358 -9.655 -17.366 1.00 94.25 364 THR A CA 1
ATOM 2838 C C . THR A 1 364 ? 2.592 -8.623 -18.478 1.00 94.25 364 THR A C 1
ATOM 2840 O O . THR A 1 364 ? 3.555 -8.756 -19.238 1.00 94.25 364 THR A O 1
ATOM 2843 N N . CYS A 1 365 ? 1.785 -7.555 -18.559 1.00 94.56 365 CYS A N 1
ATOM 2844 C CA . CYS A 1 365 ? 2.028 -6.450 -19.495 1.00 94.56 365 CYS A CA 1
ATOM 2845 C C . CYS A 1 365 ? 3.374 -5.766 -19.238 1.00 94.56 365 CYS A C 1
ATOM 2847 O O . CYS A 1 365 ? 4.150 -5.558 -20.172 1.00 94.56 365 CYS A O 1
ATOM 2849 N N . ASN A 1 366 ? 3.664 -5.412 -17.987 1.00 95.81 366 ASN A N 1
ATOM 2850 C CA . ASN A 1 366 ? 4.896 -4.707 -17.647 1.00 95.81 366 ASN A CA 1
ATOM 2851 C C . ASN A 1 366 ? 6.135 -5.583 -17.866 1.00 95.81 366 ASN A C 1
ATOM 2853 O O . ASN A 1 366 ? 7.122 -5.091 -18.421 1.00 95.81 366 ASN A O 1
ATOM 2857 N N . VAL A 1 367 ? 6.061 -6.883 -17.563 1.00 96.88 367 VAL A N 1
ATOM 2858 C CA . VAL A 1 367 ? 7.121 -7.842 -17.907 1.00 96.88 367 VAL A CA 1
ATOM 2859 C C . VAL A 1 367 ? 7.336 -7.911 -19.418 1.00 96.88 367 VAL A C 1
ATOM 2861 O O . VAL A 1 367 ? 8.474 -7.795 -19.874 1.00 96.88 367 VAL A O 1
ATOM 2864 N N . LEU A 1 368 ? 6.270 -8.046 -20.215 1.00 97.12 368 LEU A N 1
ATOM 2865 C CA . LEU A 1 368 ? 6.383 -8.080 -21.675 1.00 97.12 368 LEU A CA 1
ATOM 2866 C C . LEU A 1 368 ? 7.057 -6.810 -22.212 1.00 97.12 368 LEU A C 1
ATOM 2868 O O . LEU A 1 368 ? 7.976 -6.894 -23.029 1.00 97.12 368 LEU A O 1
ATOM 2872 N N . ILE A 1 369 ? 6.642 -5.635 -21.731 1.00 95.81 369 ILE A N 1
ATOM 2873 C CA . ILE A 1 369 ? 7.250 -4.358 -22.117 1.00 95.81 369 ILE A CA 1
ATOM 2874 C C . ILE A 1 369 ? 8.740 -4.357 -21.765 1.00 95.81 369 ILE A C 1
ATOM 2876 O O . ILE A 1 369 ? 9.550 -3.998 -22.620 1.00 95.81 369 ILE A O 1
ATOM 2880 N N . ALA A 1 370 ? 9.120 -4.784 -20.559 1.00 96.44 370 ALA A N 1
ATOM 2881 C CA . ALA A 1 370 ? 10.520 -4.853 -20.149 1.00 96.44 370 ALA A CA 1
ATOM 2882 C C . ALA A 1 370 ? 11.344 -5.773 -21.067 1.00 96.44 370 ALA A C 1
ATOM 2884 O O . ALA A 1 370 ? 12.382 -5.351 -21.577 1.00 96.44 370 ALA A O 1
ATOM 2885 N N . LEU A 1 371 ? 10.856 -6.987 -21.357 1.00 96.06 371 LEU A N 1
ATOM 2886 C CA . LEU A 1 371 ? 11.545 -7.954 -22.223 1.00 96.06 371 LEU A CA 1
ATOM 2887 C C . LEU A 1 371 ? 11.748 -7.427 -23.655 1.00 96.06 371 LEU A C 1
ATOM 2889 O O . LEU A 1 371 ? 12.813 -7.623 -24.239 1.00 96.06 371 LEU A O 1
ATOM 2893 N N . LEU A 1 372 ? 10.771 -6.700 -24.209 1.00 95.38 372 LEU A N 1
ATOM 2894 C CA . LEU A 1 372 ? 10.855 -6.101 -25.551 1.00 95.38 372 LEU A CA 1
ATOM 2895 C C . LEU A 1 372 ? 11.844 -4.922 -25.654 1.00 95.38 372 LEU A C 1
ATOM 2897 O O . LEU A 1 372 ? 12.201 -4.506 -26.766 1.00 95.38 372 LEU A O 1
ATOM 2901 N N . HIS A 1 373 ? 12.284 -4.374 -24.517 1.00 93.25 373 HIS A N 1
ATOM 2902 C CA . HIS A 1 373 ? 13.275 -3.295 -24.443 1.00 93.25 373 HIS A CA 1
ATOM 2903 C C . HIS A 1 373 ? 14.704 -3.794 -24.182 1.00 93.25 373 HIS A C 1
ATOM 2905 O O . HIS A 1 373 ? 15.635 -2.989 -24.206 1.00 93.25 373 HIS A O 1
ATOM 2911 N N . LEU A 1 374 ? 14.905 -5.102 -23.997 1.00 91.38 374 LEU A N 1
ATOM 2912 C CA . LEU A 1 374 ? 16.237 -5.687 -23.852 1.00 91.38 374 LEU A CA 1
ATOM 2913 C C . LEU A 1 374 ? 17.020 -5.656 -25.173 1.00 91.38 374 LEU A C 1
ATOM 2915 O O . LEU A 1 374 ? 16.450 -5.640 -26.264 1.00 91.38 374 LEU A O 1
ATOM 2919 N N . LYS A 1 375 ? 18.355 -5.681 -25.075 1.00 88.00 375 LYS A N 1
ATOM 2920 C CA . LYS A 1 375 ? 19.251 -5.717 -26.247 1.00 88.00 375 LYS A CA 1
ATOM 2921 C C . LYS A 1 375 ? 19.168 -7.045 -27.010 1.00 88.00 375 LYS A C 1
ATOM 2923 O O . LYS A 1 375 ? 19.170 -7.037 -28.237 1.00 88.00 375 LYS A O 1
ATOM 2928 N N . ASP A 1 376 ? 19.081 -8.165 -26.291 1.00 88.12 376 ASP A N 1
ATOM 2929 C CA . ASP A 1 376 ? 18.954 -9.517 -26.852 1.00 88.12 376 ASP A CA 1
ATOM 2930 C C . ASP A 1 376 ? 17.561 -10.086 -26.553 1.00 88.12 376 ASP A C 1
ATOM 2932 O O . ASP A 1 376 ? 17.358 -10.868 -25.624 1.00 88.12 376 ASP A O 1
ATOM 2936 N N . VAL A 1 377 ? 16.581 -9.640 -27.338 1.00 89.88 377 VAL A N 1
ATOM 2937 C CA . VAL A 1 377 ? 15.181 -10.082 -27.228 1.00 89.88 377 VAL A CA 1
ATOM 2938 C C . VAL A 1 377 ? 15.037 -11.561 -27.613 1.00 89.88 377 VAL A C 1
ATOM 2940 O O . VAL A 1 377 ? 14.213 -12.274 -27.045 1.00 89.88 377 VAL A O 1
ATOM 2943 N N . THR A 1 378 ? 15.861 -12.042 -28.552 1.00 91.44 378 THR A N 1
ATOM 2944 C CA . THR A 1 378 ? 15.796 -13.413 -29.086 1.00 91.44 378 THR A CA 1
ATOM 2945 C C . THR A 1 378 ? 16.042 -14.482 -28.032 1.00 91.44 378 THR A C 1
ATOM 2947 O O . THR A 1 378 ? 15.449 -15.555 -28.099 1.00 91.44 378 THR A O 1
ATOM 2950 N N . ARG A 1 379 ? 16.842 -14.177 -27.007 1.00 92.88 379 ARG A N 1
ATOM 2951 C CA . ARG A 1 379 ? 17.080 -15.081 -25.877 1.00 92.88 379 ARG A CA 1
ATOM 2952 C C . ARG A 1 379 ? 15.815 -15.429 -25.082 1.00 92.88 379 ARG A C 1
ATOM 2954 O O . ARG A 1 379 ? 15.790 -16.468 -24.427 1.00 92.88 379 ARG A O 1
ATOM 2961 N N . TYR A 1 380 ? 14.787 -14.583 -25.133 1.00 94.56 380 TYR A N 1
ATOM 2962 C CA . TYR A 1 380 ? 13.567 -14.711 -24.331 1.00 94.56 380 TYR A CA 1
ATOM 2963 C C . TYR A 1 380 ? 12.312 -14.918 -25.191 1.00 94.56 380 TYR A C 1
ATOM 2965 O O . TYR A 1 380 ? 11.203 -14.604 -24.758 1.00 94.56 380 TYR A O 1
ATOM 2973 N N . GLU A 1 381 ? 12.470 -15.441 -26.414 1.00 95.25 381 GLU A N 1
ATOM 2974 C CA . GLU A 1 381 ? 11.370 -15.604 -27.376 1.00 95.25 381 GLU A CA 1
ATOM 2975 C C . GLU A 1 381 ? 10.196 -16.423 -26.819 1.00 95.25 381 GLU A C 1
ATOM 2977 O O . GLU A 1 381 ? 9.042 -16.071 -27.053 1.00 95.25 381 GLU A O 1
ATOM 2982 N N . ILE A 1 382 ? 10.481 -17.464 -26.028 1.00 96.31 382 ILE A N 1
ATOM 2983 C CA . ILE A 1 382 ? 9.462 -18.339 -25.434 1.00 96.31 382 ILE A CA 1
ATOM 2984 C C . ILE A 1 382 ? 8.630 -17.558 -24.416 1.00 96.31 382 ILE A C 1
ATOM 2986 O O . ILE A 1 382 ? 7.406 -17.569 -24.476 1.00 96.31 382 ILE A O 1
ATOM 2990 N N . GLN A 1 383 ? 9.289 -16.848 -23.501 1.00 97.44 383 GLN A N 1
ATOM 2991 C CA . GLN A 1 383 ? 8.628 -16.063 -22.460 1.00 97.44 383 GLN A CA 1
ATOM 2992 C C . GLN A 1 383 ? 7.798 -14.926 -23.061 1.00 97.44 383 GLN A C 1
ATOM 2994 O O . GLN A 1 383 ? 6.685 -14.668 -22.608 1.00 97.44 383 GLN A O 1
ATOM 2999 N N . ILE A 1 384 ? 8.328 -14.268 -24.095 1.00 97.06 384 ILE A N 1
ATOM 3000 C CA . ILE A 1 384 ? 7.633 -13.206 -24.827 1.00 97.06 384 ILE A CA 1
ATOM 3001 C C . ILE A 1 384 ? 6.390 -13.764 -25.522 1.00 97.06 384 ILE A C 1
ATOM 3003 O O . ILE A 1 384 ? 5.319 -13.179 -25.389 1.00 97.06 384 ILE A O 1
ATOM 3007 N N . ALA A 1 385 ? 6.510 -14.892 -26.229 1.00 97.12 385 ALA A N 1
ATOM 3008 C CA . ALA A 1 385 ? 5.381 -15.526 -26.904 1.00 97.12 385 ALA A CA 1
ATOM 3009 C C . ALA A 1 385 ? 4.287 -15.940 -25.909 1.00 97.12 385 ALA A C 1
ATOM 3011 O O . ALA A 1 385 ? 3.131 -15.579 -26.108 1.00 97.12 385 ALA A O 1
ATOM 3012 N N . SER A 1 386 ? 4.651 -16.595 -24.801 1.00 97.31 386 SER A N 1
ATOM 3013 C CA . SER A 1 386 ? 3.700 -16.977 -23.750 1.00 97.31 386 SER A CA 1
ATOM 3014 C C . SER A 1 386 ? 2.984 -15.762 -23.147 1.00 97.31 386 SER A C 1
ATOM 3016 O O . SER A 1 386 ? 1.762 -15.772 -23.014 1.00 97.31 386 SER A O 1
ATOM 3018 N N . ALA A 1 387 ? 3.715 -14.682 -22.842 1.00 95.94 387 ALA A N 1
ATOM 3019 C CA . ALA A 1 387 ? 3.113 -13.452 -22.328 1.00 95.94 387 ALA A CA 1
ATOM 3020 C C . ALA A 1 387 ? 2.133 -12.827 -23.335 1.00 95.94 387 ALA A C 1
ATOM 3022 O O . ALA A 1 387 ? 1.040 -12.418 -22.951 1.00 95.94 387 ALA A O 1
ATOM 3023 N N . VAL A 1 388 ? 2.487 -12.780 -24.624 1.00 96.62 388 VAL A N 1
ATOM 3024 C CA . VAL A 1 388 ? 1.594 -12.284 -25.684 1.00 96.62 388 VAL A CA 1
ATOM 3025 C C . VAL A 1 388 ? 0.344 -13.155 -25.801 1.00 96.62 388 VAL A C 1
ATOM 3027 O O . VAL A 1 388 ? -0.761 -12.617 -25.803 1.00 96.62 388 VAL A O 1
ATOM 3030 N N . ASP A 1 389 ? 0.496 -14.479 -25.844 1.00 96.62 389 ASP A N 1
ATOM 3031 C CA . ASP A 1 389 ? -0.622 -15.421 -25.951 1.00 96.62 389 ASP A CA 1
ATOM 3032 C C . ASP A 1 389 ? -1.591 -15.279 -24.769 1.00 96.62 389 ASP A C 1
ATOM 3034 O O . ASP A 1 389 ? -2.811 -15.215 -24.965 1.00 96.62 389 ASP A O 1
ATOM 3038 N N . PHE A 1 390 ? -1.063 -15.160 -23.548 1.00 94.38 390 PHE A N 1
ATOM 3039 C CA . PHE A 1 390 ? -1.856 -14.901 -22.348 1.00 94.38 390 PHE A CA 1
ATOM 3040 C C . PHE A 1 390 ? -2.631 -13.579 -22.456 1.00 94.38 390 PHE A C 1
ATOM 3042 O O . PHE A 1 390 ? -3.856 -13.567 -22.319 1.00 94.38 390 PHE A O 1
ATOM 3049 N N . LEU A 1 391 ? -1.949 -12.473 -22.771 1.00 93.56 391 LEU A N 1
ATOM 3050 C CA . LEU A 1 391 ? -2.573 -11.147 -22.856 1.00 93.56 391 LEU A CA 1
ATOM 3051 C C . LEU A 1 391 ? -3.628 -11.072 -23.969 1.00 93.56 391 LEU A C 1
ATOM 3053 O O . LEU A 1 391 ? -4.708 -10.515 -23.761 1.00 93.56 391 LEU A O 1
ATOM 3057 N N . CYS A 1 392 ? -3.360 -11.666 -25.134 1.00 93.62 392 CYS A N 1
ATOM 3058 C CA . CYS A 1 392 ? -4.322 -11.760 -26.231 1.00 93.62 392 CYS A CA 1
ATOM 3059 C C . CYS A 1 392 ? -5.542 -12.611 -25.856 1.00 93.62 392 CYS A C 1
ATOM 3061 O O . CYS A 1 392 ? -6.664 -12.273 -26.246 1.00 93.62 392 CYS A O 1
ATOM 3063 N N . SER A 1 393 ? -5.348 -13.677 -25.077 1.00 92.12 393 SER A N 1
ATOM 3064 C CA . SER A 1 393 ? -6.442 -14.508 -24.568 1.00 92.12 393 SER A CA 1
ATOM 3065 C C . SER A 1 393 ? -7.324 -13.726 -23.591 1.00 92.12 393 SER A C 1
ATOM 3067 O O . SER A 1 393 ? -8.538 -13.685 -23.786 1.00 92.12 393 SER A O 1
ATOM 3069 N N . CYS A 1 394 ? -6.728 -13.020 -22.622 1.00 88.69 394 CYS A N 1
ATOM 3070 C CA . CYS A 1 394 ? -7.445 -12.134 -21.696 1.00 88.69 394 CYS A CA 1
ATOM 3071 C C . CYS A 1 394 ? -8.217 -11.026 -22.423 1.00 88.69 394 CYS A C 1
ATOM 3073 O O . CYS A 1 394 ? -9.365 -10.736 -22.082 1.00 88.69 394 CYS A O 1
ATOM 3075 N N . TRP A 1 395 ? -7.606 -10.411 -23.442 1.00 87.38 395 TRP A N 1
ATOM 3076 C CA . TRP A 1 395 ? -8.268 -9.403 -24.272 1.00 87.38 395 TRP A CA 1
ATOM 3077 C C . TRP A 1 395 ? -9.484 -9.991 -24.996 1.00 87.38 395 TRP A C 1
ATOM 3079 O O . TRP A 1 395 ? -10.573 -9.420 -24.953 1.00 87.38 395 TRP A O 1
ATOM 3089 N N . SER A 1 396 ? -9.317 -11.159 -25.620 1.00 88.06 396 SER A N 1
ATOM 3090 C CA . SER A 1 396 ? -10.363 -11.816 -26.415 1.00 88.06 396 SER A CA 1
ATOM 3091 C C . SER A 1 396 ? -11.527 -12.328 -25.564 1.00 88.06 396 SER A C 1
ATOM 3093 O O . SER A 1 396 ? -12.668 -12.305 -26.020 1.00 88.06 396 SER A O 1
ATOM 3095 N N . SER A 1 397 ? -11.265 -12.757 -24.326 1.00 86.88 397 SER A N 1
ATOM 3096 C CA . SER A 1 397 ? -12.302 -13.178 -23.376 1.00 86.88 397 SER A CA 1
ATOM 3097 C C . SER A 1 397 ? -12.961 -12.010 -22.633 1.00 86.88 397 SER A C 1
ATOM 3099 O O . SER A 1 397 ? -13.930 -12.216 -21.906 1.00 86.88 397 SER A O 1
ATOM 3101 N N . GLY A 1 398 ? -12.438 -10.786 -22.772 1.00 79.56 398 GLY A N 1
ATOM 3102 C CA . GLY A 1 398 ? -12.876 -9.625 -21.996 1.00 79.56 398 GLY A CA 1
ATOM 3103 C C . GLY A 1 398 ? -12.440 -9.652 -20.522 1.00 79.56 398 GLY A C 1
ATOM 3104 O O . GLY A 1 398 ? -12.914 -8.825 -19.734 1.00 79.56 398 GLY A O 1
ATOM 3105 N N . SER A 1 399 ? -11.529 -10.552 -20.141 1.00 75.88 399 SER A N 1
ATOM 3106 C CA . SER A 1 399 ? -11.021 -10.762 -18.775 1.00 75.88 399 SER A CA 1
ATOM 3107 C C . SER A 1 399 ? -9.803 -9.883 -18.462 1.00 75.88 399 SER A C 1
ATOM 3109 O O . SER A 1 399 ? -8.792 -10.360 -17.967 1.00 75.88 399 SER A O 1
ATOM 3111 N N . MET A 1 400 ? -9.889 -8.585 -18.759 1.00 72.94 400 MET A N 1
ATOM 3112 C CA . MET A 1 400 ? -8.831 -7.603 -18.452 1.00 72.94 400 MET A CA 1
ATOM 3113 C C . MET A 1 400 ? -8.956 -7.002 -17.044 1.00 72.94 400 MET A C 1
ATOM 3115 O O . MET A 1 400 ? -8.547 -5.865 -16.823 1.00 72.94 400 MET A O 1
ATOM 3119 N N . ARG A 1 401 ? -9.621 -7.699 -16.117 1.00 70.31 401 ARG A N 1
ATOM 3120 C CA . ARG A 1 401 ? -9.663 -7.246 -14.725 1.00 70.31 401 ARG A CA 1
ATOM 3121 C C . ARG A 1 401 ? -8.310 -7.515 -14.095 1.00 70.31 401 ARG A C 1
ATOM 3123 O O . ARG A 1 401 ? -7.690 -8.538 -14.380 1.00 70.31 401 ARG A O 1
ATOM 3130 N N . ASP A 1 402 ? -7.870 -6.585 -13.268 1.00 68.75 402 ASP A N 1
ATOM 3131 C CA . ASP A 1 402 ? -6.633 -6.716 -12.530 1.00 68.75 402 ASP A CA 1
ATOM 3132 C C . ASP A 1 402 ? -6.889 -6.291 -11.093 1.00 68.75 402 ASP A C 1
ATOM 3134 O O . ASP A 1 402 ? -7.369 -5.188 -10.846 1.00 68.75 402 ASP A O 1
ATOM 3138 N N . LYS A 1 403 ? -6.581 -7.177 -10.149 1.00 69.19 403 LYS A N 1
ATOM 3139 C CA . LYS A 1 403 ? -6.841 -6.946 -8.724 1.00 69.19 403 LYS A CA 1
ATOM 3140 C C . LYS A 1 403 ? -6.034 -5.791 -8.123 1.00 69.19 403 LYS A C 1
ATOM 3142 O O . LYS A 1 403 ? -6.341 -5.365 -7.018 1.00 69.19 403 LYS A O 1
ATOM 3147 N N . TRP A 1 404 ? -5.006 -5.307 -8.824 1.00 66.00 404 TRP A N 1
ATOM 3148 C CA . TRP A 1 404 ? -4.209 -4.156 -8.404 1.00 66.00 404 TRP A CA 1
ATOM 3149 C C . TRP A 1 404 ? -4.789 -2.822 -8.897 1.00 66.00 404 TRP A C 1
ATOM 3151 O O . TRP A 1 404 ? -4.256 -1.770 -8.557 1.00 66.00 404 TRP A O 1
ATOM 3161 N N . THR A 1 405 ? -5.860 -2.830 -9.705 1.00 59.78 405 THR A N 1
ATOM 3162 C CA . THR A 1 405 ? -6.470 -1.603 -10.243 1.00 59.78 405 THR A CA 1
ATOM 3163 C C . THR A 1 405 ? -7.991 -1.660 -10.271 1.00 59.78 405 THR A C 1
ATOM 3165 O O . THR A 1 405 ? -8.570 -2.510 -10.946 1.00 59.78 405 THR A O 1
ATOM 3168 N N . SER A 1 406 ? -8.653 -0.674 -9.667 1.00 51.84 406 SER A N 1
ATOM 3169 C CA . SER A 1 406 ? -10.121 -0.580 -9.653 1.00 51.84 406 SER A CA 1
ATOM 3170 C C . SER A 1 406 ? -10.732 0.075 -10.907 1.00 51.84 406 SER A C 1
ATOM 3172 O O . SER A 1 406 ? -11.946 0.263 -11.000 1.00 51.84 406 SER A O 1
ATOM 3174 N N . SER A 1 407 ? -9.919 0.451 -11.902 1.00 47.31 407 SER A N 1
ATOM 3175 C CA . SER A 1 407 ? -10.400 1.329 -12.971 1.00 47.31 407 SER A CA 1
ATOM 3176 C C . SER A 1 407 ? -11.470 0.692 -13.870 1.00 47.31 407 SER A C 1
ATOM 3178 O O . SER A 1 407 ? -11.284 -0.413 -14.391 1.00 47.31 407 SER A O 1
ATOM 3180 N N . PRO A 1 408 ? -12.585 1.405 -14.123 1.00 37.47 408 PRO A N 1
ATOM 3181 C CA . PRO A 1 408 ? -13.688 0.869 -14.895 1.00 37.47 408 PRO A CA 1
ATOM 3182 C C . PRO A 1 408 ? -13.279 0.649 -16.352 1.00 37.47 408 PRO A C 1
ATOM 3184 O O . PRO A 1 408 ? -12.691 1.509 -17.012 1.00 37.47 408 PRO A O 1
ATOM 3187 N N . LYS A 1 409 ? -13.651 -0.521 -16.877 1.00 38.41 409 LYS A N 1
ATOM 3188 C CA . LYS A 1 409 ? -13.566 -0.833 -18.305 1.00 38.41 409 LYS A CA 1
ATOM 3189 C C . LYS A 1 409 ? -14.295 0.244 -19.112 1.00 38.41 409 LYS A C 1
ATOM 3191 O O . LYS A 1 409 ? -15.403 0.651 -18.775 1.00 38.41 409 LYS A O 1
ATOM 3196 N N . SER A 1 410 ? -13.747 0.611 -20.262 1.00 26.72 410 SER A N 1
ATOM 3197 C CA . SER A 1 410 ? -14.569 1.111 -21.365 1.00 26.72 410 SER A CA 1
ATOM 3198 C C . SER A 1 410 ? -14.102 0.488 -22.676 1.00 26.72 410 SER A C 1
ATOM 3200 O O . SER A 1 410 ? -13.154 0.979 -23.287 1.00 26.72 410 SER A O 1
ATOM 3202 N N . PRO A 1 411 ? -14.762 -0.579 -23.157 1.00 34.22 411 PRO A N 1
ATOM 3203 C CA . PRO A 1 411 ? -14.879 -0.810 -24.579 1.00 34.22 411 PRO A CA 1
ATOM 3204 C C . PRO A 1 411 ? -16.003 0.104 -25.100 1.00 34.22 411 PRO A C 1
ATOM 3206 O O . PRO A 1 411 ? -17.161 -0.082 -24.751 1.00 34.22 411 PRO A O 1
ATOM 3209 N N . GLN A 1 412 ? -15.637 1.058 -25.962 1.00 30.53 412 GLN A N 1
ATOM 3210 C CA . GLN A 1 412 ? -16.503 2.018 -26.673 1.00 30.53 412 GLN A CA 1
ATOM 3211 C C . GLN A 1 412 ? -16.994 3.247 -25.878 1.00 30.53 412 GLN A C 1
ATOM 3213 O O . GLN A 1 412 ? -17.695 3.138 -24.883 1.00 30.53 412 GLN A O 1
ATOM 3218 N N . GLY A 1 413 ? -16.712 4.438 -26.429 1.00 26.22 413 GLY A N 1
ATOM 3219 C CA . GLY A 1 413 ? -17.520 5.645 -26.205 1.00 26.22 413 GLY A CA 1
ATOM 3220 C C . GLY A 1 413 ? -16.983 6.667 -25.200 1.00 26.22 413 GLY A C 1
ATOM 3221 O O . GLY A 1 413 ? -17.359 6.668 -24.041 1.00 26.22 413 GLY A O 1
ATOM 3222 N N . SER A 1 414 ? -16.160 7.594 -25.696 1.00 32.78 414 SER A N 1
ATOM 3223 C CA . SER A 1 414 ? -16.061 9.003 -25.271 1.00 32.78 414 SER A CA 1
ATOM 3224 C C . SER A 1 414 ? -16.532 9.391 -23.853 1.00 32.78 414 SER A C 1
ATOM 3226 O O . SER A 1 414 ? -17.613 9.949 -23.679 1.00 32.78 414 SER A O 1
ATOM 3228 N N . SER A 1 415 ? -15.635 9.293 -22.876 1.00 24.98 415 SER A N 1
ATOM 3229 C CA . SER A 1 415 ? -15.571 10.234 -21.751 1.00 24.98 415 SER A CA 1
ATOM 3230 C C . SER A 1 415 ? -14.138 10.279 -21.230 1.00 24.98 415 SER A C 1
ATOM 3232 O O . SER A 1 415 ? -13.526 9.241 -20.999 1.00 24.98 415 SER A O 1
ATOM 3234 N N . LYS A 1 416 ? -13.569 11.486 -21.122 1.00 23.95 416 LYS A N 1
ATOM 3235 C CA . LYS A 1 416 ? -12.184 11.706 -20.678 1.00 23.95 416 LYS A CA 1
ATOM 3236 C C . LYS A 1 416 ? -11.971 11.082 -19.286 1.00 23.95 416 LYS A C 1
ATOM 3238 O O . LYS A 1 416 ? -12.709 11.463 -18.376 1.00 23.95 416 LYS A O 1
ATOM 3243 N N . PRO A 1 417 ? -10.971 10.207 -19.084 1.00 27.23 417 PRO A N 1
ATOM 3244 C CA . PRO A 1 417 ? -10.629 9.732 -17.751 1.00 27.23 417 PRO A CA 1
ATOM 3245 C C . PRO A 1 417 ? -9.977 10.873 -16.960 1.00 27.23 417 PRO A C 1
ATOM 3247 O O . PRO A 1 417 ? -9.004 11.480 -17.409 1.00 27.23 417 PRO A O 1
ATOM 3250 N N . LYS A 1 418 ? -10.528 11.182 -15.784 1.00 23.28 418 LYS A N 1
ATOM 3251 C CA . LYS A 1 418 ? -9.782 11.867 -14.725 1.00 23.28 418 LYS A CA 1
ATOM 3252 C C . LYS A 1 418 ? -9.001 10.784 -13.988 1.00 23.28 418 LYS A C 1
ATOM 3254 O O . LYS A 1 418 ? -9.607 9.859 -13.460 1.00 23.28 418 LYS A O 1
ATOM 3259 N N . ALA A 1 419 ? -7.677 10.879 -14.019 1.00 24.08 419 ALA A N 1
ATOM 3260 C CA . ALA A 1 419 ? -6.794 9.962 -13.320 1.00 24.08 419 ALA A CA 1
ATOM 3261 C C . ALA A 1 419 ? -6.995 10.110 -11.804 1.00 24.08 419 ALA A C 1
ATOM 3263 O O . ALA A 1 419 ? -6.688 11.160 -11.243 1.00 24.08 419 ALA A O 1
ATOM 3264 N N . LYS A 1 420 ? -7.515 9.065 -11.157 1.00 25.77 420 LYS A N 1
ATOM 3265 C CA . LYS A 1 420 ? -7.134 8.755 -9.781 1.00 25.77 420 LYS A CA 1
ATOM 3266 C C . LYS A 1 420 ? -5.762 8.094 -9.864 1.00 25.77 420 LYS A C 1
ATOM 3268 O O . LYS A 1 420 ? -5.581 7.160 -10.642 1.00 25.77 420 LYS A O 1
ATOM 3273 N N . THR A 1 421 ? -4.793 8.601 -9.113 1.00 27.77 421 THR A N 1
ATOM 3274 C CA . THR A 1 421 ? -3.520 7.922 -8.856 1.00 27.77 421 THR A CA 1
ATOM 3275 C C . THR A 1 421 ? -3.771 6.751 -7.912 1.00 27.77 421 THR A C 1
ATOM 3277 O O . THR A 1 421 ? -3.400 6.784 -6.748 1.00 27.77 421 THR A O 1
ATOM 3280 N N . GLU A 1 422 ? -4.427 5.721 -8.435 1.00 28.20 422 GLU A N 1
ATOM 3281 C CA . GLU A 1 422 ? -4.138 4.349 -8.048 1.00 28.20 422 GLU A CA 1
ATOM 3282 C C . GLU A 1 422 ? -3.024 3.884 -8.980 1.00 28.20 422 GLU A C 1
ATOM 3284 O O . GLU A 1 422 ? -3.115 3.964 -10.208 1.00 28.20 422 GLU A O 1
ATOM 3289 N N . ALA A 1 423 ? -1.917 3.504 -8.369 1.00 28.11 423 ALA A N 1
ATOM 3290 C CA . ALA A 1 423 ? -0.724 2.983 -8.995 1.00 28.11 423 ALA A CA 1
ATOM 3291 C C . ALA A 1 423 ? -1.014 1.705 -9.808 1.00 28.11 423 ALA A C 1
ATOM 3293 O O . ALA A 1 423 ? -0.795 0.599 -9.333 1.00 28.11 423 ALA A O 1
ATOM 3294 N N . GLY A 1 424 ? -1.468 1.838 -11.057 1.00 28.22 424 GLY A N 1
ATOM 3295 C CA . GLY A 1 424 ? -1.535 0.710 -11.985 1.00 28.22 424 GLY A CA 1
ATOM 3296 C C . GLY A 1 424 ? -1.861 1.079 -13.442 1.00 28.22 424 GLY A C 1
ATOM 3297 O O . GLY A 1 424 ? -2.197 2.224 -13.759 1.00 28.22 424 GLY A O 1
ATOM 3298 N N . PRO A 1 425 ? -1.640 0.149 -14.392 1.00 30.83 425 PRO A N 1
ATOM 3299 C CA . PRO A 1 425 ? -1.260 0.495 -15.757 1.00 30.83 425 PRO A CA 1
ATOM 3300 C C . PRO A 1 425 ? -2.455 0.618 -16.703 1.00 30.83 425 PRO A C 1
ATOM 3302 O O . PRO A 1 425 ? -2.893 -0.347 -17.320 1.00 30.83 425 PRO A O 1
ATOM 3305 N N . ILE A 1 426 ? -2.909 1.850 -16.928 1.00 26.39 426 ILE A N 1
ATOM 3306 C CA . ILE A 1 426 ? -3.880 2.167 -17.998 1.00 26.39 426 ILE A CA 1
ATOM 3307 C C . ILE A 1 426 ? -3.194 2.759 -19.242 1.00 26.39 426 ILE A C 1
ATOM 3309 O O . ILE A 1 426 ? -3.816 2.987 -20.276 1.00 26.39 426 ILE A O 1
ATOM 3313 N N . ALA A 1 427 ? -1.872 2.932 -19.227 1.00 26.27 427 ALA A N 1
ATOM 3314 C CA . ALA A 1 427 ? -1.158 3.542 -20.352 1.00 26.27 427 ALA A CA 1
ATOM 3315 C C . ALA A 1 427 ? -0.789 2.578 -21.504 1.00 26.27 427 ALA A C 1
ATOM 3317 O O . ALA A 1 427 ? -0.264 3.034 -22.519 1.00 26.27 427 ALA A O 1
ATOM 3318 N N . VAL A 1 428 ? -1.071 1.270 -21.406 1.00 29.05 428 VAL A N 1
ATOM 3319 C CA . VAL A 1 428 ? -0.673 0.295 -22.450 1.00 29.05 428 VAL A CA 1
ATOM 3320 C C . VAL A 1 428 ? -1.660 0.255 -23.631 1.00 29.05 428 VAL A C 1
ATOM 3322 O O . VAL A 1 428 ? -1.262 -0.034 -24.757 1.00 29.05 428 VAL A O 1
ATOM 3325 N N . ALA A 1 429 ? -2.926 0.640 -23.438 1.00 23.97 429 ALA A N 1
ATOM 3326 C CA . ALA A 1 429 ? -3.949 0.533 -24.487 1.00 23.97 429 ALA A CA 1
ATOM 3327 C C . ALA A 1 429 ? -3.870 1.612 -25.594 1.00 23.97 429 ALA A C 1
ATOM 3329 O O . ALA A 1 429 ? -4.486 1.447 -26.643 1.00 23.97 429 ALA A O 1
ATOM 3330 N N . ASN A 1 430 ? -3.096 2.691 -25.407 1.00 25.67 430 ASN A N 1
ATOM 3331 C CA . ASN A 1 430 ? -3.035 3.814 -26.360 1.00 25.67 430 ASN A CA 1
ATOM 3332 C C . ASN A 1 430 ? -1.731 3.910 -27.180 1.00 25.67 430 ASN A C 1
ATOM 3334 O O . ASN A 1 430 ? -1.583 4.833 -27.980 1.00 25.67 430 ASN A O 1
ATOM 3338 N N . GLN A 1 431 ? -0.796 2.960 -27.057 1.00 29.06 431 GLN A N 1
ATOM 3339 C CA . GLN A 1 431 ? 0.458 2.957 -27.833 1.00 29.06 431 GLN A CA 1
ATOM 3340 C C . GLN A 1 431 ? 0.364 2.090 -29.103 1.00 29.06 431 GLN A C 1
ATOM 3342 O O . GLN A 1 431 ? 1.137 1.159 -29.312 1.00 29.06 431 GLN A O 1
ATOM 3347 N N . GLN A 1 432 ? -0.598 2.387 -29.980 1.00 29.45 432 GLN A N 1
ATOM 3348 C CA . GLN A 1 432 ? -0.804 1.630 -31.221 1.00 29.45 432 GLN A CA 1
ATOM 3349 C C . GLN A 1 432 ? 0.143 1.897 -32.420 1.00 29.45 432 GLN A C 1
ATOM 3351 O O . GLN A 1 432 ? 0.065 1.097 -33.351 1.00 29.45 432 GLN A O 1
ATOM 3356 N N . PRO A 1 433 ? 1.080 2.878 -32.485 1.00 25.83 433 PRO A N 1
ATOM 3357 C CA . PRO A 1 433 ? 1.912 2.991 -33.694 1.00 25.83 433 PRO A CA 1
ATOM 3358 C C . PRO A 1 433 ? 3.304 2.330 -33.661 1.00 25.83 433 PRO A C 1
ATOM 3360 O O . PRO A 1 433 ? 3.969 2.354 -34.694 1.00 25.83 433 PRO A O 1
ATOM 3363 N N . THR A 1 434 ? 3.810 1.768 -32.553 1.00 31.53 434 THR A N 1
ATOM 3364 C CA . THR A 1 434 ? 5.259 1.435 -32.456 1.00 31.53 434 THR A CA 1
ATOM 3365 C C . THR A 1 434 ? 5.629 -0.041 -32.300 1.00 31.53 434 THR A C 1
ATOM 3367 O O . THR A 1 434 ? 6.800 -0.374 -32.482 1.00 31.53 434 THR A O 1
ATOM 3370 N N . LEU A 1 435 ? 4.682 -0.950 -32.052 1.00 30.67 435 LEU A N 1
ATOM 3371 C CA . LEU A 1 435 ? 4.997 -2.378 -31.868 1.00 30.67 435 LEU A CA 1
ATOM 3372 C C . LEU A 1 435 ? 5.247 -3.144 -33.181 1.00 30.67 435 LEU A C 1
ATOM 3374 O O . LEU A 1 435 ? 5.903 -4.180 -33.160 1.00 30.67 435 LEU A O 1
ATOM 3378 N N . SER A 1 436 ? 4.815 -2.639 -34.342 1.00 27.97 436 SER A N 1
ATOM 3379 C CA . SER A 1 436 ? 4.944 -3.373 -35.615 1.00 27.97 436 SER A CA 1
ATOM 3380 C C . SER A 1 436 ? 6.381 -3.493 -36.142 1.00 27.97 436 SER A C 1
ATOM 3382 O O . SER A 1 436 ? 6.642 -4.339 -36.992 1.00 27.97 436 SER A O 1
ATOM 3384 N N . SER A 1 437 ? 7.333 -2.693 -35.641 1.00 30.09 437 SER A N 1
ATOM 3385 C CA . SER A 1 437 ? 8.695 -2.633 -36.193 1.00 30.09 437 SER A CA 1
ATOM 3386 C C . SER A 1 437 ? 9.721 -3.533 -35.494 1.00 30.09 437 SER A C 1
ATOM 3388 O O . SER A 1 437 ? 10.895 -3.480 -35.853 1.00 30.09 437 SER A O 1
ATOM 3390 N N . ARG A 1 438 ? 9.323 -4.313 -34.478 1.00 34.50 438 ARG A N 1
ATOM 3391 C CA . ARG A 1 438 ? 10.226 -5.199 -33.710 1.00 34.50 438 ARG A CA 1
ATOM 3392 C C . ARG A 1 438 ? 9.823 -6.678 -33.706 1.00 34.50 438 ARG A C 1
ATOM 3394 O O . ARG A 1 438 ? 10.499 -7.478 -33.069 1.00 34.50 438 ARG A O 1
ATOM 3401 N N . PHE A 1 439 ? 8.774 -7.062 -34.434 1.00 30.33 439 PHE A N 1
ATOM 3402 C CA . PHE A 1 439 ? 8.429 -8.474 -34.601 1.00 30.33 439 PHE A CA 1
ATOM 3403 C C . PHE A 1 439 ? 9.367 -9.139 -35.621 1.00 30.33 439 PHE A C 1
ATOM 3405 O O . PHE A 1 439 ? 9.459 -8.660 -36.756 1.00 30.33 439 PHE A O 1
ATOM 3412 N N . PRO A 1 440 ? 10.034 -10.258 -35.291 1.00 31.39 440 PRO A N 1
ATOM 3413 C CA . PRO A 1 440 ? 10.634 -11.099 -36.313 1.00 31.39 440 PRO A CA 1
ATOM 3414 C C . PRO A 1 440 ? 9.525 -11.609 -37.248 1.00 31.39 440 PRO A C 1
ATOM 3416 O O . PRO A 1 440 ? 8.577 -12.270 -36.829 1.00 31.39 440 PRO A O 1
ATOM 3419 N N . HIS A 1 441 ? 9.641 -11.282 -38.538 1.00 31.88 441 HIS A N 1
ATOM 3420 C CA . HIS A 1 441 ? 8.667 -11.573 -39.602 1.00 31.88 441 HIS A CA 1
ATOM 3421 C C . HIS A 1 441 ? 8.369 -13.074 -39.840 1.00 31.88 441 HIS A C 1
ATOM 3423 O O . HIS A 1 441 ? 7.631 -13.412 -40.765 1.00 31.88 441 HIS A O 1
ATOM 3429 N N . SER A 1 442 ? 8.909 -13.988 -39.033 1.00 31.02 442 SER A N 1
ATOM 3430 C CA . SER A 1 442 ? 8.793 -15.435 -39.220 1.00 31.02 442 SER A CA 1
ATOM 3431 C C . SER A 1 442 ? 7.620 -16.108 -38.492 1.00 31.02 442 SER A C 1
ATOM 3433 O O . SER A 1 442 ? 7.374 -17.274 -38.784 1.00 31.02 442 SER A O 1
ATOM 3435 N N . TYR A 1 443 ? 6.853 -15.422 -37.630 1.00 32.03 443 TYR A N 1
ATOM 3436 C CA . TYR A 1 443 ? 5.756 -16.067 -36.872 1.00 32.03 443 TYR A CA 1
ATOM 3437 C C . TYR A 1 443 ? 4.319 -15.674 -37.267 1.00 32.03 443 TYR A C 1
ATOM 3439 O O . TYR A 1 443 ? 3.384 -16.400 -36.949 1.00 32.03 443 TYR A O 1
ATOM 3447 N N . LEU A 1 444 ? 4.111 -14.607 -38.048 1.00 28.83 444 LEU A N 1
ATOM 3448 C CA . LEU A 1 444 ? 2.765 -14.138 -38.443 1.00 28.83 444 LEU A CA 1
ATOM 3449 C C . LEU A 1 444 ? 2.188 -14.810 -39.705 1.00 28.83 444 LEU A C 1
ATOM 3451 O O . LEU A 1 444 ? 1.253 -14.289 -40.308 1.00 28.83 444 LEU A O 1
ATOM 3455 N N . ARG A 1 445 ? 2.745 -15.942 -40.157 1.00 26.06 445 ARG A N 1
ATOM 3456 C CA . ARG A 1 445 ? 2.279 -16.612 -41.388 1.00 26.06 445 ARG A CA 1
ATOM 3457 C C . ARG A 1 445 ? 1.481 -17.891 -41.200 1.00 26.06 445 ARG A C 1
ATOM 3459 O O . ARG A 1 445 ? 1.004 -18.404 -42.200 1.00 26.06 445 ARG A O 1
ATOM 3466 N N . ASN A 1 446 ? 1.290 -18.372 -39.975 1.00 28.30 446 ASN A N 1
ATOM 3467 C CA . ASN A 1 446 ? 0.444 -19.535 -39.709 1.00 28.30 446 ASN A CA 1
ATOM 3468 C C . ASN A 1 446 ? -0.231 -19.401 -38.338 1.00 28.30 446 ASN A C 1
ATOM 3470 O O . ASN A 1 446 ? 0.220 -20.033 -37.386 1.00 28.30 446 ASN A O 1
ATOM 3474 N N . ARG A 1 447 ? -1.276 -18.573 -38.245 1.00 29.30 447 ARG A N 1
ATOM 3475 C CA . ARG A 1 447 ? -2.423 -18.718 -37.332 1.00 29.30 447 ARG A CA 1
ATOM 3476 C C . ARG A 1 447 ? -3.468 -17.661 -37.651 1.00 29.30 447 ARG A C 1
ATOM 3478 O O . ARG A 1 447 ? -3.068 -16.486 -37.798 1.00 29.30 447 ARG A O 1
#

Sequence (447 aa):
MTLPPPPPALTEEAQLLVAGLASKLFNAIPHGSISVSTYDTAWTSMISKPISGNHQWLFPSSFSSILQSQNADGGWGDLITGVEVDDILNSMSALLALLKHRHQTPVVDGDTLPPDIDFRITDAVSWLERKLRTWDVESTEHVCFEMLVPMHLQLLREFGFEFQFPGFPFLMELHDEKVSNFDSHKAKDTFLYPLEAFIGVLDFDELKMQLRNGSFMSSPASTAAYLIYASVWDEEAEEYLQTVYKNGSGNGTGEFPSAFPSELFESSWMLSTLLQSGFTTADLGGDQTTVIGEYLEKALTSSNGTVGFTLGAIPDADNTAKAILTLSLLNREYHDPSRMITSFFNGSYFQTYPSEQNPSFSATCNVLIALLHLKDVTRYEIQIASAVDFLCSCWSSGSMRDKWTSSPKSPQGSSKPKAKTEAGPIAVANQQPTLSSRFPHSYLRNR

InterPro domains:
  IPR008930 Terpenoid cyclases/protein prenyltransferase alpha-alpha toroid [SSF48239] (36-397)
  IPR050148 Terpene synthase-like [PTHR31739] (23-386)

pLDDT: mean 84.78, std 20.1, range [23.28, 98.75]

Radius of gyration: 23.31 Å; chains: 1; bounding box: 52×47×76 Å

Foldseek 3Di:
DFDDADDLVVLVVLQVVLLVLLVCLVVVQWAAAFDFALLLLLLLQLFWDDDPNFTARLQLLSLVVLVVQQDPQLWNADPPDGDLLSRLSSLLSSLLSLLSLVVRPDHPPDSDDDPCSVVSNVSSLVSNQVSQQPDDPVPDQAPCSLLRVVLSQVSVVVSVRHHDYPCVVVSVVSNCVVVVPDDPVPPQADCLLPLSSCVVPDQLQVCPVSDDQLGRLQASNSLSSSSVRHPDHDVSVSVSVVSQCCHPNVNVSSTGGRGIDQSLLCLLVSQLVCLVNNDDCVSNPVVSLVSSLVSLVVQCVVVVQFDDRDRPHDGFLQSSLSSLSSNLSVVHPPNDCPVSCVQAPPQQFGDRHNPDDDRFLQSLVSNLSSLLSGPCNVVCVSHNVSSVVVNVVCVVVVVNDGNQDPDDDDPDDDDDDDDDPSSTDPPPVPPPPPPPPRDDPPPPPDD

Organism: NCBI:txid746836